Protein AF-0000000068865241 (afdb_homodimer)

Foldseek 3Di:
DCPPPDQDPQADDPVSHHGNPDDPVLVQCPCLQLCLQVVVCVVPVPQFDFDDDPPPDPDQAQDDPLLVVLVCLLCVLLQAEDQPLWDKAKAQFVLLLLLLLLQLLFDPDQQAAEEEDEAPPADPSNQCSQPVVVDSRYHHDDPNDRDDDDFDPRYAYEYEEEACGPRNRHGDDDPDDDDRYFYAYEDQPCPSPHDYDPGQKYKYGPCSQNNPVVLRMIMIIGNDVSSSVSSLVSQCVPVNNHHRHNSSSSSSSSVSCSCSVVSNVSSVSSVVSVVVVVVVVVVVVD/DCPPPDQDPQADDPVSNHGNPDDPPPPQLPCLQLCLQVVVCVVPVPQFDFDDDPPPPPDQAQDDPLLVVLVCLLCVLLQAEDQPLWDKFKAQFVLLLLLLLLQLLFDPDQQAAEEEDEAPPADPSNQCSQPVVVDSRYHHDDPNDRDDDDFDPRYAYEYEAEACGPGPRHGDDDPDDDDRYFYAYEDQPCPSPHDYDPGQKYKYGPCSQNNPNVLRMIMIIGNDVSSSVSSLVSQCVPVNNHHRHNSSSSSSSSVSCSCSVVSNVSSVSSVVSVVVVVVVVVVVVD

Sequence (572 aa):
GEDACDCFDCFEGPSCSTRLEGEACVVVANSGTPYLFEDYWLARPRSAPLSVLPSYHIGYDAHVPRLEAAIRSLHGLVGNAVTDGREVVVGIGSTELIAAALYALSPTQDEATASVWSRAPYYSGYKQSATFFRSAGFEWAADNASSPPPATAERPLIELVTSPNNPDGHARAASVAGPHSSAVMDHAYLWPHFTAVGPPVALFTLSKMTGHASTRVGWALCSDPHVAARMRDFSACTQATFGSPRENQLRALAVLEHVVGSGGEIFTFARGRMLRRWERLEALFAGEDACDCFDCFEGPSCSTRLEGEACVVVANSGTPYLFEDYWLARPRSAPLSVLPSYHIGYDAHVPRLEAAIRSLHGLVGNAVTDGREVVVGIGSTELIAAALYALSPTQDEATASVWSRAPYYSGYKQSATFFRSAGFEWAADNASSPPPATAERPLIELVTSPNNPDGHARAASVAGPHSSAVMDHAYLWPHFTAVGPPVALFTLSKMTGHASTRVGWALCSDPHVAARMRDFSACTQATFGSPRENQLRALAVLEHVVGSGGEIFTFARGRMLRRWERLEALFA

Structure (mmCIF, N/CA/C/O backbone):
data_AF-0000000068865241-model_v1
#
loop_
_entity.id
_entity.type
_entity.pdbx_description
1 polymer 'Alliinase C-terminal domain-containing protein'
#
loop_
_atom_site.group_PDB
_atom_site.id
_atom_site.type_symbol
_atom_site.label_atom_id
_atom_site.label_alt_id
_atom_site.label_comp_id
_atom_site.label_asym_id
_atom_site.label_entity_id
_atom_site.label_seq_id
_atom_site.pdbx_PDB_ins_code
_atom_site.Cartn_x
_atom_site.Cartn_y
_atom_site.Cartn_z
_atom_site.occupancy
_atom_site.B_iso_or_equiv
_atom_site.auth_seq_id
_atom_site.auth_comp_id
_atom_site.auth_asym_id
_atom_site.auth_atom_id
_atom_site.pdbx_PDB_model_num
ATOM 1 N N . GLY A 1 1 ? -2.285 -12.875 26.109 1 18.61 1 GLY A N 1
ATOM 2 C CA . GLY A 1 1 ? -2.818 -14.062 25.453 1 18.61 1 GLY A CA 1
ATOM 3 C C . GLY A 1 1 ? -2.051 -14.461 24.219 1 18.61 1 GLY A C 1
ATOM 4 O O . GLY A 1 1 ? -1.338 -13.648 23.625 1 18.61 1 GLY A O 1
ATOM 5 N N . GLU A 1 2 ? -1.588 -15.797 23.938 1 21.66 2 GLU A N 1
ATOM 6 C CA . GLU A 1 2 ? -0.431 -16.297 23.203 1 21.66 2 GLU A CA 1
ATOM 7 C C . GLU A 1 2 ? -0.506 -15.898 21.734 1 21.66 2 GLU A C 1
ATOM 9 O O . GLU A 1 2 ? -1.39 -16.359 21 1 21.66 2 GLU A O 1
ATOM 14 N N . ASP A 1 3 ? -0.594 -14.742 21.469 1 22.92 3 ASP A N 1
ATOM 15 C CA . ASP A 1 3 ? -0.63 -14.172 20.125 1 22.92 3 ASP A CA 1
ATOM 16 C C . ASP A 1 3 ? 0.408 -14.836 19.219 1 22.92 3 ASP A C 1
ATOM 18 O O . ASP A 1 3 ? 1.593 -14.5 19.281 1 22.92 3 ASP A O 1
ATOM 22 N N . ALA A 1 4 ? 0.461 -16.25 19.359 1 26.33 4 ALA A N 1
ATOM 23 C CA . ALA A 1 4 ? 1.316 -17.297 18.828 1 26.33 4 ALA A CA 1
ATOM 24 C C . ALA A 1 4 ? 1.622 -17.062 17.344 1 26.33 4 ALA A C 1
ATOM 26 O O . ALA A 1 4 ? 0.707 -16.922 16.531 1 26.33 4 ALA A O 1
ATOM 27 N N . CYS A 1 5 ? 2.422 -16.234 17.062 1 30.75 5 CYS A N 1
ATOM 28 C CA . CYS A 1 5 ? 3.098 -16.375 15.781 1 30.75 5 CYS A CA 1
ATOM 29 C C . CYS A 1 5 ? 3.273 -17.844 15.414 1 30.75 5 CYS A C 1
ATOM 31 O O . CYS A 1 5 ? 3.963 -18.594 16.125 1 30.75 5 CYS A O 1
ATOM 33 N N . ASP A 1 6 ? 2.348 -18.625 15.078 1 33 6 ASP A N 1
ATOM 34 C CA . ASP A 1 6 ? 2.391 -20.047 14.75 1 33 6 ASP A CA 1
ATOM 35 C C . ASP A 1 6 ? 3.672 -20.391 14 1 33 6 ASP A C 1
ATOM 37 O O . ASP A 1 6 ? 4.141 -19.609 13.164 1 33 6 ASP A O 1
ATOM 41 N N . CYS A 1 7 ? 4.598 -21.125 14.664 1 39.56 7 CYS A N 1
ATOM 42 C CA . CYS A 1 7 ? 5.777 -21.75 14.078 1 39.56 7 CYS A CA 1
ATOM 43 C C . CYS A 1 7 ? 5.484 -22.25 12.664 1 39.56 7 CYS A C 1
ATOM 45 O O . CYS A 1 7 ? 4.328 -22.484 12.312 1 39.56 7 CYS A O 1
ATOM 47 N N . PHE A 1 8 ? 6.418 -22.031 11.875 1 39.44 8 PHE A N 1
ATOM 48 C CA . PHE A 1 8 ? 6.27 -22.781 10.633 1 39.44 8 PHE A CA 1
ATOM 49 C C . PHE A 1 8 ? 5.723 -24.188 10.906 1 39.44 8 PHE A C 1
ATOM 51 O O . PHE A 1 8 ? 5.879 -24.703 12.008 1 39.44 8 PHE A O 1
ATOM 58 N N . ASP A 1 9 ? 4.895 -24.609 10.102 1 41.91 9 ASP A N 1
ATOM 59 C CA . ASP A 1 9 ? 4.152 -25.844 10.359 1 41.91 9 ASP A CA 1
ATOM 60 C C . ASP A 1 9 ? 5.039 -26.891 11.031 1 41.91 9 ASP A C 1
ATOM 62 O O . ASP A 1 9 ? 4.566 -27.672 11.852 1 41.91 9 ASP A O 1
ATOM 66 N N . CYS A 1 10 ? 6.328 -26.969 10.586 1 41.75 10 CYS A N 1
ATOM 67 C CA . CYS A 1 10 ? 7.047 -28.109 11.133 1 41.75 10 CYS A CA 1
ATOM 68 C C . CYS A 1 10 ? 7.887 -27.703 12.336 1 41.75 10 CYS A C 1
ATOM 70 O O . CYS A 1 10 ? 8.711 -28.469 12.828 1 41.75 10 CYS A O 1
ATOM 72 N N . PHE A 1 11 ? 7.77 -26.359 12.664 1 45.31 11 PHE A N 1
ATOM 73 C CA . PHE A 1 11 ? 8.602 -26 13.805 1 45.31 11 PHE A CA 1
ATOM 74 C C . PHE A 1 11 ? 7.754 -25.453 14.945 1 45.31 11 PHE A C 1
ATOM 76 O O . PHE A 1 11 ? 6.695 -24.859 14.711 1 45.31 11 PHE A O 1
ATOM 83 N N . GLU A 1 12 ? 7.891 -25.891 16.141 1 47.97 12 GLU A N 1
ATOM 84 C CA . GLU A 1 12 ? 7.211 -25.453 17.359 1 47.97 12 GLU A CA 1
ATOM 85 C C . GLU A 1 12 ? 8.195 -24.875 18.375 1 47.97 12 GLU A C 1
ATOM 87 O O . GLU A 1 12 ? 9.406 -24.875 18.141 1 47.97 12 GLU A O 1
ATOM 92 N N . GLY A 1 13 ? 7.758 -24.203 19.266 1 46.69 13 GLY A N 1
ATOM 93 C CA . GLY A 1 13 ? 8.492 -23.625 20.391 1 46.69 13 GLY A CA 1
ATOM 94 C C . GLY A 1 13 ? 8.492 -22.109 20.406 1 46.69 13 GLY A C 1
ATOM 95 O O . GLY A 1 13 ? 8.086 -21.484 19.422 1 46.69 13 GLY A O 1
ATOM 96 N N . PRO A 1 14 ? 8.703 -21.422 21.484 1 48.25 14 PRO A N 1
ATOM 97 C CA . PRO A 1 14 ? 8.625 -19.969 21.641 1 48.25 14 PRO A CA 1
ATOM 98 C C . PRO A 1 14 ? 9.492 -19.219 20.641 1 48.25 14 PRO A C 1
ATOM 100 O O . PRO A 1 14 ? 9.164 -18.094 20.25 1 48.25 14 PRO A O 1
ATOM 103 N N . SER A 1 15 ? 10.586 -19.938 20.188 1 41.16 15 SER A N 1
ATOM 104 C CA . SER A 1 15 ? 11.508 -19.375 19.219 1 41.16 15 SER A CA 1
ATOM 105 C C . SER A 1 15 ? 11.328 -20.016 17.844 1 41.16 15 SER A C 1
ATOM 107 O O . SER A 1 15 ? 12.094 -19.734 16.922 1 41.16 15 SER A O 1
ATOM 109 N N . CYS A 1 16 ? 10.289 -20.797 17.562 1 41.56 16 CYS A N 1
ATOM 110 C CA . CYS A 1 16 ? 9.961 -21.562 16.375 1 41.56 16 CYS A CA 1
ATOM 111 C C . CYS A 1 16 ? 11.164 -22.359 15.891 1 41.56 16 CYS A C 1
ATOM 113 O O . CYS A 1 16 ? 11.398 -22.469 14.688 1 41.56 16 CYS A O 1
ATOM 115 N N . SER A 1 17 ? 12.039 -22.766 16.797 1 45.06 17 SER A N 1
ATOM 116 C CA . SER A 1 17 ? 13.273 -23.484 16.484 1 45.06 17 SER A CA 1
ATOM 117 C C . SER A 1 17 ? 13.102 -24.984 16.688 1 45.06 17 SER A C 1
ATOM 119 O O . SER A 1 17 ? 13.977 -25.781 16.312 1 45.06 17 SER A O 1
ATOM 121 N N . THR A 1 18 ? 12.086 -25.406 17.344 1 48.34 18 THR A N 1
ATOM 122 C CA . THR A 1 18 ? 11.906 -26.828 17.641 1 48.34 18 THR A CA 1
ATOM 123 C C . THR A 1 18 ? 11.07 -27.5 16.547 1 48.34 18 THR A C 1
ATOM 125 O O . THR A 1 18 ? 9.922 -27.125 16.328 1 48.34 18 THR A O 1
ATOM 128 N N . ARG A 1 19 ? 11.734 -28.406 15.688 1 46.09 19 ARG A N 1
ATOM 129 C CA . ARG A 1 19 ? 11.062 -29.156 14.633 1 46.09 19 ARG A CA 1
ATOM 130 C C . ARG A 1 19 ? 10.062 -30.141 15.219 1 46.09 19 ARG A C 1
ATOM 132 O O . ARG A 1 19 ? 10.383 -30.875 16.172 1 46.09 19 ARG A O 1
ATOM 139 N N . LEU A 1 20 ? 8.766 -30.141 14.852 1 45.75 20 LEU A N 1
ATOM 140 C CA . LEU A 1 20 ? 7.785 -31.125 15.258 1 45.75 20 LEU A CA 1
ATOM 141 C C . LEU A 1 20 ? 8.141 -32.5 14.695 1 45.75 20 LEU A C 1
ATOM 143 O O . LEU A 1 20 ? 8.547 -32.625 13.531 1 45.75 20 LEU A O 1
ATOM 147 N N . GLU A 1 21 ? 8.375 -33.531 15.438 1 41.72 21 GLU A N 1
ATOM 148 C CA . GLU A 1 21 ? 8.578 -34.969 15.18 1 41.72 21 GLU A CA 1
ATOM 149 C C . GLU A 1 21 ? 7.293 -35.625 14.695 1 41.72 21 GLU A C 1
ATOM 151 O O . GLU A 1 21 ? 6.207 -35.344 15.203 1 41.72 21 GLU A O 1
ATOM 156 N N . GLY A 1 22 ? 7.309 -36.562 13.406 1 43.41 22 GLY A N 1
ATOM 157 C CA . GLY A 1 22 ? 6.367 -37.531 12.859 1 43.41 22 GLY A CA 1
ATOM 158 C C . GLY A 1 22 ? 5.59 -37 11.672 1 43.41 22 GLY A C 1
ATOM 159 O O . GLY A 1 22 ? 4.973 -37.781 10.93 1 43.41 22 GLY A O 1
ATOM 160 N N . GLU A 1 23 ? 4.77 -35.969 11.93 1 36.66 23 GLU A N 1
ATOM 161 C CA . GLU A 1 23 ? 3.904 -35.625 10.805 1 36.66 23 GLU A CA 1
ATOM 162 C C . GLU A 1 23 ? 4.719 -35.156 9.602 1 36.66 23 GLU A C 1
ATOM 164 O O . GLU A 1 23 ? 5.816 -34.625 9.766 1 36.66 23 GLU A O 1
ATOM 169 N N . ALA A 1 24 ? 4.586 -36 8.438 1 36.94 24 ALA A N 1
ATOM 170 C CA . ALA A 1 24 ? 5.188 -35.625 7.164 1 36.94 24 ALA A CA 1
ATOM 171 C C . ALA A 1 24 ? 5.438 -34.125 7.102 1 36.94 24 ALA A C 1
ATOM 173 O O . ALA A 1 24 ? 4.516 -33.312 7.285 1 36.94 24 ALA A O 1
ATOM 174 N N . CYS A 1 25 ? 6.508 -33.781 7.691 1 36.62 25 CYS A N 1
ATOM 175 C CA . CYS A 1 25 ? 6.953 -32.406 7.504 1 36.62 25 CYS A CA 1
ATOM 176 C C . CYS A 1 25 ? 6.77 -31.969 6.055 1 36.62 25 CYS A C 1
ATOM 178 O O . CYS A 1 25 ? 7.477 -32.438 5.164 1 36.62 25 CYS A O 1
ATOM 180 N N . VAL A 1 26 ? 5.508 -32.125 5.613 1 34.5 26 VAL A N 1
ATOM 181 C CA . VAL A 1 26 ? 5.422 -31.547 4.281 1 34.5 26 VAL A CA 1
ATOM 182 C C . VAL A 1 26 ? 6.445 -30.406 4.145 1 34.5 26 VAL A C 1
ATOM 184 O O . VAL A 1 26 ? 6.547 -29.547 5.016 1 34.5 26 VAL A O 1
ATOM 187 N N . VAL A 1 27 ? 7.648 -30.797 3.795 1 35.12 27 VAL A N 1
ATOM 188 C CA . VAL A 1 27 ? 8.469 -29.688 3.312 1 35.12 27 VAL A CA 1
ATOM 189 C C . VAL A 1 27 ? 7.57 -28.5 2.951 1 35.12 27 VAL A C 1
ATOM 191 O O . VAL A 1 27 ? 6.73 -28.609 2.053 1 35.12 27 VAL A O 1
ATOM 194 N N . VAL A 1 28 ? 6.988 -27.938 3.881 1 36.41 28 VAL A N 1
ATOM 195 C CA . VAL A 1 28 ? 6.145 -26.766 3.646 1 36.41 28 VAL A CA 1
ATOM 196 C C . VAL A 1 28 ? 6.609 -26.031 2.387 1 36.41 28 VAL A C 1
ATOM 198 O O . VAL A 1 28 ? 7.664 -25.406 2.383 1 36.41 28 VAL A O 1
ATOM 201 N N . ALA A 1 29 ? 6.629 -26.656 1.227 1 37.34 29 ALA A N 1
ATOM 202 C CA . ALA A 1 29 ? 6.488 -25.859 0.013 1 37.34 29 ALA A CA 1
ATOM 203 C C . ALA A 1 29 ? 5.977 -24.469 0.337 1 37.34 29 ALA A C 1
ATOM 205 O O . ALA A 1 29 ? 5.98 -23.578 -0.524 1 37.34 29 ALA A O 1
ATOM 206 N N . ASN A 1 30 ? 5.281 -24.359 1.327 1 35.84 30 ASN A N 1
ATOM 207 C CA . ASN A 1 30 ? 4.629 -23.156 1.83 1 35.84 30 ASN A CA 1
ATOM 208 C C . ASN A 1 30 ? 5.648 -22.078 2.188 1 35.84 30 ASN A C 1
ATOM 210 O O . ASN A 1 30 ? 5.285 -20.922 2.391 1 35.84 30 ASN A O 1
ATOM 214 N N . SER A 1 31 ? 6.793 -22.5 2.939 1 40.53 31 SER A N 1
ATOM 215 C CA . SER A 1 31 ? 7.672 -21.406 3.322 1 40.53 31 SER A CA 1
ATOM 216 C C . SER A 1 31 ? 8.562 -20.969 2.158 1 40.53 31 SER A C 1
ATOM 218 O O . SER A 1 31 ? 9.711 -21.406 2.057 1 40.53 31 SER A O 1
ATOM 220 N N . GLY A 1 32 ? 8.398 -21.281 1.014 1 47.31 32 GLY A N 1
ATOM 221 C CA . GLY A 1 32 ? 9.07 -20.469 0.012 1 47.31 32 GLY A CA 1
ATOM 222 C C . GLY A 1 32 ? 9.789 -19.266 0.599 1 47.31 32 GLY A C 1
ATOM 223 O O . GLY A 1 32 ? 9.406 -18.125 0.338 1 47.31 32 GLY A O 1
ATOM 224 N N . THR A 1 33 ? 10.414 -19.625 1.749 1 54.53 33 THR A N 1
ATOM 225 C CA . THR A 1 33 ? 11.086 -18.531 2.436 1 54.53 33 THR A CA 1
ATOM 226 C C . THR A 1 33 ? 11.984 -17.75 1.472 1 54.53 33 THR A C 1
ATOM 228 O O . THR A 1 33 ? 12.805 -18.344 0.772 1 54.53 33 THR A O 1
ATOM 231 N N . PRO A 1 34 ? 11.664 -16.672 1.225 1 63.47 34 PRO A N 1
ATOM 232 C CA . PRO A 1 34 ? 12.438 -15.812 0.326 1 63.47 34 PRO A CA 1
ATOM 233 C C . PRO A 1 34 ? 13.945 -15.891 0.584 1 63.47 34 PRO A C 1
ATOM 235 O O . PRO A 1 34 ? 14.742 -15.523 -0.282 1 63.47 34 PRO A O 1
ATOM 238 N N . TYR A 1 35 ? 14.398 -16.797 1.666 1 68.62 35 TYR A N 1
ATOM 239 C CA . TYR A 1 35 ? 15.812 -16.734 2.023 1 68.62 35 TYR A CA 1
ATOM 240 C C . TYR A 1 35 ? 16.625 -17.719 1.19 1 68.62 35 TYR A C 1
ATOM 242 O O . TYR A 1 35 ? 17.859 -17.641 1.144 1 68.62 35 TYR A O 1
ATOM 250 N N . LEU A 1 36 ? 15.898 -18.703 0.508 1 72.56 36 LEU A N 1
ATOM 251 C CA . LEU A 1 36 ? 16.547 -19.609 -0.434 1 72.56 36 LEU A CA 1
ATOM 252 C C . LEU A 1 36 ? 17.359 -18.828 -1.459 1 72.56 36 LEU A C 1
ATOM 254 O O . LEU A 1 36 ? 18.391 -19.312 -1.95 1 72.56 36 LEU A O 1
ATOM 258 N N . PHE A 1 37 ? 17.016 -17.609 -1.632 1 84.25 37 PHE A N 1
ATOM 259 C CA . PHE A 1 37 ? 17.578 -16.828 -2.732 1 84.25 37 PHE A CA 1
ATOM 260 C C . PHE A 1 37 ? 18.703 -15.93 -2.236 1 84.25 37 PHE A C 1
ATOM 262 O O . PHE A 1 37 ? 19.391 -15.289 -3.035 1 84.25 37 PHE A O 1
ATOM 269 N N . GLU A 1 38 ? 18.906 -15.859 -0.977 1 83.88 38 GLU A N 1
ATOM 270 C CA . GLU A 1 38 ? 19.891 -14.945 -0.401 1 83.88 38 GLU A CA 1
ATOM 271 C C . GLU A 1 38 ? 21.281 -15.195 -0.964 1 83.88 38 GLU A C 1
ATOM 273 O O . GLU A 1 38 ? 21.953 -14.266 -1.409 1 83.88 38 GLU A O 1
ATOM 278 N N . ASP A 1 39 ? 21.641 -16.469 -1.049 1 85 39 ASP A N 1
ATOM 279 C CA . ASP A 1 39 ? 22.969 -16.828 -1.521 1 85 39 ASP A CA 1
ATOM 280 C C . ASP A 1 39 ? 23.156 -16.438 -2.986 1 85 39 ASP A C 1
ATOM 282 O O . ASP A 1 39 ? 24.266 -16.078 -3.398 1 85 39 ASP A O 1
ATOM 286 N N . TYR A 1 40 ? 22.141 -16.578 -3.719 1 89.75 40 TYR A N 1
ATOM 287 C CA . TYR A 1 40 ? 22.203 -16.203 -5.125 1 89.75 40 TYR A CA 1
ATOM 288 C C . TYR A 1 40 ? 22.609 -14.742 -5.27 1 89.75 40 TYR A C 1
ATOM 290 O O . TYR A 1 40 ? 23.516 -14.414 -6.043 1 89.75 40 TYR A O 1
ATOM 298 N N . TRP A 1 41 ? 22.016 -13.938 -4.535 1 92.31 41 TRP A N 1
ATOM 299 C CA . TRP A 1 41 ? 22.234 -12.492 -4.664 1 92.31 41 TRP A CA 1
ATOM 300 C C . TRP A 1 41 ? 23.531 -12.078 -3.988 1 92.31 41 TRP A C 1
ATOM 302 O O . TRP A 1 41 ? 24.219 -11.156 -4.453 1 92.31 41 TRP A O 1
ATOM 312 N N . LEU A 1 42 ? 23.906 -12.742 -2.902 1 90.88 42 LEU A N 1
ATOM 313 C CA . LEU A 1 42 ? 25.172 -12.445 -2.24 1 90.88 42 LEU A CA 1
ATOM 314 C C . LEU A 1 42 ? 26.344 -12.711 -3.176 1 90.88 42 LEU A C 1
ATOM 316 O O . LEU A 1 42 ? 27.344 -12 -3.137 1 90.88 42 LEU A O 1
ATOM 320 N N . ALA A 1 43 ? 26.172 -13.711 -3.996 1 92.44 43 ALA A N 1
ATOM 321 C CA . ALA A 1 43 ? 27.234 -14.086 -4.93 1 92.44 43 ALA A CA 1
ATOM 322 C C . ALA A 1 43 ? 27.266 -13.133 -6.121 1 92.44 43 ALA A C 1
ATOM 324 O O . ALA A 1 43 ? 28.234 -13.133 -6.887 1 92.44 43 ALA A O 1
ATOM 325 N N . ARG A 1 44 ? 26.297 -12.25 -6.234 1 93.44 44 ARG A N 1
ATOM 326 C CA . ARG A 1 44 ? 26.172 -11.359 -7.387 1 93.44 44 ARG A CA 1
ATOM 327 C C . ARG A 1 44 ? 25.781 -9.953 -6.957 1 93.44 44 ARG A C 1
ATOM 329 O O . ARG A 1 44 ? 24.766 -9.422 -7.406 1 93.44 44 ARG A O 1
ATOM 336 N N . PRO A 1 45 ? 26.547 -9.25 -6.234 1 89.62 45 PRO A N 1
ATOM 337 C CA . PRO A 1 45 ? 26.188 -7.973 -5.621 1 89.62 45 PRO A CA 1
ATOM 338 C C . PRO A 1 45 ? 25.922 -6.879 -6.652 1 89.62 45 PRO A C 1
ATOM 340 O O . PRO A 1 45 ? 25.219 -5.91 -6.367 1 89.62 45 PRO A O 1
ATOM 343 N N . ARG A 1 46 ? 26.391 -7.031 -7.867 1 90 46 ARG A N 1
ATOM 344 C CA . ARG A 1 46 ? 26.25 -5.973 -8.859 1 90 46 ARG A CA 1
ATOM 345 C C . ARG A 1 46 ? 25.203 -6.34 -9.906 1 90 46 ARG A C 1
ATOM 347 O O . ARG A 1 46 ? 25.047 -5.645 -10.906 1 90 46 ARG A O 1
ATOM 354 N N . SER A 1 47 ? 24.453 -7.363 -9.703 1 90.56 47 SER A N 1
ATOM 355 C CA . SER A 1 47 ? 23.562 -7.906 -10.711 1 90.56 47 SER A CA 1
ATOM 356 C C . SER A 1 47 ? 22.297 -7.047 -10.852 1 90.56 47 SER A C 1
ATOM 358 O O . SER A 1 47 ? 21.766 -6.891 -11.953 1 90.56 47 SER A O 1
ATOM 360 N N . ALA A 1 48 ? 21.844 -6.496 -9.758 1 90.5 48 ALA A N 1
ATOM 361 C CA . ALA A 1 48 ? 20.625 -5.707 -9.766 1 90.5 48 ALA A CA 1
ATOM 362 C C . ALA A 1 48 ? 20.688 -4.582 -8.742 1 90.5 48 ALA A C 1
ATOM 364 O O . ALA A 1 48 ? 19.812 -4.484 -7.867 1 90.5 48 ALA A O 1
ATOM 365 N N . PRO A 1 49 ? 21.656 -3.754 -8.906 1 86.44 49 PRO A N 1
ATOM 366 C CA . PRO A 1 49 ? 21.734 -2.648 -7.949 1 86.44 49 PRO A CA 1
ATOM 367 C C . PRO A 1 49 ? 20.656 -1.601 -8.148 1 86.44 49 PRO A C 1
ATOM 369 O O . PRO A 1 49 ? 20.188 -1.395 -9.273 1 86.44 49 PRO A O 1
ATOM 372 N N . LEU A 1 50 ? 20.172 -1.08 -7.074 1 89.25 50 LEU A N 1
ATOM 373 C CA . LEU A 1 50 ? 19.266 0.06 -7.117 1 89.25 50 LEU A CA 1
ATOM 374 C C . LEU A 1 50 ? 19.969 1.337 -6.68 1 89.25 50 LEU A C 1
ATOM 376 O O . LEU A 1 50 ? 20.5 1.411 -5.566 1 89.25 50 LEU A O 1
ATOM 380 N N . SER A 1 51 ? 20.094 2.281 -7.59 1 88 51 SER A N 1
ATOM 381 C CA . SER A 1 51 ? 20.641 3.605 -7.293 1 88 51 SER A CA 1
ATOM 382 C C . SER A 1 51 ? 19.703 4.703 -7.785 1 88 51 SER A C 1
ATOM 384 O O . SER A 1 51 ? 19.438 4.809 -8.984 1 88 51 SER A O 1
ATOM 386 N N . VAL A 1 52 ? 19.219 5.457 -6.812 1 89.25 52 VAL A N 1
ATOM 387 C CA . VAL A 1 52 ? 18.234 6.488 -7.148 1 89.25 52 VAL A CA 1
ATOM 388 C C . VAL A 1 52 ? 18.672 7.82 -6.527 1 89.25 52 VAL A C 1
ATOM 390 O O . VAL A 1 52 ? 18.906 7.902 -5.32 1 89.25 52 VAL A O 1
ATOM 393 N N . LEU A 1 53 ? 18.781 8.867 -7.379 1 90.75 53 LEU A N 1
ATOM 394 C CA . LEU A 1 53 ? 19.094 10.211 -6.898 1 90.75 53 LEU A CA 1
ATOM 395 C C . LEU A 1 53 ? 17.891 10.82 -6.188 1 90.75 53 LEU A C 1
ATOM 397 O O . LEU A 1 53 ? 16.734 10.477 -6.484 1 90.75 53 LEU A O 1
ATOM 401 N N . PRO A 1 54 ? 18.172 11.727 -5.254 1 89.5 54 PRO A N 1
ATOM 402 C CA . PRO A 1 54 ? 17.047 12.312 -4.523 1 89.5 54 PRO A CA 1
ATOM 403 C C . PRO A 1 54 ? 16.141 13.172 -5.41 1 89.5 54 PRO A C 1
ATOM 405 O O . PRO A 1 54 ? 14.984 13.414 -5.078 1 89.5 54 PRO A O 1
ATOM 408 N N . SER A 1 55 ? 16.703 13.586 -6.508 1 85.44 55 SER A N 1
ATOM 409 C CA . SER A 1 55 ? 15.922 14.43 -7.41 1 85.44 55 SER A CA 1
ATOM 410 C C . SER A 1 55 ? 15.055 13.594 -8.344 1 85.44 55 SER A C 1
ATOM 412 O O . SER A 1 55 ? 14.18 14.125 -9.023 1 85.44 55 SER A O 1
ATOM 414 N N . TYR A 1 56 ? 15.328 12.344 -8.219 1 79.25 56 TYR A N 1
ATOM 415 C CA . TYR A 1 56 ? 14.617 11.477 -9.156 1 79.25 56 TYR A CA 1
ATOM 416 C C . TYR A 1 56 ? 13.156 11.336 -8.766 1 79.25 56 TYR A C 1
ATOM 418 O O . TYR A 1 56 ? 12.844 11.008 -7.617 1 79.25 56 TYR A O 1
ATOM 426 N N . HIS A 1 57 ? 12.32 11.781 -9.664 1 66.81 57 HIS A N 1
ATOM 427 C CA . HIS A 1 57 ? 10.875 11.562 -9.633 1 66.81 57 HIS A CA 1
ATOM 428 C C . HIS A 1 57 ? 10.227 12.336 -8.492 1 66.81 57 HIS A C 1
ATOM 430 O O . HIS A 1 57 ? 9.453 11.766 -7.719 1 66.81 57 HIS A O 1
ATOM 436 N N . ILE A 1 58 ? 10.555 13.438 -8.422 1 73.19 58 ILE A N 1
ATOM 437 C CA . ILE A 1 58 ? 9.781 14.383 -7.625 1 73.19 58 ILE A CA 1
ATOM 438 C C . ILE A 1 58 ? 8.359 14.477 -8.172 1 73.19 58 ILE A C 1
ATOM 440 O O . ILE A 1 58 ? 8.156 14.5 -9.391 1 73.19 58 ILE A O 1
ATOM 444 N N . GLY A 1 59 ? 7.379 14.406 -7.254 1 73.94 59 GLY A N 1
ATOM 445 C CA . GLY A 1 59 ? 5.988 14.445 -7.68 1 73.94 59 GLY A CA 1
ATOM 446 C C . GLY A 1 59 ? 5.277 13.117 -7.512 1 73.94 59 GLY A C 1
ATOM 447 O O . GLY A 1 59 ? 5.766 12.227 -6.809 1 73.94 59 GLY A O 1
ATOM 448 N N . TYR A 1 60 ? 4.113 13.039 -8.148 1 72.31 60 TYR A N 1
ATOM 449 C CA . TYR A 1 60 ? 3.211 11.93 -7.844 1 72.31 60 TYR A CA 1
ATOM 450 C C . TYR A 1 60 ? 3.301 10.844 -8.906 1 72.31 60 TYR A C 1
ATOM 452 O O . TYR A 1 60 ? 2.789 9.734 -8.719 1 72.31 60 TYR A O 1
ATOM 460 N N . ASP A 1 61 ? 4.008 11.086 -9.984 1 69.56 61 ASP A N 1
ATOM 461 C CA . ASP A 1 61 ? 4.074 10.078 -11.031 1 69.56 61 ASP A CA 1
ATOM 462 C C . ASP A 1 61 ? 4.949 8.898 -10.609 1 69.56 61 ASP A C 1
ATOM 464 O O . ASP A 1 61 ? 6.176 9 -10.578 1 69.56 61 ASP A O 1
ATOM 468 N N . ALA A 1 62 ? 4.258 7.836 -10.328 1 70.44 62 ALA A N 1
ATOM 469 C CA . ALA A 1 62 ? 4.984 6.656 -9.859 1 70.44 62 ALA A CA 1
ATOM 470 C C . ALA A 1 62 ? 5.066 5.598 -10.953 1 70.44 62 ALA A C 1
ATOM 472 O O . ALA A 1 62 ? 5.535 4.484 -10.719 1 70.44 62 ALA A O 1
ATOM 473 N N . HIS A 1 63 ? 4.711 5.953 -12.164 1 75.56 63 HIS A N 1
ATOM 474 C CA . HIS A 1 63 ? 4.672 4.984 -13.258 1 75.56 63 HIS A CA 1
ATOM 475 C C . HIS A 1 63 ? 6.078 4.641 -13.734 1 75.56 63 HIS A C 1
ATOM 477 O O . HIS A 1 63 ? 6.922 5.527 -13.891 1 75.56 63 HIS A O 1
ATOM 483 N N . VAL A 1 64 ? 6.359 3.34 -13.836 1 84.56 64 VAL A N 1
ATOM 484 C CA . VAL A 1 64 ? 7.609 2.82 -14.383 1 84.56 64 VAL A CA 1
ATOM 485 C C . VAL A 1 64 ? 7.316 1.959 -15.609 1 84.56 64 VAL A C 1
ATOM 487 O O . VAL A 1 64 ? 7.219 0.734 -15.508 1 84.56 64 VAL A O 1
ATOM 490 N N . PRO A 1 65 ? 7.219 2.568 -16.812 1 83.38 65 PRO A N 1
ATOM 491 C CA . PRO A 1 65 ? 6.805 1.831 -18 1 83.38 65 PRO A CA 1
ATOM 492 C C . PRO A 1 65 ? 7.703 0.63 -18.297 1 83.38 65 PRO A C 1
ATOM 494 O O . PRO A 1 65 ? 7.219 -0.411 -18.75 1 83.38 65 PRO A O 1
ATOM 497 N N . ARG A 1 66 ? 8.945 0.754 -18.062 1 92.75 66 ARG A N 1
ATOM 498 C CA . ARG A 1 66 ? 9.891 -0.325 -18.344 1 92.75 66 ARG A CA 1
ATOM 499 C C . ARG A 1 66 ? 9.594 -1.547 -17.469 1 92.75 66 ARG A C 1
ATOM 501 O O . ARG A 1 66 ? 9.977 -2.666 -17.828 1 92.75 66 ARG A O 1
ATOM 508 N N . LEU A 1 67 ? 8.891 -1.304 -16.344 1 94.5 67 LEU A N 1
ATOM 509 C CA . LEU A 1 67 ? 8.57 -2.434 -15.477 1 94.5 67 LEU A CA 1
ATOM 510 C C . LEU A 1 67 ? 7.574 -3.371 -16.141 1 94.5 67 LEU A C 1
ATOM 512 O O . LEU A 1 67 ? 7.723 -4.594 -16.078 1 94.5 67 LEU A O 1
ATOM 516 N N . GLU A 1 68 ? 6.602 -2.832 -16.828 1 94.38 68 GLU A N 1
ATOM 517 C CA . GLU A 1 68 ? 5.637 -3.67 -17.531 1 94.38 68 GLU A CA 1
ATOM 518 C C . GLU A 1 68 ? 6.312 -4.492 -18.625 1 94.38 68 GLU A C 1
ATOM 520 O O . GLU A 1 68 ? 6.031 -5.684 -18.781 1 94.38 68 GLU A O 1
ATOM 525 N N . ALA A 1 69 ? 7.164 -3.852 -19.344 1 95.19 69 ALA A N 1
ATOM 526 C CA . ALA A 1 69 ? 7.895 -4.562 -20.391 1 95.19 69 ALA A CA 1
ATOM 527 C C . ALA A 1 69 ? 8.742 -5.688 -19.797 1 95.19 69 ALA A C 1
ATOM 529 O O . ALA A 1 69 ? 8.812 -6.777 -20.375 1 95.19 69 ALA A O 1
ATOM 530 N N . ALA A 1 70 ? 9.375 -5.438 -18.688 1 96.38 70 ALA A N 1
ATOM 531 C CA . ALA A 1 70 ? 10.203 -6.445 -18.016 1 96.38 70 ALA A CA 1
ATOM 532 C C . ALA A 1 70 ? 9.352 -7.621 -17.547 1 96.38 70 ALA A C 1
ATOM 534 O O . ALA A 1 70 ? 9.781 -8.773 -17.625 1 96.38 70 ALA A O 1
ATOM 535 N N . ILE A 1 71 ? 8.141 -7.316 -17.078 1 95.81 71 ILE A N 1
ATOM 536 C CA . ILE A 1 71 ? 7.219 -8.352 -16.641 1 95.81 71 ILE A CA 1
ATOM 537 C C . ILE A 1 71 ? 6.836 -9.242 -17.812 1 95.81 71 ILE A C 1
ATOM 539 O O . ILE A 1 71 ? 6.867 -10.469 -17.703 1 95.81 71 ILE A O 1
ATOM 543 N N . ARG A 1 72 ? 6.559 -8.633 -18.922 1 95.5 72 ARG A N 1
ATOM 544 C CA . ARG A 1 72 ? 6.191 -9.398 -20.109 1 95.5 72 ARG A CA 1
ATOM 545 C C . ARG A 1 72 ? 7.363 -10.242 -20.594 1 95.5 72 ARG A C 1
ATOM 547 O O . ARG A 1 72 ? 7.18 -11.406 -20.969 1 95.5 72 ARG A O 1
ATOM 554 N N . SER A 1 73 ? 8.539 -9.688 -20.578 1 96.19 73 SER A N 1
ATOM 555 C CA . SER A 1 73 ? 9.734 -10.43 -20.969 1 96.19 73 SER A CA 1
ATOM 556 C C . SER A 1 73 ? 9.969 -11.625 -20.062 1 96.19 73 SER A C 1
ATOM 558 O O . SER A 1 73 ? 10.367 -12.695 -20.516 1 96.19 73 SER A O 1
ATOM 560 N N . LEU A 1 74 ? 9.758 -11.391 -18.797 1 94.25 74 LEU A N 1
ATOM 561 C CA . LEU A 1 74 ? 9.906 -12.477 -17.844 1 94.25 74 LEU A CA 1
ATOM 562 C C . LEU A 1 74 ? 8.984 -13.641 -18.188 1 94.25 74 LEU A C 1
ATOM 564 O O . LEU A 1 74 ? 9.422 -14.797 -18.203 1 94.25 74 LEU A O 1
ATOM 568 N N . HIS A 1 75 ? 7.742 -13.336 -18.422 1 90.62 75 HIS A N 1
ATOM 569 C CA . HIS A 1 75 ? 6.777 -14.383 -18.719 1 90.62 75 HIS A CA 1
ATOM 570 C C . HIS A 1 75 ? 7.086 -15.047 -20.062 1 90.62 75 HIS A C 1
ATOM 572 O O . HIS A 1 75 ? 6.844 -16.234 -20.25 1 90.62 75 HIS A O 1
ATOM 578 N N . GLY A 1 76 ? 7.648 -14.258 -21.016 1 89.62 76 GLY A N 1
ATOM 579 C CA . GLY A 1 76 ? 8.133 -14.844 -22.25 1 89.62 76 GLY A CA 1
ATOM 580 C C . GLY A 1 76 ? 9.258 -15.844 -22.047 1 89.62 76 GLY A C 1
ATOM 581 O O . GLY A 1 76 ? 9.273 -16.906 -22.672 1 89.62 76 GLY A O 1
ATOM 582 N N . LEU A 1 77 ? 10.148 -15.523 -21.172 1 87.81 77 LEU A N 1
ATOM 583 C CA . LEU A 1 77 ? 11.273 -16.391 -20.859 1 87.81 77 LEU A CA 1
ATOM 584 C C . LEU A 1 77 ? 10.805 -17.672 -20.188 1 87.81 77 LEU A C 1
ATOM 586 O O . LEU A 1 77 ? 11.219 -18.781 -20.562 1 87.81 77 LEU A O 1
ATOM 590 N N . VAL A 1 78 ? 9.953 -17.484 -19.141 1 84.31 78 VAL A N 1
ATOM 591 C CA . VAL A 1 78 ? 9.555 -18.609 -18.297 1 84.31 78 VAL A CA 1
ATOM 592 C C . VAL A 1 78 ? 8.477 -19.438 -18.984 1 84.31 78 VAL A C 1
ATOM 594 O O . VAL A 1 78 ? 8.422 -20.656 -18.828 1 84.31 78 VAL A O 1
ATOM 597 N N . GLY A 1 79 ? 7.613 -18.766 -19.719 1 81.56 79 GLY A N 1
ATOM 598 C CA . GLY A 1 79 ? 6.57 -19.453 -20.469 1 81.56 79 GLY A CA 1
ATOM 599 C C . GLY A 1 79 ? 5.383 -19.844 -19.609 1 81.56 79 GLY A C 1
ATOM 600 O O . GLY A 1 79 ? 4.625 -20.75 -19.969 1 81.56 79 GLY A O 1
ATOM 601 N N . ASN A 1 80 ? 5.176 -19.188 -18.453 1 81.19 80 ASN A N 1
ATOM 602 C CA . ASN A 1 80 ? 4.148 -19.625 -17.5 1 81.19 80 ASN A CA 1
ATOM 603 C C . ASN A 1 80 ? 2.861 -18.812 -17.672 1 81.19 80 ASN A C 1
ATOM 605 O O . ASN A 1 80 ? 1.866 -19.078 -17 1 81.19 80 ASN A O 1
ATOM 609 N N . ALA A 1 81 ? 2.855 -17.828 -18.609 1 84.06 81 ALA A N 1
ATOM 610 C CA . ALA A 1 81 ? 1.648 -17.031 -18.844 1 84.06 81 ALA A CA 1
ATOM 611 C C . ALA A 1 81 ? 1.692 -16.359 -20.219 1 84.06 81 ALA A C 1
ATOM 613 O O . ALA A 1 81 ? 2.76 -15.953 -20.688 1 84.06 81 ALA A O 1
ATOM 614 N N . VAL A 1 82 ? 0.52 -16.281 -20.781 1 85.62 82 VAL A N 1
ATOM 615 C CA . VAL A 1 82 ? 0.342 -15.461 -21.984 1 85.62 82 VAL A CA 1
ATOM 616 C C . VAL A 1 82 ? 0.026 -14.023 -21.578 1 85.62 82 VAL A C 1
ATOM 618 O O . VAL A 1 82 ? -0.945 -13.773 -20.859 1 85.62 82 VAL A O 1
ATOM 621 N N . THR A 1 83 ? 0.849 -13.094 -22.031 1 90.88 83 THR A N 1
ATOM 622 C CA . THR A 1 83 ? 0.651 -11.711 -21.625 1 90.88 83 THR A CA 1
ATOM 623 C C . THR A 1 83 ? -0.041 -10.914 -22.719 1 90.88 83 THR A C 1
ATOM 625 O O . THR A 1 83 ? -0.581 -9.836 -22.469 1 90.88 83 THR A O 1
ATOM 628 N N . ASP A 1 84 ? -0.052 -11.406 -23.984 1 90.44 84 ASP A N 1
ATOM 629 C CA . ASP A 1 84 ? -0.695 -10.711 -25.094 1 90.44 84 ASP A CA 1
ATOM 630 C C . ASP A 1 84 ? -2.191 -10.539 -24.828 1 90.44 84 ASP A C 1
ATOM 632 O O . ASP A 1 84 ? -2.873 -11.492 -24.453 1 90.44 84 ASP A O 1
ATOM 636 N N . GLY A 1 85 ? -2.656 -9.344 -25.031 1 91.19 85 GLY A N 1
ATOM 637 C CA . GLY A 1 85 ? -4.07 -9.07 -24.844 1 91.19 85 GLY A CA 1
ATOM 638 C C . GLY A 1 85 ? -4.465 -8.922 -23.391 1 91.19 85 GLY A C 1
ATOM 639 O O . GLY A 1 85 ? -5.648 -8.805 -23.078 1 91.19 85 GLY A O 1
ATOM 640 N N . ARG A 1 86 ? -3.516 -8.977 -22.562 1 93.56 86 ARG A N 1
ATOM 641 C CA . ARG A 1 86 ? -3.809 -8.828 -21.141 1 93.56 86 ARG A CA 1
ATOM 642 C C . ARG A 1 86 ? -3.23 -7.527 -20.594 1 93.56 86 ARG A C 1
ATOM 644 O O . ARG A 1 86 ? -2.203 -7.043 -21.078 1 93.56 86 ARG A O 1
ATOM 651 N N . GLU A 1 87 ? -3.895 -7.016 -19.625 1 95.12 87 GLU A N 1
ATOM 652 C CA . GLU A 1 87 ? -3.395 -5.84 -18.906 1 95.12 87 GLU A CA 1
ATOM 653 C C . GLU A 1 87 ? -2.568 -6.238 -17.688 1 95.12 87 GLU A C 1
ATOM 655 O O . GLU A 1 87 ? -2.914 -7.188 -16.984 1 95.12 87 GLU A O 1
ATOM 660 N N . VAL A 1 88 ? -1.485 -5.5 -17.562 1 94.5 88 VAL A N 1
ATOM 661 C CA . VAL A 1 88 ? -0.65 -5.703 -16.391 1 94.5 88 VAL A CA 1
ATOM 662 C C . VAL A 1 88 ? -1.017 -4.684 -15.312 1 94.5 88 VAL A C 1
ATOM 664 O O . VAL A 1 88 ? -1.066 -3.479 -15.586 1 94.5 88 VAL A O 1
ATOM 667 N N . VAL A 1 89 ? -1.364 -5.137 -14.109 1 93.19 89 VAL A N 1
ATOM 668 C CA . VAL A 1 89 ? -1.598 -4.277 -12.953 1 93.19 89 VAL A CA 1
ATOM 669 C C . VAL A 1 89 ? -0.537 -4.547 -11.891 1 93.19 89 VAL A C 1
ATOM 671 O O . VAL A 1 89 ? -0.49 -5.637 -11.312 1 93.19 89 VAL A O 1
ATOM 674 N N . VAL A 1 90 ? 0.294 -3.549 -11.633 1 92.88 90 VAL A N 1
ATOM 675 C CA . VAL A 1 90 ? 1.332 -3.674 -10.617 1 92.88 90 VAL A CA 1
ATOM 676 C C . VAL A 1 90 ? 0.775 -3.258 -9.258 1 92.88 90 VAL A C 1
ATOM 678 O O . VAL A 1 90 ? 0.05 -2.266 -9.156 1 92.88 90 VAL A O 1
ATOM 681 N N . GLY A 1 91 ? 1.111 -4.047 -8.227 1 90.44 91 GLY A N 1
ATOM 682 C CA . GLY A 1 91 ? 0.623 -3.752 -6.891 1 90.44 91 GLY A CA 1
ATOM 683 C C . GLY A 1 91 ? 1.679 -3.932 -5.816 1 90.44 91 GLY A C 1
ATOM 684 O O . GLY A 1 91 ? 2.828 -4.258 -6.117 1 90.44 91 GLY A O 1
ATOM 685 N N . ILE A 1 92 ? 1.262 -3.648 -4.57 1 89.25 92 ILE A N 1
ATOM 686 C CA . ILE A 1 92 ? 2.119 -3.812 -3.4 1 89.25 92 ILE A CA 1
ATOM 687 C C . ILE A 1 92 ? 2.041 -5.254 -2.9 1 89.25 92 ILE A C 1
ATOM 689 O O . ILE A 1 92 ? 1.46 -5.52 -1.846 1 89.25 92 ILE A O 1
ATOM 693 N N . GLY A 1 93 ? 2.678 -6.102 -3.68 1 86.44 93 GLY A N 1
ATOM 694 C CA . GLY A 1 93 ? 2.582 -7.531 -3.439 1 86.44 93 GLY A CA 1
ATOM 695 C C . GLY A 1 93 ? 1.291 -8.141 -3.959 1 86.44 93 GLY A C 1
ATOM 696 O O . GLY A 1 93 ? 0.371 -7.414 -4.344 1 86.44 93 GLY A O 1
ATOM 697 N N . SER A 1 94 ? 1.3 -9.484 -4.012 1 87.75 94 SER A N 1
ATOM 698 C CA . SER A 1 94 ? 0.086 -10.148 -4.469 1 87.75 94 SER A CA 1
ATOM 699 C C . SER A 1 94 ? -1.032 -10.039 -3.439 1 87.75 94 SER A C 1
ATOM 701 O O . SER A 1 94 ? -2.213 -10.117 -3.785 1 87.75 94 SER A O 1
ATOM 703 N N . THR A 1 95 ? -0.668 -9.773 -2.195 1 85.25 95 THR A N 1
ATOM 704 C CA . THR A 1 95 ? -1.678 -9.641 -1.151 1 85.25 95 THR A CA 1
ATOM 705 C C . THR A 1 95 ? -2.602 -8.461 -1.441 1 85.25 95 THR A C 1
ATOM 707 O O . THR A 1 95 ? -3.826 -8.602 -1.399 1 85.25 95 THR A O 1
ATOM 710 N N . GLU A 1 96 ? -2.027 -7.312 -1.705 1 88.06 96 GLU A N 1
ATOM 711 C CA . GLU A 1 96 ? -2.857 -6.168 -2.068 1 88.06 96 GLU A CA 1
ATOM 712 C C . GLU A 1 96 ? -3.68 -6.457 -3.32 1 88.06 96 GLU A C 1
ATOM 714 O O . GLU A 1 96 ? -4.82 -6.008 -3.439 1 88.06 96 GLU A O 1
ATOM 719 N N . LEU A 1 97 ? -3.094 -7.172 -4.207 1 90.88 97 LEU A N 1
ATOM 720 C CA . LEU A 1 97 ? -3.754 -7.453 -5.477 1 90.88 97 LEU A CA 1
ATOM 721 C C . LEU A 1 97 ? -4.926 -8.406 -5.281 1 90.88 97 LEU A C 1
ATOM 723 O O . LEU A 1 97 ? -5.891 -8.383 -6.051 1 90.88 97 LEU A O 1
ATOM 727 N N . ILE A 1 98 ? -4.867 -9.305 -4.285 1 91 98 ILE A N 1
ATOM 728 C CA . ILE A 1 98 ? -6.012 -10.141 -3.943 1 91 98 ILE A CA 1
ATOM 729 C C . ILE A 1 98 ? -7.195 -9.258 -3.559 1 91 98 ILE A C 1
ATOM 731 O O . ILE A 1 98 ? -8.305 -9.43 -4.074 1 91 98 ILE A O 1
ATOM 735 N N . ALA A 1 99 ? -6.938 -8.289 -2.713 1 88.75 99 ALA A N 1
ATOM 736 C CA . ALA A 1 99 ? -7.984 -7.363 -2.297 1 88.75 99 ALA A CA 1
ATOM 737 C C . ALA A 1 99 ? -8.492 -6.539 -3.479 1 88.75 99 ALA A C 1
ATOM 739 O O . ALA A 1 99 ? -9.695 -6.316 -3.619 1 88.75 99 ALA A O 1
ATOM 740 N N . ALA A 1 100 ? -7.582 -6.078 -4.281 1 90.19 100 ALA A N 1
ATOM 741 C CA . ALA A 1 100 ? -7.949 -5.301 -5.461 1 90.19 100 ALA A CA 1
ATOM 742 C C . ALA A 1 100 ? -8.844 -6.113 -6.395 1 90.19 100 ALA A C 1
ATOM 744 O O . ALA A 1 100 ? -9.805 -5.59 -6.961 1 90.19 100 ALA A O 1
ATOM 745 N N . ALA A 1 101 ? -8.477 -7.371 -6.57 1 93.25 101 ALA A N 1
ATOM 746 C CA . ALA A 1 101 ? -9.266 -8.25 -7.43 1 93.25 101 ALA A CA 1
ATOM 747 C C . ALA A 1 101 ? -10.672 -8.453 -6.867 1 93.25 101 ALA A C 1
ATOM 749 O O . ALA A 1 101 ? -11.656 -8.438 -7.609 1 93.25 101 ALA A O 1
ATOM 750 N N . LEU A 1 102 ? -10.766 -8.656 -5.582 1 92.31 102 LEU A N 1
ATOM 751 C CA . LEU A 1 102 ? -12.07 -8.805 -4.945 1 92.31 102 LEU A CA 1
ATOM 752 C C . LEU A 1 102 ? -12.93 -7.566 -5.172 1 92.31 102 LEU A C 1
ATOM 754 O O . LEU A 1 102 ? -14.094 -7.68 -5.547 1 92.31 102 LEU A O 1
ATOM 758 N N . TYR A 1 103 ? -12.328 -6.445 -5 1 89.88 103 TYR A N 1
ATOM 759 C CA . TYR A 1 103 ? -13.031 -5.191 -5.25 1 89.88 103 TYR A CA 1
ATOM 760 C C . TYR A 1 103 ? -13.484 -5.102 -6.699 1 89.88 103 TYR A C 1
ATOM 762 O O . TYR A 1 103 ? -14.641 -4.766 -6.973 1 89.88 103 TYR A O 1
ATOM 770 N N . ALA A 1 104 ? -12.617 -5.422 -7.566 1 92.44 104 ALA A N 1
ATOM 771 C CA . ALA A 1 104 ? -12.844 -5.23 -8.992 1 92.44 104 ALA A CA 1
ATOM 772 C C . ALA A 1 104 ? -13.938 -6.168 -9.5 1 92.44 104 ALA A C 1
ATOM 774 O O . ALA A 1 104 ? -14.688 -5.82 -10.414 1 92.44 104 ALA A O 1
ATOM 775 N N . LEU A 1 105 ? -14.031 -7.344 -8.938 1 93.38 105 LEU A N 1
ATOM 776 C CA . LEU A 1 105 ? -14.945 -8.375 -9.422 1 93.38 105 LEU A CA 1
ATOM 777 C C . LEU A 1 105 ? -16.266 -8.32 -8.672 1 93.38 105 LEU A C 1
ATOM 779 O O . LEU A 1 105 ? -17.219 -9.031 -9.023 1 93.38 105 LEU A O 1
ATOM 783 N N . SER A 1 106 ? -16.328 -7.508 -7.613 1 92.81 106 SER A N 1
ATOM 784 C CA . SER A 1 106 ? -17.547 -7.387 -6.816 1 92.81 106 SER A CA 1
ATOM 785 C C . SER A 1 106 ? -18.5 -6.371 -7.426 1 92.81 106 SER A C 1
ATOM 787 O O . SER A 1 106 ? -18.078 -5.453 -8.133 1 92.81 106 SER A O 1
ATOM 789 N N . PRO A 1 107 ? -19.781 -6.57 -7.113 1 89.56 107 PRO A N 1
ATOM 790 C CA . PRO A 1 107 ? -20.766 -5.605 -7.609 1 89.56 107 PRO A CA 1
ATOM 791 C C . PRO A 1 107 ? -20.562 -4.207 -7.035 1 89.56 107 PRO A C 1
ATOM 793 O O . PRO A 1 107 ? -20.125 -4.062 -5.891 1 89.56 107 PRO A O 1
ATOM 796 N N . THR A 1 108 ? -20.812 -3.234 -7.828 1 79.75 108 THR A N 1
ATOM 797 C CA . THR A 1 108 ? -20.703 -1.844 -7.402 1 79.75 108 THR A CA 1
ATOM 798 C C . THR A 1 108 ? -22.031 -1.339 -6.852 1 79.75 108 THR A C 1
ATOM 800 O O . THR A 1 108 ? -22.078 -0.296 -6.195 1 79.75 108 THR A O 1
ATOM 803 N N . GLN A 1 109 ? -23 -2.07 -7.137 1 73.75 109 GLN A N 1
ATOM 804 C CA . GLN A 1 109 ? -24.344 -1.681 -6.742 1 73.75 109 GLN A CA 1
ATOM 805 C C . GLN A 1 109 ? -24.625 -2.064 -5.293 1 73.75 109 GLN A C 1
ATOM 807 O O . GLN A 1 109 ? -24.156 -3.104 -4.82 1 73.75 109 GLN A O 1
ATOM 812 N N . ASP A 1 110 ? -25.375 -1.286 -4.676 1 69.94 110 ASP A N 1
ATOM 813 C CA . ASP A 1 110 ? -25.641 -1.414 -3.244 1 69.94 110 ASP A CA 1
ATOM 814 C C . ASP A 1 110 ? -26.438 -2.678 -2.939 1 69.94 110 ASP A C 1
ATOM 816 O O . ASP A 1 110 ? -26.328 -3.25 -1.854 1 69.94 110 ASP A O 1
ATOM 820 N N . GLU A 1 111 ? -26.984 -3.148 -3.848 1 74.94 111 GLU A N 1
ATOM 821 C CA . GLU A 1 111 ? -27.922 -4.211 -3.498 1 74.94 111 GLU A CA 1
ATOM 822 C C . GLU A 1 111 ? -27.312 -5.59 -3.756 1 74.94 111 GLU A C 1
ATOM 824 O O . GLU A 1 111 ? -27.984 -6.609 -3.57 1 74.94 111 GLU A O 1
ATOM 829 N N . ALA A 1 112 ? -26.141 -5.699 -4.078 1 87.38 112 ALA A N 1
ATOM 830 C CA . ALA A 1 112 ? -25.547 -7.008 -4.359 1 87.38 112 ALA A CA 1
ATOM 831 C C . ALA A 1 112 ? -24.219 -7.184 -3.619 1 87.38 112 ALA A C 1
ATOM 833 O O . ALA A 1 112 ? -23.484 -6.219 -3.406 1 87.38 112 ALA A O 1
ATOM 834 N N . THR A 1 113 ? -24.031 -8.43 -3.123 1 93.19 113 THR A N 1
ATOM 835 C CA . THR A 1 113 ? -22.797 -8.805 -2.424 1 93.19 113 THR A CA 1
ATOM 836 C C . THR A 1 113 ? -22.203 -10.07 -3.025 1 93.19 113 THR A C 1
ATOM 838 O O . THR A 1 113 ? -22.906 -11.062 -3.217 1 93.19 113 THR A O 1
ATOM 841 N N . ALA A 1 114 ? -21 -10.023 -3.391 1 95.38 114 ALA A N 1
ATOM 842 C CA . ALA A 1 114 ? -20.328 -11.203 -3.932 1 95.38 114 ALA A CA 1
ATOM 843 C C . ALA A 1 114 ? -19.953 -12.18 -2.82 1 95.38 114 ALA A C 1
ATOM 845 O O . ALA A 1 114 ? -19.562 -11.758 -1.726 1 95.38 114 ALA A O 1
ATOM 846 N N . SER A 1 115 ? -20.109 -13.438 -3.176 1 95.44 115 SER A N 1
ATOM 847 C CA . SER A 1 115 ? -19.562 -14.484 -2.318 1 95.44 115 SER A CA 1
ATOM 848 C C . SER A 1 115 ? -18.141 -14.852 -2.711 1 95.44 115 SER A C 1
ATOM 850 O O . SER A 1 115 ? -17.859 -15.086 -3.887 1 95.44 115 SER A O 1
ATOM 852 N N . VAL A 1 116 ? -17.234 -14.867 -1.704 1 96.19 116 VAL A N 1
ATOM 853 C CA . VAL A 1 116 ? -15.852 -15.258 -1.932 1 96.19 116 VAL A CA 1
ATOM 854 C C . VAL A 1 116 ? -15.609 -16.656 -1.365 1 96.19 116 VAL A C 1
ATOM 856 O O . VAL A 1 116 ? -15.969 -16.938 -0.22 1 96.19 116 VAL A O 1
ATOM 859 N N . TRP A 1 117 ? -14.977 -17.469 -2.211 1 95.06 117 TRP A N 1
ATOM 860 C CA . TRP A 1 117 ? -14.797 -18.875 -1.818 1 95.06 117 TRP A CA 1
ATOM 861 C C . TRP A 1 117 ? -13.461 -19.406 -2.324 1 95.06 117 TRP A C 1
ATOM 863 O O . TRP A 1 117 ? -12.945 -18.953 -3.346 1 95.06 117 TRP A O 1
ATOM 873 N N . SER A 1 118 ? -12.922 -20.344 -1.568 1 93.38 118 SER A N 1
ATOM 874 C CA . SER A 1 118 ? -11.758 -21.125 -1.975 1 93.38 118 SER A CA 1
ATOM 875 C C . SER A 1 118 ? -11.875 -22.578 -1.512 1 93.38 118 SER A C 1
ATOM 877 O O . SER A 1 118 ? -12.344 -22.844 -0.402 1 93.38 118 SER A O 1
ATOM 879 N N . ARG A 1 119 ? -11.461 -23.453 -2.377 1 89.62 119 ARG A N 1
ATOM 880 C CA . ARG A 1 119 ? -11.469 -24.875 -2 1 89.62 119 ARG A CA 1
ATOM 881 C C . ARG A 1 119 ? -10.422 -25.156 -0.93 1 89.62 119 ARG A C 1
ATOM 883 O O . ARG A 1 119 ? -9.25 -24.828 -1.099 1 89.62 119 ARG A O 1
ATOM 890 N N . ALA A 1 120 ? -10.812 -25.812 0.112 1 86.75 120 ALA A N 1
ATOM 891 C CA . ALA A 1 120 ? -9.883 -26.172 1.18 1 86.75 120 ALA A CA 1
ATOM 892 C C . ALA A 1 120 ? -8.93 -27.266 0.736 1 86.75 120 ALA A C 1
ATOM 894 O O . ALA A 1 120 ? -9.32 -28.172 -0.008 1 86.75 120 ALA A O 1
ATOM 895 N N . PRO A 1 121 ? -7.66 -27.344 1.286 1 84.19 121 PRO A N 1
ATOM 896 C CA . PRO A 1 121 ? -7.004 -26.297 2.078 1 84.19 121 PRO A CA 1
ATOM 897 C C . PRO A 1 121 ? -6.582 -25.094 1.235 1 84.19 121 PRO A C 1
ATOM 899 O O . PRO A 1 121 ? -6.316 -25.234 0.04 1 84.19 121 PRO A O 1
ATOM 902 N N . TYR A 1 122 ? -6.727 -23.891 1.771 1 85.62 122 TYR A N 1
ATOM 903 C CA . TYR A 1 122 ? -6.395 -22.656 1.048 1 85.62 122 TYR A CA 1
ATOM 904 C C . TYR A 1 122 ? -5.508 -21.75 1.892 1 85.62 122 TYR A C 1
ATOM 906 O O . TYR A 1 122 ? -5.379 -21.953 3.102 1 85.62 122 TYR A O 1
ATOM 914 N N . TYR A 1 123 ? -4.836 -20.875 1.236 1 82.88 123 TYR A N 1
ATOM 915 C CA . TYR A 1 123 ? -4.035 -19.844 1.882 1 82.88 123 TYR A CA 1
ATOM 916 C C . TYR A 1 123 ? -4.891 -19 2.822 1 82.88 123 TYR A C 1
ATOM 918 O O . TYR A 1 123 ? -5.879 -18.391 2.4 1 82.88 123 TYR A O 1
ATOM 926 N N . SER A 1 124 ? -4.535 -18.766 4.051 1 77.5 124 SER A N 1
ATOM 927 C CA . SER A 1 124 ? -5.328 -18.109 5.082 1 77.5 124 SER A CA 1
ATOM 928 C C . SER A 1 124 ? -5.523 -16.625 4.766 1 77.5 124 SER A C 1
ATOM 930 O O . SER A 1 124 ? -6.504 -16.016 5.199 1 77.5 124 SER A O 1
ATOM 932 N N . GLY A 1 125 ? -4.625 -16.094 3.979 1 83.88 125 GLY A N 1
ATOM 933 C CA . GLY A 1 125 ? -4.727 -14.688 3.617 1 83.88 125 GLY A CA 1
ATOM 934 C C . GLY A 1 125 ? -5.953 -14.375 2.781 1 83.88 125 GLY A C 1
ATOM 935 O O . GLY A 1 125 ? -6.414 -13.227 2.75 1 83.88 125 GLY A O 1
ATOM 936 N N . TYR A 1 126 ? -6.555 -15.391 2.197 1 88.81 126 TYR A N 1
ATOM 937 C CA . TYR A 1 126 ? -7.738 -15.172 1.376 1 88.81 126 TYR A CA 1
ATOM 938 C C . TYR A 1 126 ? -8.922 -14.734 2.232 1 88.81 126 TYR A C 1
ATOM 940 O O . TYR A 1 126 ? -9.562 -13.719 1.943 1 88.81 126 TYR A O 1
ATOM 948 N N . LYS A 1 127 ? -9.148 -15.5 3.24 1 88.19 127 LYS A N 1
ATOM 949 C CA . LYS A 1 127 ? -10.25 -15.148 4.137 1 88.19 127 LYS A CA 1
ATOM 950 C C . LYS A 1 127 ? -10.023 -13.781 4.773 1 88.19 127 LYS A C 1
ATOM 952 O O . LYS A 1 127 ? -10.953 -12.984 4.895 1 88.19 127 LYS A O 1
ATOM 957 N N . GLN A 1 128 ? -8.852 -13.539 5.105 1 84.25 128 GLN A N 1
ATOM 958 C CA . GLN A 1 128 ? -8.508 -12.25 5.703 1 84.25 128 GLN A CA 1
ATOM 959 C C . GLN A 1 128 ? -8.836 -11.102 4.75 1 84.25 128 GLN A C 1
ATOM 961 O O . GLN A 1 128 ? -9.453 -10.109 5.152 1 84.25 128 GLN A O 1
ATOM 966 N N . SER A 1 129 ? -8.422 -11.234 3.521 1 86.56 129 SER A N 1
ATOM 967 C CA . SER A 1 129 ? -8.672 -10.195 2.529 1 86.56 129 SER A CA 1
ATOM 968 C C . SER A 1 129 ? -10.164 -9.992 2.297 1 86.56 129 SER A C 1
ATOM 970 O O . SER A 1 129 ? -10.609 -8.875 2.041 1 86.56 129 SER A O 1
ATOM 972 N N . ALA A 1 130 ? -10.914 -11.055 2.426 1 89.75 130 ALA A N 1
ATOM 973 C CA . ALA A 1 130 ? -12.344 -11.008 2.133 1 89.75 130 ALA A CA 1
ATOM 974 C C . ALA A 1 130 ? -13.125 -10.43 3.309 1 89.75 130 ALA A C 1
ATOM 976 O O . ALA A 1 130 ? -14.266 -9.984 3.146 1 89.75 130 ALA A O 1
ATOM 977 N N . THR A 1 131 ? -12.492 -10.43 4.52 1 86.5 131 THR A N 1
ATOM 978 C CA . THR A 1 131 ? -13.289 -10.086 5.691 1 86.5 131 THR A CA 1
ATOM 979 C C . THR A 1 131 ? -12.766 -8.82 6.355 1 86.5 131 THR A C 1
ATOM 981 O O . THR A 1 131 ? -13.492 -8.148 7.086 1 86.5 131 THR A O 1
ATOM 984 N N . PHE A 1 132 ? -11.578 -8.523 6.074 1 80.5 132 PHE A N 1
ATOM 985 C CA . PHE A 1 132 ? -10.883 -7.492 6.836 1 80.5 132 PHE A CA 1
ATOM 986 C C . PHE A 1 132 ? -11.594 -6.152 6.699 1 80.5 132 PHE A C 1
ATOM 988 O O . PHE A 1 132 ? -11.773 -5.434 7.684 1 80.5 132 PHE A O 1
ATOM 995 N N . PHE A 1 133 ? -12.047 -5.844 5.555 1 77.88 133 PHE A N 1
ATOM 996 C CA . PHE A 1 133 ? -12.625 -4.535 5.285 1 77.88 133 PHE A CA 1
ATOM 997 C C . PHE A 1 133 ? -14.094 -4.496 5.691 1 77.88 133 PHE A C 1
ATOM 999 O O . PHE A 1 133 ? -14.703 -3.43 5.723 1 77.88 133 PHE A O 1
ATOM 1006 N N . ARG A 1 134 ? -14.633 -5.605 6.051 1 86.25 134 ARG A N 1
ATOM 1007 C CA . ARG A 1 134 ? -16.062 -5.695 6.301 1 86.25 134 ARG A CA 1
ATOM 1008 C C . ARG A 1 134 ? -16.859 -4.969 5.223 1 86.25 134 ARG A C 1
ATOM 1010 O O . ARG A 1 134 ? -17.719 -4.133 5.527 1 86.25 134 ARG A O 1
ATOM 1017 N N . SER A 1 135 ? -16.484 -5.191 4.023 1 87.38 135 SER A N 1
ATOM 1018 C CA . SER A 1 135 ? -17.078 -4.535 2.859 1 87.38 135 SER A CA 1
ATOM 1019 C C . SER A 1 135 ? -18.469 -5.062 2.576 1 87.38 135 SER A C 1
ATOM 1021 O O . SER A 1 135 ? -18.734 -6.262 2.697 1 87.38 135 SER A O 1
ATOM 1023 N N . ALA A 1 136 ? -19.328 -4.195 2.133 1 88.44 136 ALA A N 1
ATOM 1024 C CA . ALA A 1 136 ? -20.656 -4.598 1.708 1 88.44 136 ALA A CA 1
ATOM 1025 C C . ALA A 1 136 ? -20.625 -5.262 0.335 1 88.44 136 ALA A C 1
ATOM 1027 O O . ALA A 1 136 ? -21.594 -5.91 -0.075 1 88.44 136 ALA A O 1
ATOM 1028 N N . GLY A 1 137 ? -19.531 -5.18 -0.331 1 91.06 137 GLY A N 1
ATOM 1029 C CA . GLY A 1 137 ? -19.438 -5.645 -1.706 1 91.06 137 GLY A CA 1
ATOM 1030 C C . GLY A 1 137 ? -19.109 -7.121 -1.815 1 91.06 137 GLY A C 1
ATOM 1031 O O . GLY A 1 137 ? -19.359 -7.742 -2.854 1 91.06 137 GLY A O 1
ATOM 1032 N N . PHE A 1 138 ? -18.547 -7.691 -0.819 1 92.75 138 PHE A N 1
ATOM 1033 C CA . PHE A 1 138 ? -18.172 -9.102 -0.845 1 92.75 138 PHE A CA 1
ATOM 1034 C C . PHE A 1 138 ? -18.062 -9.664 0.569 1 92.75 138 PHE A C 1
ATOM 1036 O O . PHE A 1 138 ? -17.797 -8.914 1.517 1 92.75 138 PHE A O 1
ATOM 1043 N N . GLU A 1 139 ? -18.234 -10.938 0.702 1 92.69 139 GLU A N 1
ATOM 1044 C CA . GLU A 1 139 ? -18.141 -11.641 1.978 1 92.69 139 GLU A CA 1
ATOM 1045 C C . GLU A 1 139 ? -17.594 -13.055 1.791 1 92.69 139 GLU A C 1
ATOM 1047 O O . GLU A 1 139 ? -17.75 -13.648 0.72 1 92.69 139 GLU A O 1
ATOM 1052 N N . TRP A 1 140 ? -16.891 -13.523 2.75 1 94.12 140 TRP A N 1
ATOM 1053 C CA . TRP A 1 140 ? -16.406 -14.898 2.746 1 94.12 140 TRP A CA 1
ATOM 1054 C C . TRP A 1 140 ? -17.578 -15.875 2.871 1 94.12 140 TRP A C 1
ATOM 1056 O O . TRP A 1 140 ? -18.406 -15.742 3.766 1 94.12 140 TRP A O 1
ATOM 1066 N N . ALA A 1 141 ? -17.656 -16.797 1.971 1 91.44 141 ALA A N 1
ATOM 1067 C CA . ALA A 1 141 ? -18.828 -17.672 1.905 1 91.44 141 ALA A CA 1
ATOM 1068 C C . ALA A 1 141 ? -18.828 -18.672 3.062 1 91.44 141 ALA A C 1
ATOM 1070 O O . ALA A 1 141 ? -19.812 -18.75 3.814 1 91.44 141 ALA A O 1
ATOM 1071 N N . ALA A 1 142 ? -17.875 -19.547 3.1 1 81.62 142 ALA A N 1
ATOM 1072 C CA . ALA A 1 142 ? -17.828 -20.578 4.129 1 81.62 142 ALA A CA 1
ATOM 1073 C C . ALA A 1 142 ? -16.406 -21.094 4.312 1 81.62 142 ALA A C 1
ATOM 1075 O O . ALA A 1 142 ? -15.594 -21.047 3.385 1 81.62 142 ALA A O 1
ATOM 1076 N N . ASP A 1 143 ? -16.328 -21.516 5.543 1 76.94 143 ASP A N 1
ATOM 1077 C CA . ASP A 1 143 ? -15.07 -22.203 5.828 1 76.94 143 ASP A CA 1
ATOM 1078 C C . ASP A 1 143 ? -15.141 -23.672 5.391 1 76.94 143 ASP A C 1
ATOM 1080 O O . ASP A 1 143 ? -16.172 -24.328 5.566 1 76.94 143 ASP A O 1
ATOM 1084 N N . ASN A 1 144 ? -14.188 -24.188 4.824 1 74.75 144 ASN A N 1
ATOM 1085 C CA . ASN A 1 144 ? -13.938 -25.609 4.609 1 74.75 144 ASN A CA 1
ATOM 1086 C C . ASN A 1 144 ? -15.008 -26.234 3.723 1 74.75 144 ASN A C 1
ATOM 1088 O O . ASN A 1 144 ? -15.344 -27.406 3.889 1 74.75 144 ASN A O 1
ATOM 1092 N N . ALA A 1 145 ? -15.633 -25.453 2.896 1 78.06 145 ALA A N 1
ATOM 1093 C CA . ALA A 1 145 ? -16.594 -26.031 1.96 1 78.06 145 ALA A CA 1
ATOM 1094 C C . ALA A 1 145 ? -15.883 -26.672 0.777 1 78.06 145 ALA A C 1
ATOM 1096 O O . ALA A 1 145 ? -15.023 -26.062 0.145 1 78.06 145 ALA A O 1
ATOM 1097 N N . SER A 1 146 ? -16.25 -27.875 0.527 1 81.44 146 SER A N 1
ATOM 1098 C CA . SER A 1 146 ? -15.594 -28.625 -0.543 1 81.44 146 SER A CA 1
ATOM 1099 C C . SER A 1 146 ? -16.141 -28.219 -1.91 1 81.44 146 SER A C 1
ATOM 1101 O O . SER A 1 146 ? -15.484 -28.453 -2.934 1 81.44 146 SER A O 1
ATOM 1103 N N . SER A 1 147 ? -17.406 -27.688 -1.879 1 89.88 147 SER A N 1
ATOM 1104 C CA . SER A 1 147 ? -18 -27.25 -3.133 1 89.88 147 SER A CA 1
ATOM 1105 C C . SER A 1 147 ? -18.359 -25.766 -3.082 1 89.88 147 SER A C 1
ATOM 1107 O O . SER A 1 147 ? -18.688 -25.234 -2.018 1 89.88 147 SER A O 1
ATOM 1109 N N . PRO A 1 148 ? -18.266 -25.172 -4.273 1 93 148 PRO A N 1
ATOM 1110 C CA . PRO A 1 148 ? -18.609 -23.75 -4.309 1 93 148 PRO A CA 1
ATOM 1111 C C . PRO A 1 148 ? -20.109 -23.5 -4.082 1 93 148 PRO A C 1
ATOM 1113 O O . PRO A 1 148 ? -20.938 -24.297 -4.5 1 93 148 PRO A O 1
ATOM 1116 N N . PRO A 1 149 ? -20.438 -22.438 -3.434 1 92.94 149 PRO A N 1
ATOM 1117 C CA . PRO A 1 149 ? -21.859 -22.047 -3.393 1 92.94 149 PRO A CA 1
ATOM 1118 C C . PRO A 1 149 ? -22.391 -21.641 -4.762 1 92.94 149 PRO A C 1
ATOM 1120 O O . PRO A 1 149 ? -21.609 -21.344 -5.672 1 92.94 149 PRO A O 1
ATOM 1123 N N . PRO A 1 150 ? -23.703 -21.656 -4.863 1 91.88 150 PRO A N 1
ATOM 1124 C CA . PRO A 1 150 ? -24.266 -21.234 -6.145 1 91.88 150 PRO A CA 1
ATOM 1125 C C . PRO A 1 150 ? -24 -19.766 -6.445 1 91.88 150 PRO A C 1
ATOM 1127 O O . PRO A 1 150 ? -23.969 -18.938 -5.527 1 91.88 150 PRO A O 1
ATOM 1130 N N . ALA A 1 151 ? -23.797 -19.484 -7.746 1 94.19 151 ALA A N 1
ATOM 1131 C CA . ALA A 1 151 ? -23.594 -18.109 -8.219 1 94.19 151 ALA A CA 1
ATOM 1132 C C . ALA A 1 151 ? -24.844 -17.578 -8.906 1 94.19 151 ALA A C 1
ATOM 1134 O O . ALA A 1 151 ? -25.422 -18.234 -9.766 1 94.19 151 ALA A O 1
ATOM 1135 N N . THR A 1 152 ? -25.297 -16.406 -8.461 1 93.19 152 THR A N 1
ATOM 1136 C CA . THR A 1 152 ? -26.422 -15.727 -9.086 1 93.19 152 THR A CA 1
ATOM 1137 C C . THR A 1 152 ? -26.078 -14.281 -9.414 1 93.19 152 THR A C 1
ATOM 1139 O O . THR A 1 152 ? -24.984 -13.805 -9.078 1 93.19 152 THR A O 1
ATOM 1142 N N . ALA A 1 153 ? -27 -13.695 -10.078 1 89 153 ALA A N 1
ATOM 1143 C CA . ALA A 1 153 ? -26.797 -12.289 -10.406 1 89 153 ALA A CA 1
ATOM 1144 C C . ALA A 1 153 ? -26.75 -11.43 -9.148 1 89 153 ALA A C 1
ATOM 1146 O O . ALA A 1 153 ? -26 -10.453 -9.094 1 89 153 ALA A O 1
ATOM 1147 N N . GLU A 1 154 ? -27.5 -11.805 -8.156 1 90.38 154 GLU A N 1
ATOM 1148 C CA . GLU A 1 154 ? -27.594 -11.047 -6.906 1 90.38 154 GLU A CA 1
ATOM 1149 C C . GLU A 1 154 ? -26.453 -11.406 -5.961 1 90.38 154 GLU A C 1
ATOM 1151 O O . GLU A 1 154 ? -26.125 -10.648 -5.039 1 90.38 154 GLU A O 1
ATOM 1156 N N . ARG A 1 155 ? -25.906 -12.555 -6.18 1 93.62 155 ARG A N 1
ATOM 1157 C CA . ARG A 1 155 ? -24.797 -13.031 -5.355 1 93.62 155 ARG A CA 1
ATOM 1158 C C . ARG A 1 155 ? -23.734 -13.727 -6.203 1 93.62 155 ARG A C 1
ATOM 1160 O O . ARG A 1 155 ? -23.547 -14.945 -6.098 1 93.62 155 ARG A O 1
ATOM 1167 N N . PRO A 1 156 ? -23.031 -12.922 -7.004 1 94.81 156 PRO A N 1
ATOM 1168 C CA . PRO A 1 156 ? -21.969 -13.547 -7.805 1 94.81 156 PRO A CA 1
ATOM 1169 C C . PRO A 1 156 ? -20.906 -14.227 -6.953 1 94.81 156 PRO A C 1
ATOM 1171 O O . PRO A 1 156 ? -20.797 -13.953 -5.754 1 94.81 156 PRO A O 1
ATOM 1174 N N . LEU A 1 157 ? -20.203 -15.133 -7.629 1 95.12 157 LEU A N 1
ATOM 1175 C CA . LEU A 1 157 ? -19.219 -15.922 -6.91 1 95.12 157 LEU A CA 1
ATOM 1176 C C . LEU A 1 157 ? -17.812 -15.617 -7.414 1 95.12 157 LEU A C 1
ATOM 1178 O O . LEU A 1 157 ? -17.578 -15.57 -8.625 1 95.12 157 LEU A O 1
ATOM 1182 N N . ILE A 1 158 ? -16.906 -15.344 -6.492 1 95.25 158 ILE A N 1
ATOM 1183 C CA . ILE A 1 158 ? -15.492 -15.195 -6.785 1 95.25 158 ILE A CA 1
ATOM 1184 C C . ILE A 1 158 ? -14.711 -16.328 -6.117 1 95.25 158 ILE A C 1
ATOM 1186 O O . ILE A 1 158 ? -14.727 -16.469 -4.891 1 95.25 158 ILE A O 1
ATOM 1190 N N . GLU A 1 159 ? -14.016 -17.125 -6.891 1 94.38 159 GLU A N 1
ATOM 1191 C CA . GLU A 1 159 ? -13.141 -18.172 -6.355 1 94.38 159 GLU A CA 1
ATOM 1192 C C . GLU A 1 159 ? -11.688 -17.719 -6.355 1 94.38 159 GLU A C 1
ATOM 1194 O O . GLU A 1 159 ? -11.188 -17.203 -7.355 1 94.38 159 GLU A O 1
ATOM 1199 N N . LEU A 1 160 ? -11.039 -17.859 -5.246 1 93.38 160 LEU A N 1
ATOM 1200 C CA . LEU A 1 160 ? -9.594 -17.688 -5.152 1 93.38 160 LEU A CA 1
ATOM 1201 C C . LEU A 1 160 ? -8.875 -19.031 -5.195 1 93.38 160 LEU A C 1
ATOM 1203 O O . LEU A 1 160 ? -9.18 -19.922 -4.402 1 93.38 160 LEU A O 1
ATOM 1207 N N . VAL A 1 161 ? -7.898 -19.172 -6.164 1 89.5 161 VAL A N 1
ATOM 1208 C CA . VAL A 1 161 ? -7.238 -20.438 -6.395 1 89.5 161 VAL A CA 1
ATOM 1209 C C . VAL A 1 161 ? -5.723 -20.25 -6.402 1 89.5 161 VAL A C 1
ATOM 1211 O O . VAL A 1 161 ? -5.191 -19.516 -7.246 1 89.5 161 VAL A O 1
ATOM 1214 N N . THR A 1 162 ? -5.129 -20.828 -5.461 1 85.88 162 THR A N 1
ATOM 1215 C CA . THR A 1 162 ? -3.674 -20.875 -5.523 1 85.88 162 THR A CA 1
ATOM 1216 C C . THR A 1 162 ? -3.217 -22.141 -6.254 1 85.88 162 THR A C 1
ATOM 1218 O O . THR A 1 162 ? -3.654 -23.25 -5.934 1 85.88 162 THR A O 1
ATOM 1221 N N . SER A 1 163 ? -2.379 -21.953 -7.27 1 82.88 163 SER A N 1
ATOM 1222 C CA . SER A 1 163 ? -1.873 -23.078 -8.047 1 82.88 163 SER A CA 1
ATOM 1223 C C . SER A 1 163 ? -0.437 -22.844 -8.5 1 82.88 163 SER A C 1
ATOM 1225 O O . SER A 1 163 ? -0.178 -21.953 -9.312 1 82.88 163 SER A O 1
ATOM 1227 N N . PRO A 1 164 ? 0.564 -23.672 -8.117 1 79.25 164 PRO A N 1
ATOM 1228 C CA . PRO A 1 164 ? 0.468 -24.766 -7.141 1 79.25 164 PRO A CA 1
ATOM 1229 C C . PRO A 1 164 ? -0.032 -24.281 -5.777 1 79.25 164 PRO A C 1
ATOM 1231 O O . PRO A 1 164 ? 0.331 -23.203 -5.328 1 79.25 164 PRO A O 1
ATOM 1234 N N . ASN A 1 165 ? -0.922 -25.109 -5.223 1 76.5 165 ASN A N 1
ATOM 1235 C CA . ASN A 1 165 ? -1.651 -24.703 -4.023 1 76.5 165 ASN A CA 1
ATOM 1236 C C . ASN A 1 165 ? -0.729 -24.609 -2.811 1 76.5 165 ASN A C 1
ATOM 1238 O O . ASN A 1 165 ? 0.302 -25.281 -2.758 1 76.5 165 ASN A O 1
ATOM 1242 N N . ASN A 1 166 ? -1.011 -23.719 -1.934 1 69.88 166 ASN A N 1
ATOM 1243 C CA . ASN A 1 166 ? -0.479 -23.641 -0.577 1 69.88 166 ASN A CA 1
ATOM 1244 C C . ASN A 1 166 ? -1.505 -24.094 0.456 1 69.88 166 ASN A C 1
ATOM 1246 O O . ASN A 1 166 ? -2.613 -23.562 0.517 1 69.88 166 ASN A O 1
ATOM 1250 N N . PRO A 1 167 ? -1.303 -25.141 1.095 1 64 167 PRO A N 1
ATOM 1251 C CA . PRO A 1 167 ? 0.01 -25.625 1.515 1 64 167 PRO A CA 1
ATOM 1252 C C . PRO A 1 167 ? 0.39 -26.938 0.833 1 64 167 PRO A C 1
ATOM 1254 O O . PRO A 1 167 ? 1.534 -27.391 0.942 1 64 167 PRO A O 1
ATOM 1257 N N . ASP A 1 168 ? -0.479 -27.453 0.041 1 64.81 168 ASP A N 1
ATOM 1258 C CA . ASP A 1 168 ? -0.272 -28.859 -0.309 1 64.81 168 ASP A CA 1
ATOM 1259 C C . ASP A 1 168 ? 0.46 -28.984 -1.643 1 64.81 168 ASP A C 1
ATOM 1261 O O . ASP A 1 168 ? 0.8 -30.094 -2.064 1 64.81 168 ASP A O 1
ATOM 1265 N N . GLY A 1 169 ? 0.713 -27.891 -2.369 1 71.75 169 GLY A N 1
ATOM 1266 C CA . GLY A 1 169 ? 1.567 -27.859 -3.545 1 71.75 169 GLY A CA 1
ATOM 1267 C C . GLY A 1 169 ? 0.896 -28.422 -4.785 1 71.75 169 GLY A C 1
ATOM 1268 O O . GLY A 1 169 ? 1.483 -28.422 -5.867 1 71.75 169 GLY A O 1
ATOM 1269 N N . HIS A 1 170 ? -0.368 -28.812 -4.73 1 74.75 170 HIS A N 1
ATOM 1270 C CA . HIS A 1 170 ? -1.058 -29.422 -5.863 1 74.75 170 HIS A CA 1
ATOM 1271 C C . HIS A 1 170 ? -1.475 -28.359 -6.883 1 74.75 170 HIS A C 1
ATOM 1273 O O . HIS A 1 170 ? -1.879 -27.266 -6.516 1 74.75 170 HIS A O 1
ATOM 1279 N N . ALA A 1 171 ? -1.331 -28.797 -8.117 1 81.38 171 ALA A N 1
ATOM 1280 C CA . ALA A 1 171 ? -1.915 -27.953 -9.164 1 81.38 171 ALA A CA 1
ATOM 1281 C C . ALA A 1 171 ? -3.439 -27.953 -9.07 1 81.38 171 ALA A C 1
ATOM 1283 O O . ALA A 1 171 ? -4.059 -28.984 -8.836 1 81.38 171 ALA A O 1
ATOM 1284 N N . ARG A 1 172 ? -3.994 -26.797 -9.188 1 83.56 172 ARG A N 1
ATOM 1285 C CA . ARG A 1 172 ? -5.441 -26.641 -9.094 1 83.56 172 ARG A CA 1
ATOM 1286 C C . ARG A 1 172 ? -5.98 -25.781 -10.234 1 83.56 172 ARG A C 1
ATOM 1288 O O . ARG A 1 172 ? -5.352 -24.797 -10.617 1 83.56 172 ARG A O 1
ATOM 1295 N N . ALA A 1 173 ? -7.07 -26.219 -10.773 1 86.94 173 ALA A N 1
ATOM 1296 C CA . ALA A 1 173 ? -7.84 -25.391 -11.695 1 86.94 173 ALA A CA 1
ATOM 1297 C C . ALA A 1 173 ? -9.016 -24.734 -10.977 1 86.94 173 ALA A C 1
ATOM 1299 O O . ALA A 1 173 ? -9.367 -25.109 -9.859 1 86.94 173 ALA A O 1
ATOM 1300 N N . ALA A 1 174 ? -9.516 -23.688 -11.625 1 90 174 ALA A N 1
ATOM 1301 C CA . ALA A 1 174 ? -10.734 -23.094 -11.086 1 90 174 ALA A CA 1
ATOM 1302 C C . ALA A 1 174 ? -11.875 -24.109 -11.047 1 90 174 ALA A C 1
ATOM 1304 O O . ALA A 1 174 ? -12.023 -24.922 -11.961 1 90 174 ALA A O 1
ATOM 1305 N N . SER A 1 175 ? -12.641 -24 -9.992 1 90.19 175 SER A N 1
ATOM 1306 C CA . SER A 1 175 ? -13.781 -24.906 -9.828 1 90.19 175 SER A CA 1
ATOM 1307 C C . SER A 1 175 ? -15.055 -24.281 -10.391 1 90.19 175 SER A C 1
ATOM 1309 O O . SER A 1 175 ? -16.078 -24.953 -10.523 1 90.19 175 SER A O 1
ATOM 1311 N N . VAL A 1 176 ? -15.047 -23 -10.625 1 89.62 176 VAL A N 1
ATOM 1312 C CA . VAL A 1 176 ? -16.281 -22.297 -10.977 1 89.62 176 VAL A CA 1
ATOM 1313 C C . VAL A 1 176 ? -16.219 -21.844 -12.43 1 89.62 176 VAL A C 1
ATOM 1315 O O . VAL A 1 176 ? -15.133 -21.625 -12.984 1 89.62 176 VAL A O 1
ATOM 1318 N N . ALA A 1 177 ? -17.438 -21.859 -13.031 1 86.12 177 ALA A N 1
ATOM 1319 C CA . ALA A 1 177 ? -17.641 -21.375 -14.398 1 86.12 177 ALA A CA 1
ATOM 1320 C C . ALA A 1 177 ? -19.031 -20.781 -14.57 1 86.12 177 ALA A C 1
ATOM 1322 O O . ALA A 1 177 ? -19.922 -21.031 -13.766 1 86.12 177 ALA A O 1
ATOM 1323 N N . GLY A 1 178 ? -19.156 -19.828 -15.523 1 87.62 178 GLY A N 1
ATOM 1324 C CA . GLY A 1 178 ? -20.469 -19.25 -15.797 1 87.62 178 GLY A CA 1
ATOM 1325 C C . GLY A 1 178 ? -20.484 -17.734 -15.734 1 87.62 178 GLY A C 1
ATOM 1326 O O . GLY A 1 178 ? -19.469 -17.125 -15.375 1 87.62 178 GLY A O 1
ATOM 1327 N N . PRO A 1 179 ? -21.578 -17.172 -15.992 1 89.75 179 PRO A N 1
ATOM 1328 C CA . PRO A 1 179 ? -21.641 -15.719 -16.172 1 89.75 179 PRO A CA 1
ATOM 1329 C C . PRO A 1 179 ? -21.594 -14.953 -14.852 1 89.75 179 PRO A C 1
ATOM 1331 O O . PRO A 1 179 ? -21.281 -13.758 -14.836 1 89.75 179 PRO A O 1
ATOM 1334 N N . HIS A 1 180 ? -21.859 -15.672 -13.766 1 92.81 180 HIS A N 1
ATOM 1335 C CA . HIS A 1 180 ? -21.891 -14.977 -12.484 1 92.81 180 HIS A CA 1
ATOM 1336 C C . HIS A 1 180 ? -20.766 -15.469 -11.57 1 92.81 180 HIS A C 1
ATOM 1338 O O . HIS A 1 180 ? -20.844 -15.305 -10.352 1 92.81 180 HIS A O 1
ATOM 1344 N N . SER A 1 181 ? -19.797 -16.125 -12.219 1 92.94 181 SER A N 1
ATOM 1345 C CA . SER A 1 181 ? -18.656 -16.609 -11.461 1 92.94 181 SER A CA 1
ATOM 1346 C C . SER A 1 181 ? -17.344 -16.125 -12.062 1 92.94 181 SER A C 1
ATOM 1348 O O . SER A 1 181 ? -17.234 -16 -13.289 1 92.94 181 SER A O 1
ATOM 1350 N N . SER A 1 182 ? -16.422 -15.805 -11.211 1 92.81 182 SER A N 1
ATOM 1351 C CA . SER A 1 182 ? -15.07 -15.445 -11.617 1 92.81 182 SER A CA 1
ATOM 1352 C C . SER A 1 182 ? -14.031 -16.156 -10.766 1 92.81 182 SER A C 1
ATOM 1354 O O . SER A 1 182 ? -14.266 -16.422 -9.586 1 92.81 182 SER A O 1
ATOM 1356 N N . ALA A 1 183 ? -12.922 -16.469 -11.438 1 92.88 183 ALA A N 1
ATOM 1357 C CA . ALA A 1 183 ? -11.812 -17.062 -10.703 1 92.88 183 ALA A CA 1
ATOM 1358 C C . ALA A 1 183 ? -10.594 -16.141 -10.719 1 92.88 183 ALA A C 1
ATOM 1360 O O . ALA A 1 183 ? -10.273 -15.539 -11.75 1 92.88 183 ALA A O 1
ATOM 1361 N N . VAL A 1 184 ? -9.969 -15.992 -9.633 1 93.06 184 VAL A N 1
ATOM 1362 C CA . VAL A 1 184 ? -8.656 -15.367 -9.484 1 93.06 184 VAL A CA 1
ATOM 1363 C C . VAL A 1 184 ? -7.598 -16.438 -9.234 1 93.06 184 VAL A C 1
ATOM 1365 O O . VAL A 1 184 ? -7.629 -17.125 -8.203 1 93.06 184 VAL A O 1
ATOM 1368 N N . MET A 1 185 ? -6.684 -16.562 -10.148 1 90.06 185 MET A N 1
ATOM 1369 C CA . MET A 1 185 ? -5.605 -17.531 -10.016 1 90.06 185 MET A CA 1
ATOM 1370 C C . MET A 1 185 ? -4.383 -16.906 -9.352 1 90.06 185 MET A C 1
ATOM 1372 O O . MET A 1 185 ? -3.836 -15.922 -9.859 1 90.06 185 MET A O 1
ATOM 1376 N N . ASP A 1 186 ? -4.039 -17.406 -8.234 1 87.81 186 ASP A N 1
ATOM 1377 C CA . ASP A 1 186 ? -2.828 -17.016 -7.52 1 87.81 186 ASP A CA 1
ATOM 1378 C C . ASP A 1 186 ? -1.656 -17.922 -7.879 1 87.81 186 ASP A C 1
ATOM 1380 O O . ASP A 1 186 ? -1.595 -19.078 -7.434 1 87.81 186 ASP A O 1
ATOM 1384 N N . HIS A 1 187 ? -0.725 -17.375 -8.617 1 82.94 187 HIS A N 1
ATOM 1385 C CA . HIS A 1 187 ? 0.414 -18.141 -9.125 1 82.94 187 HIS A CA 1
ATOM 1386 C C . HIS A 1 187 ? 1.698 -17.75 -8.398 1 82.94 187 HIS A C 1
ATOM 1388 O O . HIS A 1 187 ? 2.766 -17.688 -9.008 1 82.94 187 HIS A O 1
ATOM 1394 N N . ALA A 1 188 ? 1.599 -17.484 -7.148 1 76 188 ALA A N 1
ATOM 1395 C CA . ALA A 1 188 ? 2.746 -17.109 -6.332 1 76 188 ALA A CA 1
ATOM 1396 C C . ALA A 1 188 ? 3.871 -18.125 -6.445 1 76 188 ALA A C 1
ATOM 1398 O O . ALA A 1 188 ? 5.051 -17.766 -6.41 1 76 188 ALA A O 1
ATOM 1399 N N . TYR A 1 189 ? 3.514 -19.359 -6.742 1 71.56 189 TYR A N 1
ATOM 1400 C CA . TYR A 1 189 ? 4.508 -20.422 -6.676 1 71.56 189 TYR A CA 1
ATOM 1401 C C . TYR A 1 189 ? 4.777 -21 -8.062 1 71.56 189 TYR A C 1
ATOM 1403 O O . TYR A 1 189 ? 5.543 -21.953 -8.203 1 71.56 189 TYR A O 1
ATOM 1411 N N . LEU A 1 190 ? 4.191 -20.484 -8.992 1 66.81 190 LEU A N 1
ATOM 1412 C CA . LEU A 1 190 ? 4.285 -21.062 -10.328 1 66.81 190 LEU A CA 1
ATOM 1413 C C . LEU A 1 190 ? 5.578 -20.641 -11.016 1 66.81 190 LEU A C 1
ATOM 1415 O O . LEU A 1 190 ? 5.551 -19.906 -12.008 1 66.81 190 LEU A O 1
ATOM 1419 N N . TRP A 1 191 ? 6.609 -20.875 -10.445 1 65.06 191 TRP A N 1
ATOM 1420 C CA . TRP A 1 191 ? 7.902 -20.578 -11.062 1 65.06 191 TRP A CA 1
ATOM 1421 C C . TRP A 1 191 ? 8.766 -21.828 -11.125 1 65.06 191 TRP A C 1
ATOM 1423 O O . TRP A 1 191 ? 8.797 -22.625 -10.18 1 65.06 191 TRP A O 1
ATOM 1433 N N . PRO A 1 192 ? 9.43 -22.2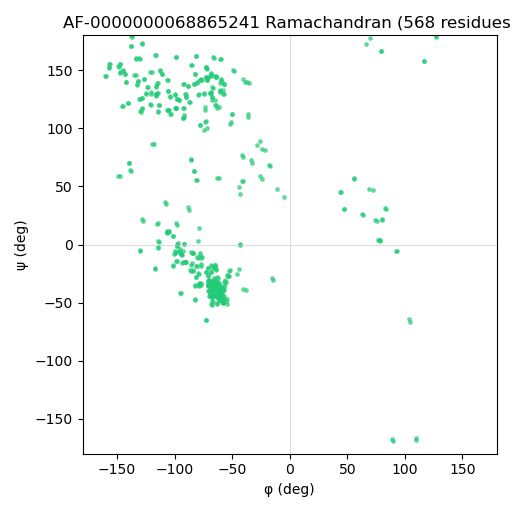03 -12.102 1 55.12 192 PRO A N 1
ATOM 1434 C CA . PRO A 1 192 ? 9.328 -21.719 -13.484 1 55.12 192 PRO A CA 1
ATOM 1435 C C . PRO A 1 192 ? 8.297 -22.5 -14.305 1 55.12 192 PRO A C 1
ATOM 1437 O O . PRO A 1 192 ? 8.438 -22.609 -15.523 1 55.12 192 PRO A O 1
ATOM 1440 N N . HIS A 1 193 ? 7.348 -22.906 -13.695 1 48.12 193 HIS A N 1
ATOM 1441 C CA . HIS A 1 193 ? 6.5 -23.859 -14.406 1 48.12 193 HIS A CA 1
ATOM 1442 C C . HIS A 1 193 ? 5.543 -23.141 -15.352 1 48.12 193 HIS A C 1
ATOM 1444 O O . HIS A 1 193 ? 5.203 -21.984 -15.133 1 48.12 193 HIS A O 1
ATOM 1450 N N . PHE A 1 194 ? 5.449 -23.828 -16.547 1 46.94 194 PHE A N 1
ATOM 1451 C CA . PHE A 1 194 ? 4.574 -23.328 -17.594 1 46.94 194 PHE A CA 1
ATOM 1452 C C . PHE A 1 194 ? 3.121 -23.672 -17.297 1 46.94 194 PHE A C 1
ATOM 1454 O O . PHE A 1 194 ? 2.814 -24.781 -16.859 1 46.94 194 PHE A O 1
ATOM 1461 N N . THR A 1 195 ? 2.301 -22.828 -16.844 1 45.66 195 THR A N 1
ATOM 1462 C CA . THR A 1 195 ? 0.873 -23.094 -16.953 1 45.66 195 THR A CA 1
ATOM 1463 C C . THR A 1 195 ? 0.176 -21.984 -17.75 1 45.66 195 THR A C 1
ATOM 1465 O O . THR A 1 195 ? 0.524 -20.812 -17.609 1 45.66 195 THR A O 1
ATOM 1468 N N . ALA A 1 196 ? -0.508 -22.375 -18.938 1 45.34 196 ALA A N 1
ATOM 1469 C CA . ALA A 1 196 ? -1.331 -21.406 -19.641 1 45.34 196 ALA A CA 1
ATOM 1470 C C . ALA A 1 196 ? -2.334 -20.734 -18.703 1 45.34 196 ALA A C 1
ATOM 1472 O O . ALA A 1 196 ? -3.084 -21.422 -18 1 45.34 196 ALA A O 1
ATOM 1473 N N . VAL A 1 197 ? -2.053 -19.5 -18.328 1 52.94 197 VAL A N 1
ATOM 1474 C CA . VAL A 1 197 ? -2.988 -18.766 -17.469 1 52.94 197 VAL A CA 1
ATOM 1475 C C . VAL A 1 197 ? -4.223 -18.375 -18.281 1 52.94 197 VAL A C 1
ATOM 1477 O O . VAL A 1 197 ? -4.109 -17.672 -19.281 1 52.94 197 VAL A O 1
ATOM 1480 N N . GLY A 1 198 ? -5.418 -19.094 -18.219 1 55.75 198 GLY A N 1
ATOM 1481 C CA . GLY A 1 198 ? -6.684 -18.797 -18.859 1 55.75 198 GLY A CA 1
ATOM 1482 C C . GLY A 1 198 ? -7.559 -17.844 -18.062 1 55.75 198 GLY A C 1
ATOM 1483 O O . GLY A 1 198 ? -8.281 -17.031 -18.641 1 55.75 198 GLY A O 1
ATOM 1484 N N . PRO A 1 199 ? -7.301 -17.672 -16.812 1 62.78 199 PRO A N 1
ATOM 1485 C CA . PRO A 1 199 ? -8.336 -17.016 -16.016 1 62.78 199 PRO A CA 1
ATOM 1486 C C . PRO A 1 199 ? -8.312 -15.492 -16.156 1 62.78 199 PRO A C 1
ATOM 1488 O O . PRO A 1 199 ? -7.324 -14.938 -16.641 1 62.78 199 PRO A O 1
ATOM 1491 N N . PRO A 1 200 ? -9.414 -14.859 -15.781 1 72.81 200 PRO A N 1
ATOM 1492 C CA . PRO A 1 200 ? -9.562 -13.406 -15.875 1 72.81 200 PRO A CA 1
ATOM 1493 C C . PRO A 1 200 ? -8.477 -12.648 -15.117 1 72.81 200 PRO A C 1
ATOM 1495 O O . PRO A 1 200 ? -7.992 -11.617 -15.586 1 72.81 200 PRO A O 1
ATOM 1498 N N . VAL A 1 201 ? -8.039 -13.242 -14.047 1 86.75 201 VAL A N 1
ATOM 1499 C CA . VAL A 1 201 ? -7.008 -12.578 -13.258 1 86.75 201 VAL A CA 1
ATOM 1500 C C . VAL A 1 201 ? -5.988 -13.609 -12.766 1 86.75 201 VAL A C 1
ATOM 1502 O O . VAL A 1 201 ? -6.359 -14.609 -12.156 1 86.75 201 VAL A O 1
ATOM 1505 N N . ALA A 1 202 ? -4.773 -13.422 -13.109 1 91.12 202 ALA A N 1
ATOM 1506 C CA . ALA A 1 202 ? -3.652 -14.203 -12.594 1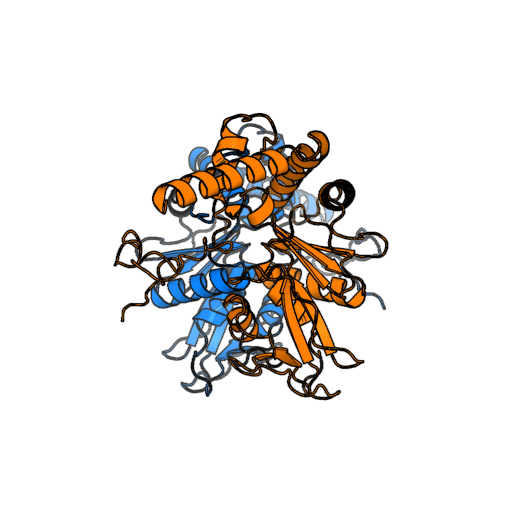 91.12 202 ALA A CA 1
ATOM 1507 C C . ALA A 1 202 ? -2.691 -13.328 -11.797 1 91.12 202 ALA A C 1
ATOM 1509 O O . ALA A 1 202 ? -2.266 -12.273 -12.273 1 91.12 202 ALA A O 1
ATOM 1510 N N . LEU A 1 203 ? -2.383 -13.734 -10.594 1 92.44 203 LEU A N 1
ATOM 1511 C CA . LEU A 1 203 ? -1.53 -12.953 -9.703 1 92.44 203 LEU A CA 1
ATOM 1512 C C . LEU A 1 203 ? -0.138 -13.57 -9.602 1 92.44 203 LEU A C 1
ATOM 1514 O O . LEU A 1 203 ? 0.002 -14.789 -9.547 1 92.44 203 LEU A O 1
ATOM 1518 N N . PHE A 1 204 ? 0.836 -12.758 -9.555 1 90.12 204 PHE A N 1
ATOM 1519 C CA . PHE A 1 204 ? 2.234 -13.133 -9.367 1 90.12 204 PHE A CA 1
ATOM 1520 C C . PHE A 1 204 ? 2.898 -12.258 -8.32 1 90.12 204 PHE A C 1
ATOM 1522 O O . PHE A 1 204 ? 2.402 -11.172 -8 1 90.12 204 PHE A O 1
ATOM 1529 N N . THR A 1 205 ? 4.012 -12.68 -7.734 1 89.62 205 THR A N 1
ATOM 1530 C CA . THR A 1 205 ? 4.727 -11.914 -6.719 1 89.62 205 THR A CA 1
ATOM 1531 C C . THR A 1 205 ? 6.238 -12.094 -6.875 1 89.62 205 THR A C 1
ATOM 1533 O O . THR A 1 205 ? 6.711 -13.172 -7.234 1 89.62 205 THR A O 1
ATOM 1536 N N . LEU A 1 206 ? 6.93 -11.094 -6.574 1 89.62 206 LEU A N 1
ATOM 1537 C CA . LEU A 1 206 ? 8.391 -11.102 -6.574 1 89.62 206 LEU A CA 1
ATOM 1538 C C . LEU A 1 206 ? 8.922 -11.945 -5.418 1 89.62 206 LEU A C 1
ATOM 1540 O O . LEU A 1 206 ? 10.016 -12.516 -5.512 1 89.62 206 LEU A O 1
ATOM 1544 N N . SER A 1 207 ? 8.227 -12.102 -4.34 1 85.44 207 SER A N 1
ATOM 1545 C CA . SER A 1 207 ? 8.656 -12.68 -3.068 1 85.44 207 SER A CA 1
ATOM 1546 C C . SER A 1 207 ? 9.117 -14.125 -3.242 1 85.44 207 SER A C 1
ATOM 1548 O O . SER A 1 207 ? 10.164 -14.516 -2.709 1 85.44 207 SER A O 1
ATOM 1550 N N . LYS A 1 208 ? 8.336 -14.828 -3.99 1 78.06 208 LYS A N 1
ATOM 1551 C CA . LYS A 1 208 ? 8.578 -16.266 -4.074 1 78.06 208 LYS A CA 1
ATOM 1552 C C . LYS A 1 208 ? 9.453 -16.609 -5.281 1 78.06 208 LYS A C 1
ATOM 1554 O O . LYS A 1 208 ? 9.898 -17.75 -5.43 1 78.06 208 LYS A O 1
ATOM 1559 N N . MET A 1 209 ? 9.68 -15.664 -6.066 1 83.19 209 MET A N 1
ATOM 1560 C CA . MET A 1 209 ? 10.453 -15.883 -7.281 1 83.19 209 MET A CA 1
ATOM 1561 C C . MET A 1 209 ? 11.922 -15.531 -7.055 1 83.19 209 MET A C 1
ATOM 1563 O O . MET A 1 209 ? 12.812 -16.234 -7.535 1 83.19 209 MET A O 1
ATOM 1567 N N . THR A 1 210 ? 12.148 -14.422 -6.344 1 88.88 210 THR A N 1
ATOM 1568 C CA . THR A 1 210 ? 13.523 -13.953 -6.223 1 88.88 210 THR A CA 1
ATOM 1569 C C . THR A 1 210 ? 13.875 -13.68 -4.762 1 88.88 210 THR A C 1
ATOM 1571 O O . THR A 1 210 ? 15.016 -13.312 -4.453 1 88.88 210 THR A O 1
ATOM 1574 N N . GLY A 1 211 ? 12.914 -13.805 -3.875 1 86.94 211 GLY A N 1
ATOM 1575 C CA . GLY A 1 211 ? 13.164 -13.641 -2.453 1 86.94 211 GLY A CA 1
ATOM 1576 C C . GLY A 1 211 ? 12.93 -12.227 -1.963 1 86.94 211 GLY A C 1
ATOM 1577 O O . GLY A 1 211 ? 12.977 -11.969 -0.759 1 86.94 211 GLY A O 1
ATOM 1578 N N . HIS A 1 212 ? 12.656 -11.32 -2.838 1 90.19 212 HIS A N 1
ATOM 1579 C CA . HIS A 1 212 ? 12.508 -9.914 -2.482 1 90.19 212 HIS A CA 1
ATOM 1580 C C . HIS A 1 212 ? 11.102 -9.625 -1.955 1 90.19 212 HIS A C 1
ATOM 1582 O O . HIS A 1 212 ? 10.406 -8.758 -2.479 1 90.19 212 HIS A O 1
ATOM 1588 N N . ALA A 1 213 ? 10.797 -10.266 -0.83 1 86.75 213 ALA A N 1
ATOM 1589 C CA . ALA A 1 213 ? 9.469 -10.156 -0.23 1 86.75 213 ALA A CA 1
ATOM 1590 C C . ALA A 1 213 ? 9.25 -8.766 0.367 1 86.75 213 ALA A C 1
ATOM 1592 O O . ALA A 1 213 ? 8.148 -8.219 0.299 1 86.75 213 ALA A O 1
ATOM 1593 N N . SER A 1 214 ? 10.266 -8.133 0.848 1 86.88 214 SER A N 1
ATOM 1594 C CA . SER A 1 214 ? 10.117 -6.84 1.503 1 86.88 214 SER A CA 1
ATOM 1595 C C . SER A 1 214 ? 10.008 -5.711 0.482 1 86.88 214 SER A C 1
ATOM 1597 O O . SER A 1 214 ? 9.641 -4.586 0.828 1 86.88 214 SER A O 1
ATOM 1599 N N . THR A 1 215 ? 10.289 -6.043 -0.759 1 90.06 215 THR A N 1
ATOM 1600 C CA . THR A 1 215 ? 10.117 -5.059 -1.821 1 90.06 215 THR A CA 1
ATOM 1601 C C . THR A 1 215 ? 8.633 -4.824 -2.109 1 90.06 215 THR A C 1
ATOM 1603 O O . THR A 1 215 ? 8.258 -3.766 -2.615 1 90.06 215 THR A O 1
ATOM 1606 N N . ARG A 1 216 ? 7.844 -5.766 -1.781 1 89.12 216 ARG A N 1
ATOM 1607 C CA . ARG A 1 216 ? 6.391 -5.684 -1.872 1 89.12 216 ARG A CA 1
ATOM 1608 C C . ARG A 1 216 ? 5.949 -5.336 -3.291 1 89.12 216 ARG A C 1
ATOM 1610 O O . ARG A 1 216 ? 5.16 -4.41 -3.492 1 89.12 216 ARG A O 1
ATOM 1617 N N . VAL A 1 217 ? 6.332 -6.117 -4.207 1 91.44 217 VAL A N 1
ATOM 1618 C CA . VAL A 1 217 ? 5.852 -5.934 -5.57 1 91.44 217 VAL A CA 1
ATOM 1619 C C . VAL A 1 217 ? 5.219 -7.23 -6.074 1 91.44 217 VAL A C 1
ATOM 1621 O O . VAL A 1 217 ? 5.793 -8.312 -5.91 1 91.44 217 VAL A O 1
ATOM 1624 N N . GLY A 1 218 ? 4.109 -7.16 -6.574 1 91.94 218 GLY A N 1
ATOM 1625 C CA . GLY A 1 218 ? 3.398 -8.156 -7.355 1 91.94 218 GLY A CA 1
ATOM 1626 C C . GLY A 1 218 ? 2.686 -7.578 -8.562 1 91.94 218 GLY A C 1
ATOM 1627 O O . GLY A 1 218 ? 2.66 -6.359 -8.742 1 91.94 218 GLY A O 1
ATOM 1628 N N . TRP A 1 219 ? 2.199 -8.461 -9.383 1 93.19 219 TRP A N 1
ATOM 1629 C CA . TRP A 1 219 ? 1.45 -7.973 -10.539 1 93.19 219 TRP A CA 1
ATOM 1630 C C . TRP A 1 219 ? 0.342 -8.945 -10.922 1 93.19 219 TRP A C 1
ATOM 1632 O O . TRP A 1 219 ? 0.391 -10.125 -10.57 1 93.19 219 TRP A O 1
ATOM 1642 N N . ALA A 1 220 ? -0.647 -8.398 -11.562 1 93.81 220 ALA A N 1
ATOM 1643 C CA . ALA A 1 220 ? -1.762 -9.18 -12.102 1 93.81 220 ALA A CA 1
ATOM 1644 C C . ALA A 1 220 ? -1.789 -9.109 -13.625 1 93.81 220 ALA A C 1
ATOM 1646 O O . ALA A 1 220 ? -1.464 -8.078 -14.211 1 93.81 220 ALA A O 1
ATOM 1647 N N . LEU A 1 221 ? -2.047 -10.195 -14.234 1 92.12 221 LEU A N 1
ATOM 1648 C CA . LEU A 1 221 ? -2.445 -10.258 -15.641 1 92.12 221 LEU A CA 1
ATOM 1649 C C . LEU A 1 221 ? -3.959 -10.398 -15.766 1 92.12 221 LEU A C 1
ATOM 1651 O O . LEU A 1 221 ? -4.531 -11.391 -15.312 1 92.12 221 LEU A O 1
ATOM 1655 N N . CYS A 1 222 ? -4.559 -9.414 -16.375 1 93.81 222 CYS A N 1
ATOM 1656 C CA . CYS A 1 222 ? -6.016 -9.375 -16.469 1 93.81 222 CYS A CA 1
ATOM 1657 C C . CYS A 1 222 ? -6.461 -9.461 -17.922 1 93.81 222 CYS A C 1
ATOM 1659 O O . CYS A 1 222 ? -6 -8.695 -18.766 1 93.81 222 CYS A O 1
ATOM 1661 N N . SER A 1 223 ? -7.387 -10.367 -18.188 1 91.38 223 SER A N 1
ATOM 1662 C CA . SER A 1 223 ? -7.906 -10.492 -19.547 1 91.38 223 SER A CA 1
ATOM 1663 C C . SER A 1 223 ? -8.984 -9.445 -19.828 1 91.38 223 SER A C 1
ATOM 1665 O O . SER A 1 223 ? -9.219 -9.078 -20.969 1 91.38 223 SER A O 1
ATOM 1667 N N . ASP A 1 224 ? -9.688 -8.992 -18.828 1 92.69 224 ASP A N 1
ATOM 1668 C CA . ASP A 1 224 ? -10.742 -7.984 -18.938 1 92.69 224 ASP A CA 1
ATOM 1669 C C . ASP A 1 224 ? -10.227 -6.602 -18.547 1 92.69 224 ASP A C 1
ATOM 1671 O O . ASP A 1 224 ? -9.906 -6.359 -17.391 1 92.69 224 ASP A O 1
ATOM 1675 N N . PRO A 1 225 ? -10.234 -5.672 -19.484 1 94 225 PRO A N 1
ATOM 1676 C CA . PRO A 1 225 ? -9.727 -4.328 -19.203 1 94 225 PRO A CA 1
ATOM 1677 C C . PRO A 1 225 ? -10.531 -3.617 -18.109 1 94 225 PRO A C 1
ATOM 1679 O O . PRO A 1 225 ? -9.984 -2.787 -17.375 1 94 225 PRO A O 1
ATOM 1682 N N . HIS A 1 226 ? -11.766 -3.973 -18.016 1 93.31 226 HIS A N 1
ATOM 1683 C CA . HIS A 1 226 ? -12.594 -3.354 -16.969 1 93.31 226 HIS A CA 1
ATOM 1684 C C . HIS A 1 226 ? -12.156 -3.799 -15.586 1 93.31 226 HIS A C 1
ATOM 1686 O O . HIS A 1 226 ? -12.102 -2.986 -14.656 1 93.31 226 HIS A O 1
ATOM 1692 N N . VAL A 1 227 ? -11.836 -5.031 -15.445 1 93.75 227 VAL A N 1
ATOM 1693 C CA . VAL A 1 227 ? -11.359 -5.559 -14.172 1 93.75 227 VAL A CA 1
ATOM 1694 C C . VAL A 1 227 ? -10.023 -4.91 -13.82 1 93.75 227 VAL A C 1
ATOM 1696 O O . VAL A 1 227 ? -9.828 -4.465 -12.68 1 93.75 227 VAL A O 1
ATOM 1699 N N . ALA A 1 228 ? -9.164 -4.781 -14.828 1 94.62 228 ALA A N 1
ATOM 1700 C CA . ALA A 1 228 ? -7.867 -4.148 -14.617 1 94.62 228 ALA A CA 1
ATOM 1701 C C . ALA A 1 228 ? -8.031 -2.705 -14.156 1 94.62 228 ALA A C 1
ATOM 1703 O O . ALA A 1 228 ? -7.352 -2.266 -13.219 1 94.62 228 ALA A O 1
ATOM 1704 N N . ALA A 1 229 ? -8.914 -2.023 -14.75 1 93.06 229 ALA A N 1
ATOM 1705 C CA . ALA A 1 229 ? -9.148 -0.622 -14.406 1 93.06 229 ALA A CA 1
ATOM 1706 C C . ALA A 1 229 ? -9.656 -0.483 -12.977 1 93.06 229 ALA A C 1
ATOM 1708 O O . ALA A 1 229 ? -9.203 0.39 -12.234 1 93.06 229 ALA A O 1
ATOM 1709 N N . ARG A 1 230 ? -10.508 -1.35 -12.586 1 91.31 230 ARG A N 1
ATOM 1710 C CA . ARG A 1 230 ? -11.07 -1.306 -11.242 1 91.31 230 ARG A CA 1
ATOM 1711 C C . ARG A 1 230 ? -10.023 -1.69 -10.203 1 91.31 230 ARG A C 1
ATOM 1713 O O . ARG A 1 230 ? -10.031 -1.173 -9.086 1 91.31 230 ARG A O 1
ATOM 1720 N N . MET A 1 231 ? -9.18 -2.6 -10.586 1 91.75 231 MET A N 1
ATOM 1721 C CA . MET A 1 231 ? -8.078 -2.93 -9.688 1 91.75 231 MET A CA 1
ATOM 1722 C C . MET A 1 231 ? -7.164 -1.729 -9.484 1 91.75 231 MET A C 1
ATOM 1724 O O . MET A 1 231 ? -6.719 -1.465 -8.367 1 91.75 231 MET A O 1
ATOM 1728 N N . ARG A 1 232 ? -6.906 -1.001 -10.516 1 89.56 232 ARG A N 1
ATOM 1729 C CA . ARG A 1 232 ? -6.09 0.204 -10.414 1 89.56 232 ARG A CA 1
ATOM 1730 C C . ARG A 1 232 ? -6.781 1.261 -9.555 1 89.56 232 ARG A C 1
ATOM 1732 O O . ARG A 1 232 ? -6.121 1.988 -8.812 1 89.56 232 ARG A O 1
ATOM 1739 N N . ASP A 1 233 ? -8.078 1.311 -9.664 1 85 233 ASP A N 1
ATOM 1740 C CA . ASP A 1 233 ? -8.836 2.234 -8.828 1 85 233 ASP A CA 1
ATOM 1741 C C . ASP A 1 233 ? -8.672 1.898 -7.344 1 85 233 ASP A C 1
ATOM 1743 O O . ASP A 1 233 ? -8.531 2.795 -6.512 1 85 233 ASP A O 1
ATOM 1747 N N . PHE A 1 234 ? -8.703 0.64 -7.07 1 85.81 234 PHE A N 1
ATOM 1748 C CA . PHE A 1 234 ? -8.492 0.196 -5.695 1 85.81 234 PHE A CA 1
ATOM 1749 C C . PHE A 1 234 ? -7.145 0.676 -5.172 1 85.81 234 PHE A C 1
ATOM 1751 O O . PHE A 1 234 ? -7.066 1.252 -4.086 1 85.81 234 PHE A O 1
ATOM 1758 N N . SER A 1 235 ? -6.152 0.437 -5.934 1 82.5 235 SER A N 1
ATOM 1759 C CA . SER A 1 235 ? -4.801 0.818 -5.539 1 82.5 235 SER A CA 1
ATOM 1760 C C . SER A 1 235 ? -4.68 2.33 -5.379 1 82.5 235 SER A C 1
ATOM 1762 O O . SER A 1 235 ? -4.039 2.811 -4.441 1 82.5 235 SER A O 1
ATOM 1764 N N . ALA A 1 236 ? -5.312 3.008 -6.223 1 76.19 236 ALA A N 1
ATOM 1765 C CA . ALA A 1 236 ? -5.254 4.465 -6.184 1 76.19 236 ALA A CA 1
ATOM 1766 C C . ALA A 1 236 ? -5.949 5.008 -4.938 1 76.19 236 ALA A C 1
ATOM 1768 O O . ALA A 1 236 ? -5.488 5.98 -4.336 1 76.19 236 ALA A O 1
ATOM 1769 N N . CYS A 1 237 ? -6.973 4.359 -4.578 1 73.12 237 CYS A N 1
ATOM 1770 C CA . CYS A 1 237 ? -7.773 4.859 -3.463 1 73.12 237 CYS A CA 1
ATOM 1771 C C . CYS A 1 237 ? -7.164 4.453 -2.129 1 73.12 237 CYS A C 1
ATOM 1773 O O . CYS A 1 237 ? -7.297 5.172 -1.136 1 73.12 237 CYS A O 1
ATOM 1775 N N . THR A 1 238 ? -6.602 3.293 -2.113 1 70.38 238 THR A N 1
ATOM 1776 C CA . THR A 1 238 ? -6.047 2.816 -0.853 1 70.38 238 THR A CA 1
ATOM 1777 C C . THR A 1 238 ? -4.656 3.396 -0.621 1 70.38 238 THR A C 1
ATOM 1779 O O . THR A 1 238 ? -4.223 3.553 0.523 1 70.38 238 THR A O 1
ATOM 1782 N N . GLN A 1 239 ? -3.807 3.375 -1.545 1 61.25 239 GLN A N 1
ATOM 1783 C CA . GLN A 1 239 ? -2.441 3.871 -1.417 1 61.25 239 GLN A CA 1
ATOM 1784 C C . GLN A 1 239 ? -2.312 5.281 -1.986 1 61.25 239 GLN A C 1
ATOM 1786 O O . GLN A 1 239 ? -1.328 5.977 -1.723 1 61.25 239 GLN A O 1
ATOM 1791 N N . ALA A 1 240 ? -3.361 5.867 -2.1 1 49.59 240 ALA A N 1
ATOM 1792 C CA . ALA A 1 240 ? -3.459 7.148 -2.801 1 49.59 240 ALA A CA 1
ATOM 1793 C C . ALA A 1 240 ? -3.17 6.98 -4.289 1 49.59 240 ALA A C 1
ATOM 1795 O O . ALA A 1 240 ? -2.699 5.926 -4.723 1 49.59 240 ALA A O 1
ATOM 1796 N N . THR A 1 241 ? -3.395 8.078 -5.059 1 39.62 241 THR A N 1
ATOM 1797 C CA . THR A 1 241 ? -3.607 8.328 -6.48 1 39.62 241 THR A CA 1
ATOM 1798 C C . THR A 1 241 ? -2.609 7.535 -7.324 1 39.62 241 THR A C 1
ATOM 1800 O O . THR A 1 241 ? -2.896 7.191 -8.477 1 39.62 241 THR A O 1
ATOM 1803 N N . PHE A 1 242 ? -1.444 7.125 -6.645 1 51.09 242 PHE A N 1
ATOM 1804 C CA . PHE A 1 242 ? -0.544 6.961 -7.777 1 51.09 242 PHE A CA 1
ATOM 1805 C C . PHE A 1 242 ? 0.104 5.582 -7.762 1 51.09 242 PHE A C 1
ATOM 1807 O O . PHE A 1 242 ? 1.077 5.34 -8.477 1 51.09 242 PHE A O 1
ATOM 1814 N N . GLY A 1 243 ? -0.526 4.609 -7.023 1 62.44 243 GLY A N 1
ATOM 1815 C CA . GLY A 1 243 ? 0.003 3.277 -7.258 1 62.44 243 GLY A CA 1
ATOM 1816 C C . GLY A 1 243 ? 1.16 2.924 -6.34 1 62.44 243 GLY A C 1
ATOM 1817 O O . GLY A 1 243 ? 1.327 3.533 -5.281 1 62.44 243 GLY A O 1
ATOM 1818 N N . SER A 1 244 ? 1.913 1.877 -6.57 1 82.56 244 SER A N 1
ATOM 1819 C CA . SER A 1 244 ? 3.08 1.377 -5.848 1 82.56 244 SER A CA 1
ATOM 1820 C C . SER A 1 244 ? 4.207 2.406 -5.836 1 82.56 244 SER A C 1
ATOM 1822 O O . SER A 1 244 ? 4.395 3.137 -6.812 1 82.56 244 SER A O 1
ATOM 1824 N N . PRO A 1 245 ? 4.898 2.547 -4.688 1 89.12 245 PRO A N 1
ATOM 1825 C CA . PRO A 1 245 ? 6.043 3.461 -4.648 1 89.12 245 PRO A CA 1
ATOM 1826 C C . PRO A 1 245 ? 7.008 3.246 -5.812 1 89.12 245 PRO A C 1
ATOM 1828 O O . PRO A 1 245 ? 7.168 2.119 -6.289 1 89.12 245 PRO A O 1
ATOM 1831 N N . ARG A 1 246 ? 7.652 4.285 -6.203 1 88.5 246 ARG A N 1
ATOM 1832 C CA . ARG A 1 246 ? 8.547 4.219 -7.355 1 88.5 246 ARG A CA 1
ATOM 1833 C C . ARG A 1 246 ? 9.781 3.385 -7.039 1 88.5 246 ARG A C 1
ATOM 1835 O O . ARG A 1 246 ? 10.258 2.625 -7.887 1 88.5 246 ARG A O 1
ATOM 1842 N N . GLU A 1 247 ? 10.367 3.516 -5.875 1 90.31 247 GLU A N 1
ATOM 1843 C CA . GLU A 1 247 ? 11.609 2.838 -5.523 1 90.31 247 GLU A CA 1
ATOM 1844 C C . GLU A 1 247 ? 11.445 1.321 -5.582 1 90.31 247 GLU A C 1
ATOM 1846 O O . GLU A 1 247 ? 12.336 0.615 -6.066 1 90.31 247 GLU A O 1
ATOM 1851 N N . ASN A 1 248 ? 10.352 0.858 -5.055 1 91.5 248 ASN A N 1
ATOM 1852 C CA . ASN A 1 248 ? 10.172 -0.589 -5.082 1 91.5 248 ASN A CA 1
ATOM 1853 C C . ASN A 1 248 ? 9.945 -1.1 -6.5 1 91.5 248 ASN A C 1
ATOM 1855 O O . ASN A 1 248 ? 10.383 -2.197 -6.848 1 91.5 248 ASN A O 1
ATOM 1859 N N . GLN A 1 249 ? 9.281 -0.312 -7.336 1 92.44 249 GLN A N 1
ATOM 1860 C CA . GLN A 1 249 ? 9.102 -0.686 -8.734 1 92.44 249 GLN A CA 1
ATOM 1861 C C . GLN A 1 249 ? 10.445 -0.742 -9.461 1 92.44 249 GLN A C 1
ATOM 1863 O O . GLN A 1 249 ? 10.672 -1.63 -10.289 1 92.44 249 GLN A O 1
ATOM 1868 N N . LEU A 1 250 ? 11.305 0.225 -9.133 1 92.5 250 LEU A N 1
ATOM 1869 C CA . LEU A 1 250 ? 12.625 0.244 -9.75 1 92.5 250 LEU A CA 1
ATOM 1870 C C . LEU A 1 250 ? 13.461 -0.953 -9.289 1 92.5 250 LEU A C 1
ATOM 1872 O O . LEU A 1 250 ? 14.227 -1.513 -10.078 1 92.5 250 LEU A O 1
ATOM 1876 N N . ARG A 1 251 ? 13.305 -1.323 -8.062 1 93.38 251 ARG A N 1
ATOM 1877 C CA . ARG A 1 251 ? 13.945 -2.547 -7.594 1 93.38 251 ARG A CA 1
ATOM 1878 C C . ARG A 1 251 ? 13.438 -3.762 -8.359 1 93.38 251 ARG A C 1
ATOM 1880 O O . ARG A 1 251 ? 14.227 -4.59 -8.82 1 93.38 251 ARG A O 1
ATOM 1887 N N . ALA A 1 252 ? 12.18 -3.861 -8.5 1 94.56 252 ALA A N 1
ATOM 1888 C CA . ALA A 1 252 ? 11.586 -4.969 -9.242 1 94.56 252 ALA A CA 1
ATOM 1889 C C . ALA A 1 252 ? 12.094 -4.996 -10.688 1 94.56 252 ALA A C 1
ATOM 1891 O O . ALA A 1 252 ? 12.43 -6.059 -11.211 1 94.56 252 ALA A O 1
ATOM 1892 N N . LEU A 1 253 ? 12.164 -3.787 -11.266 1 95.25 253 LEU A N 1
ATOM 1893 C CA . LEU A 1 253 ? 12.664 -3.678 -12.633 1 95.25 253 LEU A CA 1
ATOM 1894 C C . LEU A 1 253 ? 14.078 -4.234 -12.742 1 95.25 253 LEU A C 1
ATOM 1896 O O . LEU A 1 253 ? 14.359 -5.062 -13.609 1 95.25 253 LEU A O 1
ATOM 1900 N N . ALA A 1 254 ? 14.953 -3.834 -11.859 1 95.25 254 ALA A N 1
ATOM 1901 C CA . ALA A 1 254 ? 16.344 -4.27 -11.883 1 95.25 254 ALA A CA 1
ATOM 1902 C C . ALA A 1 254 ? 16.453 -5.785 -11.711 1 95.25 254 ALA A C 1
ATOM 1904 O O . ALA A 1 254 ? 17.234 -6.441 -12.414 1 95.25 254 ALA A O 1
ATOM 1905 N N . VAL A 1 255 ? 15.68 -6.297 -10.844 1 95.75 255 VAL A N 1
ATOM 1906 C CA . VAL A 1 255 ? 15.695 -7.727 -10.547 1 95.75 255 VAL A CA 1
ATOM 1907 C C . VAL A 1 255 ? 15.188 -8.516 -11.75 1 95.75 255 VAL A C 1
ATOM 1909 O O . VAL A 1 255 ? 15.805 -9.5 -12.164 1 95.75 255 VAL A O 1
ATOM 1912 N N . LEU A 1 256 ? 14.086 -8.055 -12.352 1 96.5 256 LEU A N 1
ATOM 1913 C CA . LEU A 1 256 ? 13.5 -8.758 -13.492 1 96.5 256 LEU A CA 1
ATOM 1914 C C . LEU A 1 256 ? 14.43 -8.703 -14.695 1 96.5 256 LEU A C 1
ATOM 1916 O O . LEU A 1 256 ? 14.57 -9.695 -15.422 1 96.5 256 LEU A O 1
ATOM 1920 N N . GLU A 1 257 ? 15.055 -7.566 -14.898 1 96.5 257 GLU A N 1
ATOM 1921 C CA . GLU A 1 257 ? 16 -7.449 -16 1 96.5 257 GLU A CA 1
ATOM 1922 C C . GLU A 1 257 ? 17.172 -8.406 -15.828 1 96.5 257 GLU A C 1
ATOM 1924 O O . GLU A 1 257 ? 17.641 -9.008 -16.797 1 96.5 257 GLU A O 1
ATOM 1929 N N . HIS A 1 258 ? 17.625 -8.547 -14.625 1 96.5 258 HIS A N 1
ATOM 1930 C CA . HIS A 1 258 ? 18.703 -9.5 -14.352 1 96.5 258 HIS A CA 1
ATOM 1931 C C . HIS A 1 258 ? 18.25 -10.93 -14.625 1 96.5 258 HIS A C 1
ATOM 1933 O O . HIS A 1 258 ? 18.984 -11.719 -15.219 1 96.5 258 HIS A O 1
ATOM 1939 N N . VAL A 1 259 ? 17.062 -11.273 -14.18 1 93.69 259 VAL A N 1
ATOM 1940 C CA . VAL A 1 259 ? 16.547 -12.625 -14.359 1 93.69 259 VAL A CA 1
ATOM 1941 C C . VAL A 1 259 ? 16.422 -12.945 -15.844 1 93.69 259 VAL A C 1
ATOM 1943 O O . VAL A 1 259 ? 16.891 -13.992 -16.297 1 93.69 259 VAL A O 1
ATOM 1946 N N . VAL A 1 260 ? 15.875 -12.016 -16.578 1 95.44 260 VAL A N 1
ATOM 1947 C CA . VAL A 1 260 ? 15.688 -12.219 -18.016 1 95.44 260 VAL A CA 1
ATOM 1948 C C . VAL A 1 260 ? 17.047 -12.242 -18.719 1 95.44 260 VAL A C 1
ATOM 1950 O O . VAL A 1 260 ? 17.312 -13.133 -19.531 1 95.44 260 VAL A O 1
ATOM 1953 N N . GLY A 1 261 ? 17.891 -11.352 -18.375 1 96.5 261 GLY A N 1
ATOM 1954 C CA . GLY A 1 261 ? 19.188 -11.227 -19.016 1 96.5 261 GLY A CA 1
ATOM 1955 C C . GLY A 1 261 ? 20.094 -12.422 -18.766 1 96.5 261 GLY A C 1
ATOM 1956 O O . GLY A 1 261 ? 20.938 -12.742 -19.594 1 96.5 261 GLY A O 1
ATOM 1957 N N . SER A 1 262 ? 19.922 -13.086 -17.656 1 95.44 262 SER A N 1
ATOM 1958 C CA . SER A 1 262 ? 20.75 -14.227 -17.297 1 95.44 262 SER A CA 1
ATOM 1959 C C . SER A 1 262 ? 20.125 -15.539 -17.781 1 95.44 262 SER A C 1
ATOM 1961 O O . SER A 1 262 ? 20.625 -16.625 -17.469 1 95.44 262 SER A O 1
ATOM 1963 N N . GLY A 1 263 ? 18.984 -15.453 -18.422 1 91.75 263 GLY A N 1
ATOM 1964 C CA . GLY A 1 263 ? 18.312 -16.656 -18.906 1 91.75 263 GLY A CA 1
ATOM 1965 C C . GLY A 1 263 ? 17.656 -17.453 -17.797 1 91.75 263 GLY A C 1
ATOM 1966 O O . GLY A 1 263 ? 17.531 -18.672 -17.906 1 91.75 263 GLY A O 1
ATOM 1967 N N . GLY A 1 264 ? 17.406 -16.797 -16.719 1 89.81 264 GLY A N 1
ATOM 1968 C CA . GLY A 1 264 ? 16.719 -17.469 -15.625 1 89.81 264 GLY A CA 1
ATOM 1969 C C . GLY A 1 264 ? 17.656 -18.281 -14.75 1 89.81 264 GLY A C 1
ATOM 1970 O O . GLY A 1 264 ? 17.25 -19.297 -14.188 1 89.81 264 GLY A O 1
ATOM 1971 N N . GLU A 1 265 ? 18.844 -17.906 -14.586 1 89.88 265 GLU A N 1
ATOM 1972 C CA . GLU A 1 265 ? 19.828 -18.625 -13.781 1 89.88 265 GLU A CA 1
ATOM 1973 C C . GLU A 1 265 ? 19.344 -18.828 -12.359 1 89.88 265 GLU A C 1
ATOM 1975 O O . GLU A 1 265 ? 19.656 -19.844 -11.727 1 89.88 265 GLU A O 1
ATOM 1980 N N . ILE A 1 266 ? 18.578 -17.906 -11.945 1 88.44 266 ILE A N 1
ATOM 1981 C CA . ILE A 1 266 ? 18.109 -17.969 -10.562 1 88.44 266 ILE A CA 1
ATOM 1982 C C . ILE A 1 266 ? 17.188 -19.172 -10.398 1 88.44 266 ILE A C 1
ATOM 1984 O O . ILE A 1 266 ? 17.141 -19.781 -9.328 1 88.44 266 ILE A O 1
ATOM 1988 N N . PHE A 1 267 ? 16.484 -19.5 -11.375 1 83.38 267 PHE A N 1
ATOM 1989 C CA . PHE A 1 267 ? 15.578 -20.656 -11.305 1 83.38 267 PHE A CA 1
ATOM 1990 C C . PHE A 1 267 ? 16.375 -21.953 -11.25 1 83.38 267 PHE A C 1
ATOM 1992 O O . PHE A 1 267 ? 16 -22.891 -10.523 1 83.38 267 PHE A O 1
ATOM 1999 N N . THR A 1 268 ? 17.406 -22 -12.008 1 82.69 268 THR A N 1
ATOM 2000 C CA . THR A 1 268 ? 18.297 -23.156 -11.945 1 82.69 268 THR A CA 1
ATOM 2001 C C . THR A 1 268 ? 18.938 -23.266 -10.57 1 82.69 268 THR A C 1
ATOM 2003 O O . THR A 1 268 ? 19.062 -24.359 -10.016 1 82.69 268 THR A O 1
ATOM 2006 N N . PHE A 1 269 ? 19.391 -22.125 -10.102 1 82.62 269 PHE A N 1
ATOM 2007 C CA . PHE A 1 269 ? 19.969 -22.078 -8.766 1 82.62 269 PHE A CA 1
ATOM 2008 C C . PHE A 1 269 ? 19 -22.609 -7.727 1 82.62 269 PHE A C 1
ATOM 2010 O O . PHE A 1 269 ? 19.359 -23.438 -6.895 1 82.62 269 PHE A O 1
ATO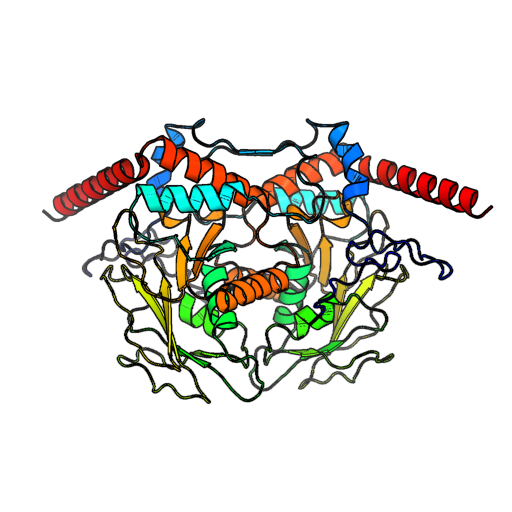M 2017 N N . ALA A 1 270 ? 17.781 -22.141 -7.754 1 78.19 270 ALA A N 1
ATOM 2018 C CA . ALA A 1 270 ? 16.766 -22.531 -6.793 1 78.19 270 ALA A CA 1
ATOM 2019 C C . ALA A 1 270 ? 16.469 -24.031 -6.891 1 78.19 270 ALA A C 1
ATOM 2021 O O . ALA A 1 270 ? 16.312 -24.703 -5.867 1 78.19 270 ALA A O 1
ATOM 2022 N N . ARG A 1 271 ? 16.391 -24.516 -8.07 1 74.12 271 ARG A N 1
ATOM 2023 C CA . ARG A 1 271 ? 16.156 -25.938 -8.281 1 74.12 271 ARG A CA 1
ATOM 2024 C C . ARG A 1 271 ? 17.281 -26.766 -7.676 1 74.12 271 ARG A C 1
ATOM 2026 O O . ARG A 1 271 ? 17.031 -27.812 -7.059 1 74.12 271 ARG A O 1
ATOM 2033 N N . GLY A 1 272 ? 18.391 -26.344 -7.91 1 70.44 272 GLY A N 1
ATOM 2034 C CA . GLY A 1 272 ? 19.547 -27.031 -7.344 1 70.44 272 GLY A CA 1
ATOM 2035 C C . GLY A 1 272 ? 19.547 -27.047 -5.828 1 70.44 272 GLY A C 1
ATOM 2036 O O . GLY A 1 272 ? 19.859 -28.078 -5.215 1 70.44 272 GLY A O 1
ATOM 2037 N N . ARG A 1 273 ? 19.203 -25.984 -5.262 1 72.19 273 ARG A N 1
ATOM 2038 C CA . ARG A 1 273 ? 19.172 -25.875 -3.809 1 72.19 273 ARG A CA 1
ATOM 2039 C C . ARG A 1 273 ? 18.062 -26.75 -3.223 1 72.19 273 ARG A C 1
ATOM 2041 O O . ARG A 1 273 ? 18.234 -27.359 -2.164 1 72.19 273 ARG A O 1
ATOM 2048 N N . MET A 1 274 ? 17 -26.75 -3.926 1 65.06 274 MET A N 1
ATOM 2049 C CA . MET A 1 274 ? 15.875 -27.562 -3.455 1 65.06 274 MET A CA 1
ATOM 2050 C C . MET A 1 274 ? 16.188 -29.047 -3.576 1 65.06 274 MET A C 1
ATOM 2052 O O . MET A 1 274 ? 15.852 -29.828 -2.682 1 65.06 274 MET A O 1
ATOM 2056 N N . LEU A 1 275 ? 16.766 -29.406 -4.637 1 63.34 275 LEU A N 1
ATOM 2057 C CA . LEU A 1 275 ? 17.172 -30.797 -4.828 1 63.34 275 LEU A CA 1
ATOM 2058 C C . LEU A 1 275 ? 18.172 -31.219 -3.758 1 63.34 275 LEU A C 1
ATOM 2060 O O . LEU A 1 275 ? 18.094 -32.344 -3.229 1 63.34 275 LEU A O 1
ATOM 2064 N N . ARG A 1 276 ? 18.984 -30.328 -3.441 1 61.56 276 ARG A N 1
ATOM 2065 C CA . ARG A 1 276 ? 19.969 -30.656 -2.416 1 61.56 276 ARG A CA 1
ATOM 2066 C C . ARG A 1 276 ? 19.312 -30.797 -1.047 1 61.56 276 ARG A C 1
ATOM 2068 O O . ARG A 1 276 ? 19.703 -31.641 -0.25 1 61.56 276 ARG A O 1
ATOM 2075 N N . ARG A 1 277 ? 18.406 -29.969 -0.81 1 56.66 277 ARG A N 1
ATOM 2076 C CA . ARG A 1 277 ? 17.672 -30.047 0.449 1 56.66 277 ARG A CA 1
ATOM 2077 C C . ARG A 1 277 ? 16.922 -31.375 0.55 1 56.66 277 ARG A C 1
ATOM 2079 O O . ARG A 1 277 ? 16.906 -32 1.609 1 56.66 277 ARG A O 1
ATOM 2086 N N . TRP A 1 278 ? 16.391 -31.734 -0.529 1 52.72 278 TRP A N 1
ATOM 2087 C CA . TRP A 1 278 ? 15.648 -33 -0.56 1 52.72 278 TRP A CA 1
ATOM 2088 C C . TRP A 1 278 ? 16.578 -34.188 -0.375 1 52.72 278 TRP A C 1
ATOM 2090 O O . TRP A 1 278 ? 16.266 -35.125 0.374 1 52.72 278 TRP A O 1
ATOM 21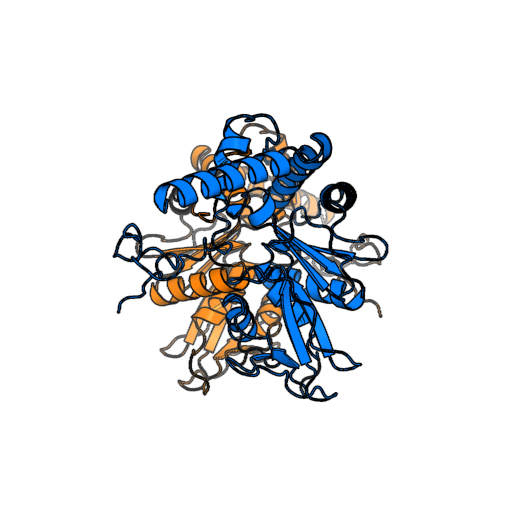00 N N . GLU A 1 279 ? 17.641 -34.125 -1.062 1 54 279 GLU A N 1
ATOM 2101 C CA . GLU A 1 279 ? 18.625 -35.188 -0.914 1 54 279 GLU A CA 1
ATOM 2102 C C . GLU A 1 279 ? 19.094 -35.312 0.533 1 54 279 GLU A C 1
ATOM 2104 O O . GLU A 1 279 ? 19.266 -36.406 1.048 1 54 279 GLU A O 1
ATOM 2109 N N . ARG A 1 280 ? 19.25 -34.188 1.154 1 52 280 ARG A N 1
ATOM 2110 C CA . ARG A 1 280 ? 19.703 -34.188 2.543 1 52 280 ARG A CA 1
ATOM 2111 C C . ARG A 1 280 ? 18.625 -34.75 3.473 1 52 280 ARG A C 1
ATOM 2113 O O . ARG A 1 280 ? 18.938 -35.469 4.418 1 52 280 ARG A O 1
ATOM 2120 N N . LEU A 1 281 ? 17.438 -34.281 3.211 1 46.22 281 LEU A N 1
ATOM 2121 C CA . LEU A 1 281 ? 16.312 -34.75 4.012 1 46.22 281 LEU A CA 1
ATOM 2122 C C . LEU A 1 281 ? 16.141 -36.281 3.83 1 46.22 281 LEU A C 1
ATOM 2124 O O . LEU A 1 281 ? 15.898 -37 4.797 1 46.22 281 LEU A O 1
ATOM 2128 N N . GLU A 1 282 ? 16.281 -36.75 2.652 1 48 282 GLU A N 1
ATOM 2129 C CA . GLU A 1 282 ? 16.203 -38.188 2.387 1 48 282 GLU A CA 1
ATOM 2130 C C . GLU A 1 282 ? 17.328 -38.938 3.078 1 48 282 GLU A C 1
ATOM 2132 O O . GLU A 1 282 ? 17.125 -40.031 3.582 1 48 282 GLU A O 1
ATOM 2137 N N . ALA A 1 283 ? 18.344 -38.219 3.105 1 49.53 283 ALA A N 1
ATOM 2138 C CA . ALA A 1 283 ? 19.5 -38.844 3.752 1 49.53 283 ALA A CA 1
ATOM 2139 C C . ALA A 1 283 ? 19.281 -38.938 5.262 1 49.53 283 ALA A C 1
ATOM 2141 O O . ALA A 1 283 ? 19.781 -39.875 5.898 1 49.53 283 ALA A O 1
ATOM 2142 N N . LEU A 1 284 ? 18.609 -37.906 5.719 1 41.75 284 LEU A N 1
ATOM 2143 C CA . LEU A 1 284 ? 18.328 -37.938 7.152 1 41.75 284 LEU A CA 1
ATOM 2144 C C . LEU A 1 284 ? 17.281 -39 7.48 1 41.75 284 LEU A C 1
ATOM 2146 O O . LEU A 1 284 ? 17.25 -39.531 8.594 1 41.75 284 LEU A O 1
ATOM 2150 N N . PHE A 1 285 ? 16.438 -39.219 6.605 1 37.91 285 PHE A N 1
ATOM 2151 C CA . PHE A 1 285 ? 15.375 -40.219 6.832 1 37.91 285 PHE A CA 1
ATOM 2152 C C . PHE A 1 285 ? 15.766 -41.562 6.258 1 37.91 285 PHE A C 1
ATOM 2154 O O . PHE A 1 285 ? 15.039 -42.531 6.434 1 37.91 285 PHE A O 1
ATOM 2161 N N . ALA A 1 286 ? 16.859 -41.625 5.629 1 39.75 286 ALA A N 1
ATOM 2162 C CA . ALA A 1 286 ? 17.391 -42.938 5.285 1 39.75 286 ALA A CA 1
ATOM 2163 C C . ALA A 1 286 ? 18.203 -43.5 6.445 1 39.75 286 ALA A C 1
ATOM 2165 O O . ALA A 1 286 ? 18.828 -42.781 7.207 1 39.75 286 ALA A O 1
ATOM 2166 N N . GLY B 1 1 ? -18.031 9.312 -20.859 1 18.7 1 GLY B N 1
ATOM 2167 C CA . GLY B 1 1 ? -18.422 10.453 -20.047 1 18.7 1 GLY B CA 1
ATOM 2168 C C . GLY B 1 1 ? -17.266 11.094 -19.312 1 18.7 1 GLY B C 1
ATOM 2169 O O . GLY B 1 1 ? -16.234 10.461 -19.094 1 18.7 1 GLY B O 1
ATOM 2170 N N . GLU B 1 2 ? -17.031 12.492 -19.328 1 21.66 2 GLU B N 1
ATOM 2171 C CA . GLU B 1 2 ? -15.797 13.266 -19.172 1 21.66 2 GLU B CA 1
ATOM 2172 C C . GLU B 1 2 ? -15.172 13.023 -17.797 1 21.66 2 GLU B C 1
ATOM 2174 O O . GLU B 1 2 ? -15.742 13.391 -16.766 1 21.66 2 GLU B O 1
ATOM 2179 N N . ASP B 1 3 ? -14.906 11.898 -17.516 1 23.05 3 ASP B N 1
ATOM 2180 C CA . ASP B 1 3 ? -14.258 11.508 -16.266 1 23.05 3 ASP B CA 1
ATOM 2181 C C . ASP B 1 3 ? -13.102 12.453 -15.938 1 23.05 3 ASP B C 1
ATOM 2183 O O . ASP B 1 3 ? -12.031 12.375 -16.547 1 23.05 3 ASP B O 1
ATOM 2187 N N . ALA B 1 4 ? -13.461 13.82 -16.016 1 26.36 4 ALA B N 1
ATOM 2188 C CA . ALA B 1 4 ? -12.75 15.094 -15.875 1 26.36 4 ALA B CA 1
ATOM 2189 C C . ALA B 1 4 ? -11.758 15.039 -14.719 1 26.36 4 ALA B C 1
ATOM 2191 O O . ALA B 1 4 ? -12.141 14.758 -13.578 1 26.36 4 ALA B O 1
ATOM 2192 N N . CYS B 1 5 ? -10.758 14.445 -14.867 1 30.73 5 CYS B N 1
ATOM 2193 C CA . CYS B 1 5 ? -9.648 14.828 -14 1 30.73 5 CYS B CA 1
ATOM 2194 C C . CYS B 1 5 ? -9.68 16.328 -13.703 1 30.73 5 CYS B C 1
ATOM 2196 O O . CYS B 1 5 ? -9.594 17.141 -14.625 1 30.73 5 CYS B O 1
ATOM 2198 N N . ASP B 1 6 ? -10.508 16.875 -12.953 1 33.09 6 ASP B N 1
ATOM 2199 C CA . ASP B 1 6 ? -10.664 18.297 -12.625 1 33.09 6 ASP B CA 1
ATOM 2200 C C . ASP B 1 6 ? -9.305 18.984 -12.547 1 33.09 6 ASP B C 1
ATOM 2202 O O . ASP B 1 6 ? -8.328 18.406 -12.07 1 33.09 6 ASP B O 1
ATOM 2206 N N . CYS B 1 7 ? -9.023 19.906 -13.516 1 39.38 7 CYS B N 1
ATOM 2207 C CA . CYS B 1 7 ? -7.895 20.828 -13.523 1 39.38 7 CYS B CA 1
ATOM 2208 C C . CYS B 1 7 ? -7.594 21.328 -12.117 1 39.38 7 CYS B C 1
ATOM 2210 O O . CYS B 1 7 ? -8.461 21.312 -11.25 1 39.38 7 CYS B O 1
ATOM 2212 N N . PHE B 1 8 ? -6.395 21.391 -11.906 1 39.25 8 PHE B N 1
ATOM 2213 C CA . PHE B 1 8 ? -6.113 22.172 -10.695 1 39.25 8 PHE B CA 1
ATOM 2214 C C . PHE B 1 8 ? -7.027 23.391 -10.609 1 39.25 8 PHE B C 1
ATOM 2216 O O . PHE B 1 8 ? -7.539 23.859 -11.625 1 39.25 8 PHE B O 1
ATOM 2223 N N . ASP B 1 9 ? -7.422 23.703 -9.516 1 41.72 9 ASP B N 1
ATOM 2224 C CA . ASP B 1 9 ? -8.461 24.703 -9.312 1 41.72 9 ASP B CA 1
ATOM 2225 C C . ASP B 1 9 ? -8.273 25.875 -10.273 1 41.72 9 ASP B C 1
ATOM 2227 O O . ASP B 1 9 ? -9.25 26.516 -10.688 1 41.72 9 ASP B O 1
ATOM 2231 N N . CYS B 1 10 ? -7.008 26.281 -10.531 1 41.31 10 CYS B N 1
ATOM 2232 C CA . CYS B 1 10 ? -6.938 27.516 -11.305 1 41.31 10 CYS B CA 1
ATOM 2233 C C . CYS B 1 10 ? -6.715 27.219 -12.781 1 41.31 10 CYS B C 1
ATOM 2235 O O . CYS B 1 10 ? -6.457 28.141 -13.57 1 41.31 10 CYS B O 1
ATOM 2237 N N . PHE B 1 11 ? -6.641 25.891 -13.094 1 44.5 11 PHE B N 1
ATOM 2238 C CA . PHE B 1 11 ? -6.395 25.656 -14.508 1 44.5 11 PHE B CA 1
ATOM 2239 C C . PHE B 1 11 ? -7.527 24.844 -15.125 1 44.5 11 PHE B C 1
ATOM 2241 O O . PHE B 1 11 ? -8.172 24.047 -14.438 1 44.5 11 PHE B O 1
ATOM 2248 N N . GLU B 1 12 ? -8.109 25.234 -16.219 1 47.69 12 GLU B N 1
ATOM 2249 C CA . GLU B 1 12 ? -9.164 24.578 -16.969 1 47.69 12 GLU B CA 1
ATOM 2250 C C . GLU B 1 12 ? -8.672 24.172 -18.359 1 47.69 12 GLU B C 1
ATOM 2252 O O . GLU B 1 12 ? -7.535 24.453 -18.734 1 47.69 12 GLU B O 1
ATOM 2257 N N . GLY B 1 13 ? -9.312 23.359 -18.969 1 46.38 13 GLY B N 1
ATOM 2258 C CA . GLY B 1 13 ? -9.094 22.922 -20.328 1 46.38 13 GLY B CA 1
ATOM 2259 C C . GLY B 1 13 ? -8.734 21.438 -20.422 1 46.38 13 GLY B C 1
ATOM 2260 O O . GLY B 1 13 ? -8.453 20.797 -19.422 1 46.38 13 GLY B O 1
ATOM 2261 N N . PRO B 1 14 ? -8.914 20.75 -21.516 1 48.16 14 PRO B N 1
ATOM 2262 C CA . PRO B 1 14 ? -8.703 19.312 -21.688 1 48.16 14 PRO B CA 1
ATOM 2263 C C . PRO B 1 14 ? -7.309 18.859 -21.266 1 48.16 14 PRO B C 1
ATOM 2265 O O . PRO B 1 14 ? -7.129 17.719 -20.844 1 48.16 14 PRO B O 1
ATOM 2268 N N . SER B 1 15 ? -6.348 19.828 -21.359 1 41.19 15 SER B N 1
ATOM 2269 C CA . SER B 1 15 ? -4.961 19.578 -20.984 1 41.19 15 SER B CA 1
ATOM 2270 C C . SER B 1 15 ? -4.617 20.266 -19.656 1 41.19 15 SER B C 1
ATOM 2272 O O . SER B 1 15 ? -3.459 20.25 -19.234 1 41.19 15 SER B O 1
ATOM 2274 N N . CYS B 1 16 ? -5.539 20.797 -18.875 1 41.31 16 CYS B N 1
ATOM 2275 C CA . CYS B 1 16 ? -5.441 21.547 -17.641 1 41.31 16 CYS B CA 1
ATOM 2276 C C . CYS B 1 16 ? -4.383 22.641 -17.75 1 41.31 16 CYS B C 1
ATOM 2278 O O . CYS B 1 16 ? -3.641 22.891 -16.797 1 41.31 16 CYS B O 1
ATOM 2280 N N . SER B 1 17 ? -4.18 23.172 -18.953 1 44.91 17 SER B N 1
ATOM 2281 C CA . SER B 1 17 ? -3.164 24.188 -19.234 1 44.91 17 SER B CA 1
ATOM 2282 C C . SER B 1 17 ? -3.768 25.594 -19.25 1 44.91 17 SER B C 1
ATOM 2284 O O . SER B 1 17 ? -3.039 26.578 -19.281 1 44.91 17 SER B O 1
ATOM 2286 N N . THR B 1 18 ? -5.031 25.688 -19.312 1 48.12 18 THR B N 1
ATOM 2287 C CA . THR B 1 18 ? -5.656 27.016 -19.406 1 48.12 18 THR B CA 1
ATOM 2288 C C . THR B 1 18 ? -5.996 27.547 -18.016 1 48.12 18 THR B C 1
ATOM 2290 O O . THR B 1 18 ? -6.77 26.938 -17.281 1 48.12 18 THR B O 1
ATOM 2293 N N . ARG B 1 19 ? -5.258 28.656 -17.547 1 45.69 19 ARG B N 1
ATOM 2294 C CA . ARG B 1 19 ? -5.5 29.297 -16.25 1 45.69 19 ARG B CA 1
ATOM 2295 C C . ARG B 1 19 ? -6.859 29.984 -16.234 1 45.69 19 ARG B C 1
ATOM 2297 O O . ARG B 1 19 ? -7.223 30.688 -17.188 1 45.69 19 ARG B O 1
ATOM 2304 N N . LEU B 1 20 ? -7.766 29.672 -15.289 1 45.44 20 LEU B N 1
ATOM 2305 C CA . LEU B 1 20 ? -9.031 30.375 -15.125 1 45.44 20 LEU B CA 1
ATOM 2306 C C . LEU B 1 20 ? -8.805 31.828 -14.742 1 45.44 20 LEU B C 1
ATOM 2308 O O . LEU B 1 20 ? -7.938 32.125 -13.914 1 45.44 20 LEU B O 1
ATOM 2312 N N . GLU B 1 21 ? -9.227 32.844 -15.461 1 41.12 21 GLU B N 1
ATOM 2313 C CA . GLU B 1 21 ? -9.289 34.281 -15.281 1 41.12 21 GLU B CA 1
ATOM 2314 C C . GLU B 1 21 ? -10.305 34.656 -14.203 1 41.12 21 GLU B C 1
ATOM 2316 O O . GLU B 1 21 ? -11.391 34.094 -14.133 1 41.12 21 GLU B O 1
ATOM 2321 N N . GLY B 1 22 ? -9.914 35.656 -13.023 1 42.66 22 GLY B N 1
ATOM 2322 C CA . GLY B 1 22 ? -10.672 36.406 -12.039 1 42.66 22 GLY B CA 1
ATOM 2323 C C . GLY B 1 22 ? -10.602 35.812 -10.648 1 42.66 22 GLY B C 1
ATOM 2324 O O . GLY B 1 22 ? -10.945 36.5 -9.664 1 42.66 22 GLY B O 1
ATOM 2325 N N . GLU B 1 23 ? -11.195 34.625 -10.523 1 36.12 23 GLU B N 1
ATOM 2326 C CA . GLU B 1 23 ? -11.297 34.188 -9.133 1 36.12 23 GLU B CA 1
ATOM 2327 C C . GLU B 1 23 ? -9.914 34.031 -8.5 1 36.12 23 GLU B C 1
ATOM 2329 O O . GLU B 1 23 ? -8.938 33.75 -9.195 1 36.12 23 GLU B O 1
ATOM 2334 N N . ALA B 1 24 ? -9.703 34.906 -7.383 1 36.53 24 ALA B N 1
ATOM 2335 C CA . ALA B 1 24 ? -8.484 34.812 -6.578 1 36.53 24 ALA B CA 1
ATOM 2336 C C . ALA B 1 24 ? -7.875 33.406 -6.695 1 36.53 24 ALA B C 1
ATOM 2338 O O . ALA B 1 24 ? -8.547 32.406 -6.441 1 36.53 24 ALA B O 1
ATOM 2339 N N . CYS B 1 25 ? -7.188 33.281 -7.727 1 35.88 25 CYS B N 1
ATOM 2340 C CA . CYS B 1 25 ? -6.379 32.094 -7.793 1 35.88 25 CYS B CA 1
ATOM 2341 C C . CYS B 1 25 ? -5.746 31.781 -6.441 1 35.88 25 CYS B C 1
ATOM 2343 O O . CYS B 1 25 ? -4.863 32.5 -5.984 1 35.88 25 CYS B O 1
ATOM 2345 N N . VAL B 1 26 ? -6.648 31.688 -5.422 1 34.28 26 VAL B N 1
ATOM 2346 C CA . VAL B 1 26 ? -5.945 31.25 -4.219 1 34.28 26 VAL B CA 1
ATOM 2347 C C . VAL B 1 26 ? -4.699 30.453 -4.609 1 34.28 26 VAL B C 1
ATOM 2349 O O . VAL B 1 26 ? -4.75 29.594 -5.484 1 34.28 26 VAL B O 1
ATOM 2352 N N . VAL B 1 27 ? -3.637 31.172 -4.773 1 34.62 27 VAL B N 1
ATOM 2353 C CA . VAL B 1 27 ? -2.414 30.375 -4.762 1 34.62 27 VAL B CA 1
ATOM 2354 C C . VAL B 1 27 ? -2.688 29.016 -4.121 1 34.62 27 VAL B C 1
ATOM 2356 O O . VAL B 1 27 ? -3.059 28.953 -2.947 1 34.62 27 VAL B O 1
ATOM 2359 N N . VAL B 1 28 ? -3.42 28.203 -4.719 1 36.19 28 VAL B N 1
ATOM 2360 C CA . VAL B 1 28 ? -3.68 26.859 -4.23 1 36.19 28 VAL B CA 1
ATOM 2361 C C . VAL B 1 28 ? -2.543 26.406 -3.312 1 36.19 28 VAL B C 1
ATOM 2363 O O . VAL B 1 28 ? -1.437 26.125 -3.777 1 36.19 28 VAL B O 1
ATOM 2366 N N . ALA B 1 29 ? -2.201 27.094 -2.258 1 37.19 29 ALA B N 1
ATOM 2367 C CA . ALA B 1 29 ? -1.567 26.406 -1.137 1 37.19 29 ALA B CA 1
ATOM 2368 C C . ALA B 1 29 ? -1.731 24.891 -1.26 1 37.19 29 ALA B C 1
ATOM 2370 O O . ALA B 1 29 ? -1.104 24.125 -0.519 1 37.19 29 ALA B O 1
ATOM 2371 N N . ASN B 1 30 ? -2.742 24.484 -1.814 1 35.94 30 ASN B N 1
ATOM 2372 C CA . ASN B 1 30 ? -3.148 23.125 -2.115 1 35.94 30 ASN B CA 1
ATOM 2373 C C . ASN B 1 30 ? -2.111 22.406 -2.973 1 35.94 30 ASN B C 1
ATOM 2375 O O . ASN B 1 30 ? -2.213 21.188 -3.195 1 35.94 30 ASN B O 1
ATOM 2379 N N . SER B 1 31 ? -1.514 23.156 -3.969 1 40.5 31 SER B N 1
ATOM 2380 C CA . SER B 1 31 ? -0.605 22.453 -4.859 1 40.5 31 SER B CA 1
ATOM 2381 C C . SER B 1 31 ? 0.763 22.25 -4.215 1 40.5 31 SER B C 1
ATOM 2383 O O . SER B 1 31 ? 1.743 22.875 -4.629 1 40.5 31 SER B O 1
ATOM 2385 N N . GLY B 1 32 ? 1.026 22.578 -3.098 1 47.09 32 GLY B N 1
ATOM 2386 C CA . GLY B 1 32 ? 2.311 22.062 -2.654 1 47.09 32 GLY B CA 1
ATOM 2387 C C . GLY B 1 32 ? 2.883 21.016 -3.588 1 47.09 32 GLY B C 1
ATOM 2388 O O . GLY B 1 32 ? 2.896 19.828 -3.258 1 47.09 32 GLY B O 1
ATOM 2389 N N . THR B 1 33 ? 2.791 21.484 -4.891 1 54.16 33 THR B N 1
ATOM 2390 C CA . THR B 1 33 ? 3.303 20.562 -5.906 1 54.16 33 THR B CA 1
ATOM 2391 C C . THR B 1 33 ? 4.703 20.078 -5.539 1 54.16 33 THR B C 1
ATOM 2393 O O . THR B 1 33 ? 5.59 20.875 -5.246 1 54.16 33 THR B O 1
ATOM 2396 N N . PRO B 1 34 ? 4.805 18.969 -5.266 1 63.47 34 PRO B N 1
ATOM 2397 C CA . PRO B 1 34 ? 6.086 18.375 -4.883 1 63.47 34 PRO B CA 1
ATOM 2398 C C . PRO B 1 34 ? 7.238 18.828 -5.773 1 63.47 34 PRO B C 1
ATOM 2400 O O . PRO B 1 34 ? 8.406 18.734 -5.379 1 63.47 34 PRO B O 1
ATOM 2403 N N . TYR B 1 35 ? 6.918 19.766 -6.859 1 68.06 35 TYR B N 1
ATOM 2404 C CA . TYR B 1 35 ? 7.984 20.078 -7.805 1 68.06 35 TYR B CA 1
ATOM 2405 C C . TYR B 1 35 ? 8.781 21.297 -7.348 1 68.06 35 TYR B C 1
ATOM 2407 O O . TYR B 1 35 ? 9.883 21.547 -7.848 1 68.06 35 TYR B O 1
ATOM 2415 N N . LEU B 1 36 ? 8.203 22.078 -6.352 1 72.5 36 LEU B N 1
ATOM 2416 C CA . LEU B 1 36 ? 8.93 23.188 -5.742 1 72.5 36 LEU B CA 1
ATOM 2417 C C . LEU B 1 36 ? 10.289 22.734 -5.219 1 72.5 36 LEU B C 1
ATOM 2419 O O . LEU B 1 36 ? 11.242 23.516 -5.199 1 72.5 36 LEU B O 1
ATOM 2423 N N . PHE B 1 37 ? 10.383 21.484 -4.98 1 83.88 37 PHE B N 1
ATOM 2424 C CA . PHE B 1 37 ? 11.562 20.969 -4.289 1 83.88 37 PHE B CA 1
ATOM 2425 C C . PHE B 1 37 ? 12.555 20.375 -5.281 1 83.88 37 PHE B C 1
ATOM 2427 O O . PHE B 1 37 ? 13.672 20.016 -4.906 1 83.88 37 PHE B O 1
ATOM 2434 N N . GLU B 1 38 ? 12.203 20.297 -6.5 1 83.75 38 GLU B N 1
ATOM 2435 C CA . GLU B 1 38 ? 13.039 19.641 -7.504 1 83.75 38 GLU B CA 1
ATOM 2436 C C . GLU B 1 38 ? 14.414 20.312 -7.594 1 83.75 38 GLU B C 1
ATOM 2438 O O . GLU B 1 38 ? 15.445 19.641 -7.555 1 83.75 38 GLU B O 1
ATOM 2443 N N . ASP B 1 39 ? 14.383 21.641 -7.602 1 84.69 39 ASP B N 1
ATOM 2444 C CA . ASP B 1 39 ? 15.625 22.375 -7.742 1 84.69 39 ASP B CA 1
ATOM 2445 C C . ASP B 1 39 ? 16.531 22.156 -6.535 1 84.69 39 ASP B C 1
ATOM 2447 O O . ASP B 1 39 ? 17.766 22.141 -6.672 1 84.69 39 ASP B O 1
ATOM 2451 N N . TYR B 1 40 ? 15.961 22.078 -5.41 1 89.5 40 TYR B N 1
ATOM 2452 C CA . TYR B 1 40 ? 16.734 21.812 -4.207 1 89.5 40 TYR B CA 1
ATOM 2453 C C . TYR B 1 40 ? 17.562 20.547 -4.348 1 89.5 40 TYR B C 1
ATOM 2455 O O . TYR B 1 40 ? 18.766 20.531 -4.07 1 89.5 40 TYR B O 1
ATOM 2463 N N . TRP B 1 41 ? 16.969 19.547 -4.801 1 92.19 41 TRP B N 1
ATOM 2464 C CA . TRP B 1 41 ? 17.594 18.234 -4.871 1 92.19 41 TRP B CA 1
ATOM 2465 C C . TRP B 1 41 ? 18.531 18.141 -6.074 1 92.19 41 TRP B C 1
ATOM 2467 O O . TRP B 1 41 ? 19.562 17.484 -6.012 1 92.19 41 TRP B O 1
ATOM 2477 N N . LEU B 1 42 ? 18.172 18.812 -7.168 1 90.62 42 LEU B N 1
ATOM 2478 C CA . LEU B 1 42 ? 19.047 18.844 -8.336 1 90.62 42 LEU B CA 1
ATOM 2479 C C . LEU B 1 42 ? 20.375 19.484 -7.996 1 90.62 42 LEU B C 1
ATOM 2481 O O . LEU B 1 42 ? 21.422 19.078 -8.516 1 90.62 42 LEU B O 1
ATOM 2485 N N . ALA B 1 43 ? 20.328 20.438 -7.117 1 92.19 43 ALA B N 1
ATOM 2486 C CA . ALA B 1 43 ? 21.531 21.156 -6.723 1 92.19 43 ALA B CA 1
ATOM 2487 C C . ALA B 1 43 ? 22.359 20.328 -5.738 1 92.19 43 ALA B C 1
ATOM 2489 O O . ALA B 1 43 ? 23.531 20.641 -5.484 1 92.19 43 ALA B O 1
ATOM 2490 N N . ARG B 1 44 ? 21.828 19.234 -5.25 1 93.44 44 ARG B N 1
ATOM 2491 C CA . ARG B 1 44 ? 22.469 18.438 -4.219 1 93.44 44 ARG B CA 1
ATOM 2492 C C . ARG B 1 44 ? 22.344 16.938 -4.527 1 93.44 44 ARG B C 1
ATOM 2494 O O . ARG B 1 44 ? 21.812 16.172 -3.713 1 93.44 44 ARG B O 1
ATOM 2501 N N . PRO B 1 45 ? 22.875 16.438 -5.562 1 89.88 45 PRO B N 1
ATOM 2502 C CA . PRO B 1 45 ? 22.641 15.062 -6.031 1 89.88 45 PRO B CA 1
ATOM 2503 C C . PRO B 1 45 ? 23.172 14.008 -5.062 1 89.88 45 PRO B C 1
ATOM 2505 O O . PRO B 1 45 ? 22.703 12.867 -5.074 1 89.88 45 PRO B O 1
ATOM 2508 N N . ARG B 1 46 ? 24.062 14.367 -4.18 1 90.5 46 ARG B N 1
ATOM 2509 C CA . ARG B 1 46 ? 24.672 13.375 -3.293 1 90.5 46 ARG B CA 1
ATOM 2510 C C . ARG B 1 46 ? 24.125 13.508 -1.874 1 90.5 46 ARG B C 1
ATOM 2512 O O . ARG B 1 46 ? 24.641 12.867 -0.95 1 90.5 46 ARG B O 1
ATOM 2519 N N . SER B 1 47 ? 23.109 14.273 -1.667 1 91.31 47 SER B N 1
ATOM 2520 C CA . SER B 1 47 ? 22.641 14.602 -0.33 1 91.31 47 SER B CA 1
ATOM 2521 C C . SER B 1 47 ? 21.859 13.438 0.286 1 91.31 47 SER B C 1
ATOM 2523 O O . SER B 1 47 ? 21.938 13.219 1.497 1 91.31 47 SER B O 1
ATOM 2525 N N . ALA B 1 48 ? 21.172 12.711 -0.533 1 90.94 48 ALA B N 1
ATOM 2526 C CA . ALA B 1 48 ? 20.344 11.609 -0.035 1 90.94 48 ALA B CA 1
ATOM 2527 C C . ALA B 1 48 ? 20.25 10.484 -1.06 1 90.94 48 ALA B C 1
ATOM 2529 O O . ALA B 1 48 ? 19.156 10.086 -1.462 1 90.94 48 ALA B O 1
ATOM 2530 N N . PRO B 1 49 ? 21.375 9.969 -1.398 1 86.81 49 PRO B N 1
ATOM 2531 C CA . PRO B 1 49 ? 21.328 8.867 -2.367 1 86.81 49 PRO B CA 1
ATOM 2532 C C . PRO B 1 49 ? 20.781 7.578 -1.773 1 86.81 49 PRO B C 1
ATOM 2534 O O . PRO B 1 49 ? 20.938 7.324 -0.576 1 86.81 49 PRO B O 1
ATOM 2537 N N . LEU B 1 50 ? 20.047 6.867 -2.574 1 89.44 50 LEU B N 1
ATOM 2538 C CA . LEU B 1 50 ? 19.609 5.523 -2.211 1 89.44 50 LEU B CA 1
ATOM 2539 C C . LEU B 1 50 ? 20.375 4.469 -3.002 1 89.44 50 LEU B C 1
ATOM 2541 O O . LEU B 1 50 ? 20.344 4.469 -4.234 1 89.44 50 LEU B O 1
ATOM 2545 N N . SER B 1 51 ? 21.141 3.67 -2.299 1 88.06 51 SER B N 1
ATOM 2546 C CA . SER B 1 51 ? 21.844 2.533 -2.889 1 88.06 51 SER B CA 1
ATOM 2547 C C . SER B 1 51 ? 21.578 1.252 -2.104 1 88.06 51 SER B C 1
ATOM 2549 O O . SER B 1 51 ? 21.922 1.159 -0.922 1 88.06 51 SER B O 1
ATOM 2551 N N . VAL B 1 52 ? 20.953 0.326 -2.809 1 89.19 52 VAL B N 1
ATOM 2552 C CA . VAL B 1 52 ? 20.562 -0.913 -2.145 1 89.19 52 VAL B CA 1
ATOM 2553 C C . VAL B 1 52 ? 21.016 -2.111 -2.973 1 89.19 52 VAL B C 1
ATOM 2555 O O . VAL B 1 52 ? 20.703 -2.207 -4.16 1 89.19 52 VAL B O 1
ATOM 2558 N N . LEU B 1 53 ? 21.781 -3.018 -2.328 1 90.69 53 LEU B N 1
ATOM 2559 C CA . LEU B 1 53 ? 22.203 -4.25 -2.982 1 90.69 53 LEU B CA 1
ATOM 2560 C C . LEU B 1 53 ? 21.031 -5.215 -3.127 1 90.69 53 LEU B C 1
ATOM 2562 O O . LEU B 1 53 ? 20.094 -5.18 -2.33 1 90.69 53 LEU B O 1
ATOM 2566 N N . PRO B 1 54 ? 21.094 -6.07 -4.148 1 89.44 54 PRO B N 1
ATOM 2567 C CA . PRO B 1 54 ? 19.984 -6.992 -4.344 1 89.44 54 PRO B CA 1
ATOM 2568 C C . PRO B 1 54 ? 19.844 -8.008 -3.211 1 89.44 54 PRO B C 1
ATOM 2570 O O . PRO B 1 54 ? 18.766 -8.57 -3.01 1 89.44 54 PRO B O 1
ATOM 2573 N N . SER B 1 55 ? 20.906 -8.164 -2.51 1 85.38 55 SER B N 1
ATOM 2574 C CA . SER B 1 55 ? 20.875 -9.133 -1.417 1 85.38 55 SER B CA 1
ATOM 2575 C C . SER B 1 55 ? 20.328 -8.5 -0.14 1 85.38 55 SER B C 1
ATOM 2577 O O . SER B 1 55 ? 20.031 -9.211 0.827 1 85.38 55 SER B O 1
ATOM 2579 N N . TYR B 1 56 ? 20.156 -7.223 -0.289 1 79 56 TYR B N 1
ATOM 2580 C CA . TYR B 1 56 ? 19.734 -6.527 0.926 1 79 56 TYR B CA 1
ATOM 2581 C C . TYR B 1 56 ? 18.281 -6.824 1.251 1 79 56 TYR B C 1
ATOM 2583 O O . TYR B 1 56 ? 17.406 -6.652 0.4 1 79 56 TYR B O 1
ATOM 2591 N N . HIS B 1 57 ? 18.094 -7.473 2.365 1 67.25 57 HIS B N 1
ATOM 2592 C CA . HIS B 1 57 ? 16.812 -7.668 3.014 1 67.25 57 HIS B CA 1
ATOM 2593 C C . HIS B 1 57 ? 15.945 -8.664 2.238 1 67.25 57 HIS B C 1
ATOM 2595 O O . HIS B 1 57 ? 14.781 -8.383 1.947 1 67.25 57 HIS B O 1
ATOM 2601 N N . ILE B 1 58 ? 16.469 -9.641 1.908 1 73.62 58 ILE B N 1
ATOM 2602 C CA . ILE B 1 58 ? 15.711 -10.82 1.479 1 73.62 58 ILE B CA 1
ATOM 2603 C C . ILE B 1 58 ? 14.766 -11.258 2.594 1 73.62 58 ILE B C 1
ATOM 2605 O O . ILE B 1 58 ? 15.133 -11.258 3.77 1 73.62 58 ILE B O 1
ATOM 2609 N N . GLY B 1 59 ? 13.516 -11.508 2.195 1 74.44 59 GLY B N 1
ATOM 2610 C CA . GLY B 1 59 ? 12.523 -11.898 3.186 1 74.44 59 GLY B CA 1
ATOM 2611 C C . GLY B 1 59 ? 11.477 -10.828 3.434 1 74.44 59 GLY B C 1
ATOM 2612 O O . GLY B 1 59 ? 11.352 -9.883 2.654 1 74.44 59 GLY B O 1
ATOM 2613 N N . TYR B 1 60 ? 10.703 -11.039 4.5 1 72.88 60 TYR B N 1
ATOM 2614 C CA . TYR B 1 60 ? 9.5 -10.234 4.691 1 72.88 60 TYR B CA 1
ATOM 2615 C C . TYR B 1 60 ? 9.75 -9.102 5.68 1 72.88 60 TYR B C 1
ATOM 2617 O O . TYR B 1 60 ? 8.922 -8.203 5.82 1 72.88 60 TYR B O 1
ATOM 2625 N N . ASP B 1 61 ? 10.898 -9.062 6.312 1 69.81 61 ASP B N 1
ATOM 2626 C CA . ASP B 1 61 ? 11.148 -8.008 7.289 1 69.81 61 ASP B CA 1
ATOM 2627 C C . ASP B 1 61 ? 11.391 -6.668 6.602 1 69.81 61 ASP B C 1
ATOM 2629 O O . ASP B 1 61 ? 12.461 -6.438 6.035 1 69.81 61 ASP B O 1
ATOM 2633 N N . ALA B 1 62 ? 10.383 -5.871 6.715 1 70.69 62 ALA B N 1
ATOM 2634 C CA . ALA B 1 62 ? 10.477 -4.57 6.059 1 70.69 62 ALA B CA 1
ATOM 2635 C C . ALA B 1 62 ? 10.734 -3.461 7.07 1 70.69 62 ALA B C 1
ATOM 2637 O O . ALA B 1 62 ? 10.734 -2.279 6.723 1 70.69 62 ALA B O 1
ATOM 2638 N N . HIS B 1 63 ? 11.055 -3.83 8.305 1 75.69 63 HIS B N 1
ATOM 2639 C CA . HIS B 1 63 ? 11.234 -2.84 9.359 1 75.69 63 HIS B CA 1
ATOM 2640 C C . HIS B 1 63 ? 12.555 -2.086 9.195 1 75.69 63 HIS B C 1
ATOM 2642 O O . HIS B 1 63 ? 13.586 -2.693 8.914 1 75.69 63 HIS B O 1
ATOM 2648 N N . VAL B 1 64 ? 12.469 -0.764 9.227 1 84.69 64 VAL B N 1
ATOM 2649 C CA . VAL B 1 64 ? 13.633 0.119 9.203 1 84.69 64 VAL B CA 1
ATOM 2650 C C . VAL B 1 64 ? 13.68 0.939 10.492 1 84.69 64 VAL B C 1
ATOM 2652 O O . VAL B 1 64 ? 13.211 2.078 10.531 1 84.69 64 VAL B O 1
ATOM 2655 N N . PRO B 1 65 ? 14.281 0.404 11.562 1 82.94 65 PRO B N 1
ATOM 2656 C CA . PRO B 1 65 ? 14.242 1.067 12.867 1 82.94 65 PRO B CA 1
ATOM 2657 C C . PRO B 1 65 ? 14.805 2.49 12.828 1 82.94 65 PRO B C 1
ATOM 2659 O O . PRO B 1 65 ? 14.289 3.377 13.516 1 82.94 65 PRO B O 1
ATOM 2662 N N . ARG B 1 66 ? 15.797 2.715 12.055 1 92.69 66 ARG B N 1
ATOM 2663 C CA . ARG B 1 66 ? 16.422 4.031 11.977 1 92.69 66 ARG B CA 1
ATOM 2664 C C . ARG B 1 66 ? 15.445 5.066 11.422 1 92.69 66 ARG B C 1
ATOM 2666 O O . ARG B 1 66 ? 15.625 6.266 11.625 1 92.69 66 ARG B O 1
ATOM 2673 N N . LEU B 1 67 ? 14.414 4.559 10.703 1 94.44 67 LEU B N 1
ATOM 2674 C CA . LEU B 1 67 ? 13.453 5.496 10.141 1 94.44 67 LEU B CA 1
ATOM 2675 C C . LEU B 1 67 ? 12.633 6.164 11.242 1 94.44 67 LEU B C 1
ATOM 2677 O O . LEU B 1 67 ? 12.398 7.371 11.203 1 94.44 67 LEU B O 1
ATOM 2681 N N . GLU B 1 68 ? 12.258 5.422 12.258 1 94.44 68 GLU B N 1
ATOM 2682 C CA . GLU B 1 68 ? 11.508 6 13.367 1 94.44 68 GLU B CA 1
ATOM 2683 C C . GLU B 1 68 ? 12.336 7.047 14.102 1 94.44 68 GLU B C 1
ATOM 2685 O O . GLU B 1 68 ? 11.836 8.117 14.445 1 94.44 68 GLU B O 1
ATOM 2690 N N . ALA B 1 69 ? 13.555 6.723 14.32 1 95.12 69 ALA B N 1
ATOM 2691 C CA . ALA B 1 69 ? 14.445 7.676 14.984 1 95.12 69 ALA B CA 1
ATOM 2692 C C . ALA B 1 69 ? 14.602 8.945 14.156 1 95.12 69 ALA B C 1
ATOM 2694 O O . ALA B 1 69 ? 14.609 10.055 14.711 1 95.12 69 ALA B O 1
ATOM 2695 N N . ALA B 1 70 ? 14.719 8.805 12.859 1 96.31 70 ALA B N 1
ATOM 2696 C CA . ALA B 1 70 ? 14.852 9.953 11.969 1 96.31 70 ALA B CA 1
ATOM 2697 C C . ALA B 1 70 ? 13.594 10.812 11.992 1 96.31 70 ALA B C 1
ATOM 2699 O O . ALA B 1 70 ? 13.672 12.047 11.961 1 96.31 70 ALA B O 1
ATOM 2700 N N . ILE B 1 71 ? 12.445 10.156 12.094 1 95.88 71 ILE B N 1
ATOM 2701 C CA . ILE B 1 71 ? 11.172 10.867 12.164 1 95.88 71 ILE B CA 1
ATOM 2702 C C . ILE B 1 71 ? 11.117 11.688 13.445 1 95.88 71 ILE B C 1
ATOM 2704 O O . ILE B 1 71 ? 10.758 12.867 13.422 1 95.88 71 ILE B O 1
ATOM 2708 N N . ARG B 1 72 ? 11.539 11.102 14.523 1 95.5 72 ARG B N 1
ATOM 2709 C CA . ARG B 1 72 ? 11.531 11.812 15.797 1 95.5 72 ARG B CA 1
ATOM 2710 C C . ARG B 1 72 ? 12.508 12.984 15.773 1 95.5 72 ARG B C 1
ATOM 2712 O O . ARG B 1 72 ? 12.195 14.07 16.266 1 95.5 72 ARG B O 1
ATOM 2719 N N . SER B 1 73 ? 13.656 12.766 15.203 1 96.12 73 SER B N 1
ATOM 2720 C CA . SER B 1 73 ? 14.648 13.836 15.086 1 96.12 73 SER B CA 1
ATOM 2721 C C . SER B 1 73 ? 14.117 14.992 14.242 1 96.12 73 SER B C 1
ATOM 2723 O O . SER B 1 73 ? 14.359 16.156 14.555 1 96.12 73 SER B O 1
ATOM 2725 N N . LEU B 1 74 ? 13.438 14.625 13.195 1 94.25 74 LEU B N 1
ATOM 2726 C CA . LEU B 1 74 ? 12.852 15.641 12.336 1 94.25 74 LEU B CA 1
ATOM 2727 C C . LEU B 1 74 ? 11.891 16.531 13.125 1 94.25 74 LEU B C 1
ATOM 2729 O O . LEU B 1 74 ? 11.953 17.75 13.031 1 94.25 74 LEU B O 1
ATOM 2733 N N . HIS B 1 75 ? 11.016 15.906 13.859 1 90.44 75 HIS B N 1
ATOM 2734 C CA . HIS B 1 75 ? 10.031 16.672 14.625 1 90.44 75 HIS B CA 1
ATOM 2735 C C . HIS B 1 75 ? 10.703 17.469 15.734 1 90.44 75 HIS B C 1
ATOM 2737 O O . HIS B 1 75 ? 10.242 18.562 16.078 1 90.44 75 HIS B O 1
ATOM 2743 N N . GLY B 1 76 ? 11.812 16.938 16.281 1 89.5 76 GLY B N 1
ATOM 2744 C CA . GLY B 1 76 ? 12.609 17.719 17.219 1 89.5 76 GLY B CA 1
ATOM 2745 C C . GLY B 1 76 ? 13.203 18.969 16.609 1 89.5 76 GLY B C 1
ATOM 2746 O O . GLY B 1 76 ? 13.195 20.031 17.234 1 89.5 76 GLY B O 1
ATOM 2747 N N . LEU B 1 77 ? 13.664 18.859 15.422 1 87.62 77 LEU B N 1
ATOM 2748 C CA . LEU B 1 77 ? 14.25 19.984 14.703 1 87.62 77 LEU B CA 1
ATOM 2749 C C . LEU B 1 77 ? 13.188 21.031 14.383 1 87.62 77 LEU B C 1
ATOM 2751 O O . LEU B 1 77 ? 13.406 22.219 14.609 1 87.62 77 LEU B O 1
ATOM 2755 N N . VAL B 1 78 ? 12.055 20.547 13.82 1 84.12 78 VAL B N 1
ATOM 2756 C CA . VAL B 1 78 ? 11.031 21.453 13.305 1 84.12 78 VAL B CA 1
ATOM 2757 C C . VAL B 1 78 ? 10.195 22 14.453 1 84.12 78 VAL B C 1
ATOM 2759 O O . VAL B 1 78 ? 9.734 23.141 14.406 1 84.12 78 VAL B O 1
ATOM 2762 N N . GLY B 1 79 ? 9.961 21.172 15.453 1 81.38 79 GLY B N 1
ATOM 2763 C CA . GLY B 1 79 ? 9.211 21.594 16.625 1 81.38 79 GLY B CA 1
ATOM 2764 C C . GLY B 1 79 ? 7.707 21.578 16.406 1 81.38 79 GLY B C 1
ATOM 2765 O O . GLY B 1 79 ? 6.969 22.25 17.125 1 81.38 79 GLY B O 1
ATOM 2766 N N . ASN B 1 80 ? 7.203 20.812 15.414 1 80.88 80 ASN B N 1
ATOM 2767 C CA . ASN B 1 80 ? 5.793 20.891 15.055 1 80.88 80 ASN B CA 1
ATOM 2768 C C . ASN B 1 80 ? 4.988 19.766 15.719 1 80.88 80 ASN B C 1
ATOM 2770 O O . ASN B 1 80 ? 3.766 19.719 15.578 1 80.88 80 ASN B O 1
ATOM 2774 N N . ALA B 1 81 ? 5.68 18.891 16.484 1 83.88 81 ALA B N 1
ATOM 2775 C CA . ALA B 1 81 ? 4.969 17.812 17.172 1 83.88 81 ALA B CA 1
ATOM 2776 C C . ALA B 1 81 ? 5.793 17.25 18.328 1 83.88 81 ALA B C 1
ATOM 2778 O O . ALA B 1 81 ? 7.023 17.188 18.25 1 83.88 81 ALA B O 1
ATOM 2779 N N . VAL B 1 82 ? 5.055 16.891 19.344 1 85.31 82 VAL B N 1
ATOM 2780 C CA . VAL B 1 82 ? 5.656 16.125 20.438 1 85.31 82 VAL B CA 1
ATOM 2781 C C . VAL B 1 82 ? 5.605 14.633 20.109 1 85.31 82 VAL B C 1
ATOM 2783 O O . VAL B 1 82 ? 4.531 14.078 19.875 1 85.31 82 VAL B O 1
ATOM 2786 N N . THR B 1 83 ? 6.77 14 20.094 1 90.69 83 THR B N 1
ATOM 2787 C CA . THR B 1 83 ? 6.805 12.586 19.734 1 90.69 83 THR B CA 1
ATOM 2788 C C . THR B 1 83 ? 6.918 11.703 20.969 1 90.69 83 THR B C 1
ATOM 2790 O O . THR B 1 83 ? 6.645 10.5 20.906 1 90.69 83 THR B O 1
ATOM 2793 N N . ASP B 1 84 ? 7.336 12.258 22.125 1 90.44 84 ASP B N 1
ATOM 2794 C CA . ASP B 1 84 ? 7.473 11.484 23.359 1 90.44 84 ASP B CA 1
ATOM 2795 C C . ASP B 1 84 ? 6.133 10.891 23.781 1 90.44 84 ASP B C 1
ATOM 2797 O O . ASP B 1 84 ? 5.113 11.586 23.797 1 90.44 84 ASP B O 1
ATOM 2801 N N . GLY B 1 85 ? 6.164 9.625 24.078 1 91.25 85 GLY B N 1
ATOM 2802 C CA . GLY B 1 85 ? 4.945 8.961 24.516 1 91.25 85 GLY B CA 1
ATOM 2803 C C . GLY B 1 85 ? 4.012 8.609 23.375 1 91.25 85 GLY B C 1
ATOM 2804 O O . GLY B 1 85 ? 2.893 8.148 23.609 1 91.25 85 GLY B O 1
ATOM 2805 N N . ARG B 1 86 ? 4.434 8.875 22.219 1 93.5 86 ARG B N 1
ATOM 2806 C CA . ARG B 1 86 ? 3.6 8.555 21.078 1 93.5 86 ARG B CA 1
ATOM 2807 C C . ARG B 1 86 ? 4.215 7.438 20.234 1 93.5 86 ARG B C 1
ATOM 2809 O O . ARG B 1 86 ? 5.438 7.293 20.188 1 93.5 86 ARG B O 1
ATOM 2816 N N . GLU B 1 87 ? 3.352 6.699 19.625 1 95.12 87 GLU B N 1
ATOM 2817 C CA . GLU B 1 87 ? 3.795 5.664 18.688 1 95.12 87 GLU B CA 1
ATOM 2818 C C . GLU B 1 87 ? 3.852 6.195 17.266 1 95.12 87 GLU B C 1
ATOM 2820 O O . GLU B 1 87 ? 2.98 6.961 16.844 1 95.12 87 GLU B O 1
ATOM 2825 N N . VAL B 1 88 ? 4.93 5.777 16.625 1 94.5 88 VAL B N 1
ATOM 2826 C CA . VAL B 1 88 ? 5.066 6.125 15.211 1 94.5 88 VAL B CA 1
ATOM 2827 C C . VAL B 1 88 ? 4.562 4.977 14.344 1 94.5 88 VAL B C 1
ATOM 2829 O O . VAL B 1 88 ? 4.973 3.826 14.523 1 94.5 88 VAL B O 1
ATOM 2832 N N . VAL B 1 89 ? 3.613 5.242 13.445 1 93.19 89 VAL B N 1
ATOM 2833 C CA . VAL B 1 89 ? 3.143 4.281 12.453 1 93.19 89 VAL B CA 1
ATOM 2834 C C . VAL B 1 89 ? 3.506 4.766 11.055 1 93.19 89 VAL B C 1
ATOM 2836 O O . VAL B 1 89 ? 2.992 5.785 10.586 1 93.19 89 VAL B O 1
ATOM 2839 N N . VAL B 1 90 ? 4.375 4.02 10.383 1 92.81 90 VAL B N 1
ATOM 2840 C CA . VAL B 1 90 ? 4.781 4.363 9.023 1 92.81 90 VAL B CA 1
ATOM 2841 C C . VAL B 1 90 ? 3.82 3.725 8.023 1 92.81 90 VAL B C 1
ATOM 2843 O O . VAL B 1 90 ? 3.426 2.568 8.188 1 92.81 90 VAL B O 1
ATOM 2846 N N . GLY B 1 91 ? 3.434 4.512 7.016 1 90.31 91 GLY B N 1
ATOM 2847 C CA . GLY B 1 91 ? 2.508 4.012 6.012 1 90.31 91 GLY B CA 1
ATOM 2848 C C . GLY B 1 91 ? 2.895 4.398 4.598 1 90.31 91 GLY B C 1
ATOM 2849 O O . GLY B 1 91 ? 3.92 5.047 4.383 1 90.31 91 GLY B O 1
ATOM 2850 N N . ILE B 1 92 ? 2.074 3.93 3.641 1 89.25 92 ILE B N 1
ATOM 2851 C CA . ILE B 1 92 ? 2.248 4.246 2.227 1 89.25 92 ILE B CA 1
ATOM 2852 C C . ILE B 1 92 ? 1.566 5.574 1.905 1 89.25 92 ILE B C 1
ATOM 2854 O O . ILE B 1 92 ? 0.531 5.598 1.235 1 89.25 92 ILE B O 1
ATOM 2858 N N . GLY B 1 93 ? 2.219 6.613 2.381 1 86.5 93 GLY B N 1
ATOM 2859 C CA . GLY B 1 93 ? 1.63 7.941 2.307 1 86.5 93 GLY B CA 1
ATOM 2860 C C . GLY B 1 93 ? 0.591 8.195 3.383 1 86.5 93 GLY B C 1
ATOM 2861 O O . GLY B 1 93 ? 0.185 7.27 4.09 1 86.5 93 GLY B O 1
ATOM 2862 N N . SER B 1 94 ? 0.249 9.492 3.516 1 87.81 94 SER B N 1
ATOM 2863 C CA . SER B 1 94 ? -0.767 9.82 4.512 1 87.81 94 SER B CA 1
ATOM 2864 C C . SER B 1 94 ? -2.145 9.336 4.074 1 87.81 94 SER B C 1
ATOM 2866 O O . SER B 1 94 ? -3.025 9.117 4.906 1 87.81 94 SER B O 1
ATOM 2868 N N . THR B 1 95 ? -2.32 9.102 2.777 1 85.31 95 THR B N 1
ATOM 2869 C CA . THR B 1 95 ? -3.607 8.633 2.279 1 85.31 95 THR B CA 1
ATOM 2870 C C . THR B 1 95 ? -3.943 7.262 2.865 1 85.31 95 THR B C 1
ATOM 2872 O O . THR B 1 95 ? -5.047 7.055 3.377 1 85.31 95 THR B O 1
ATOM 2875 N N . GLU B 1 96 ? -3.012 6.336 2.773 1 88.19 96 GLU B N 1
ATOM 2876 C CA . GLU B 1 96 ? -3.246 5.031 3.387 1 88.19 96 GLU B CA 1
ATOM 2877 C C . GLU B 1 96 ? -3.475 5.16 4.891 1 88.19 96 GLU B C 1
ATOM 2879 O O . GLU B 1 96 ? -4.273 4.422 5.465 1 88.19 96 GLU B O 1
ATOM 2884 N N . LEU B 1 97 ? -2.777 6.066 5.477 1 90.88 97 LEU B N 1
ATOM 2885 C CA . LEU B 1 97 ? -2.859 6.234 6.926 1 90.88 97 LEU B CA 1
ATOM 2886 C C . LEU B 1 97 ? -4.211 6.809 7.328 1 90.88 97 LEU B C 1
ATOM 2888 O O . LEU B 1 97 ? -4.688 6.566 8.438 1 90.88 97 LEU B O 1
ATOM 2892 N N . ILE B 1 98 ? -4.852 7.625 6.465 1 91.06 98 ILE B N 1
ATOM 2893 C CA . ILE B 1 98 ? -6.211 8.086 6.719 1 91.06 98 ILE B CA 1
ATOM 2894 C C . ILE B 1 98 ? -7.148 6.883 6.836 1 91.06 98 ILE B C 1
ATOM 2896 O O . ILE B 1 98 ? -7.914 6.773 7.797 1 91.06 98 ILE B O 1
ATOM 2900 N N . ALA B 1 99 ? -7.027 5.977 5.902 1 88.81 99 ALA B N 1
ATOM 2901 C CA . ALA B 1 99 ? -7.852 4.77 5.926 1 88.81 99 ALA B CA 1
ATOM 2902 C C . ALA B 1 99 ? -7.535 3.918 7.152 1 88.81 99 ALA B C 1
ATOM 2904 O O . ALA B 1 99 ? -8.438 3.377 7.793 1 88.81 99 ALA B O 1
ATOM 2905 N N . ALA B 1 100 ? -6.277 3.779 7.438 1 90.19 100 ALA B N 1
ATOM 2906 C CA . ALA B 1 100 ? -5.859 3.008 8.609 1 90.19 100 ALA B CA 1
ATOM 2907 C C . ALA B 1 100 ? -6.434 3.602 9.891 1 90.19 100 ALA B C 1
ATOM 2909 O O . ALA B 1 100 ? -6.859 2.867 10.781 1 90.19 100 ALA B O 1
ATOM 2910 N N . ALA B 1 101 ? -6.398 4.918 9.969 1 93.31 101 ALA B N 1
ATOM 2911 C CA . ALA B 1 101 ? -6.938 5.598 11.148 1 93.31 101 ALA B CA 1
ATOM 2912 C C . ALA B 1 101 ? -8.445 5.363 11.266 1 93.31 101 ALA B C 1
ATOM 2914 O O . ALA B 1 101 ? -8.953 5.121 12.367 1 93.31 101 ALA B O 1
ATOM 2915 N N . LEU B 1 102 ? -9.148 5.445 10.18 1 92.44 102 LEU B N 1
ATOM 2916 C CA . LEU B 1 102 ? -10.586 5.184 10.188 1 92.44 102 LEU B CA 1
ATOM 2917 C C . LEU B 1 102 ? -10.875 3.77 10.688 1 92.44 102 LEU B C 1
ATOM 2919 O O . LEU B 1 102 ? -11.742 3.574 11.547 1 92.44 102 LEU B O 1
ATOM 2923 N N . TYR B 1 103 ? -10.117 2.855 10.203 1 89.88 103 TYR B N 1
ATOM 2924 C CA . TYR B 1 103 ? -10.258 1.473 10.648 1 89.88 103 TYR B CA 1
ATOM 2925 C C . TYR B 1 103 ? -9.984 1.354 12.141 1 89.88 103 TYR B C 1
ATOM 2927 O O . TYR B 1 103 ? -10.758 0.727 12.875 1 89.88 103 TYR B O 1
ATOM 2935 N N . ALA B 1 104 ? -8.953 1.953 12.555 1 92.38 104 ALA B N 1
ATOM 2936 C CA . ALA B 1 104 ? -8.469 1.803 13.922 1 92.38 104 ALA B CA 1
ATOM 2937 C C . ALA B 1 104 ? -9.445 2.428 14.922 1 92.38 104 ALA B C 1
ATOM 2939 O O . ALA B 1 104 ? -9.586 1.943 16.047 1 92.38 104 ALA B O 1
ATOM 2940 N N . LEU B 1 105 ? -10.102 3.498 14.531 1 93.31 105 LEU B N 1
ATOM 2941 C CA . LEU B 1 105 ? -10.953 4.262 15.438 1 93.31 105 LEU B CA 1
ATOM 2942 C C . LEU B 1 105 ? -12.406 3.799 15.344 1 93.31 105 LEU B C 1
ATOM 2944 O O . LEU B 1 105 ? -13.25 4.238 16.125 1 93.31 105 LEU B O 1
ATOM 2948 N N . SER B 1 106 ? -12.688 2.93 14.375 1 92.88 106 SER B N 1
ATOM 2949 C CA . SER B 1 106 ? -14.039 2.426 14.18 1 92.88 106 SER B CA 1
ATOM 2950 C C . SER B 1 106 ? -14.312 1.223 15.078 1 92.88 106 SER B C 1
ATOM 2952 O O . SER B 1 106 ? -13.391 0.507 15.461 1 92.88 106 SER B O 1
ATOM 2954 N N . PRO B 1 107 ? -15.586 1.04 15.375 1 89.56 107 PRO B N 1
ATOM 2955 C CA . PRO B 1 107 ? -15.945 -0.127 16.188 1 89.56 107 PRO B CA 1
ATOM 2956 C C . PRO B 1 107 ? -15.641 -1.448 15.484 1 89.56 107 PRO B C 1
ATOM 2958 O O . PRO B 1 107 ? -15.719 -1.534 14.25 1 89.56 107 PRO B O 1
ATOM 2961 N N . THR B 1 108 ? -15.242 -2.41 16.234 1 79.88 108 THR B N 1
ATOM 2962 C CA . THR B 1 108 ? -14.945 -3.738 15.711 1 79.88 108 THR B CA 1
ATOM 2963 C C . THR B 1 108 ? -16.188 -4.633 15.766 1 79.88 108 THR B C 1
ATOM 2965 O O . THR B 1 108 ? -16.219 -5.695 15.148 1 79.88 108 THR B O 1
ATOM 2968 N N . GLN B 1 109 ? -17.078 -4.176 16.484 1 73.69 109 GLN B N 1
ATOM 2969 C CA . GLN B 1 109 ? -18.297 -4.949 16.703 1 73.69 109 GLN B CA 1
ATOM 2970 C C . GLN B 1 109 ? -19.266 -4.754 15.547 1 73.69 109 GLN B C 1
ATOM 2972 O O . GLN B 1 109 ? -19.375 -3.658 14.992 1 73.69 109 GLN B O 1
ATOM 2977 N N . ASP B 1 110 ? -19.969 -5.758 15.273 1 69.75 110 ASP B N 1
ATOM 2978 C CA . ASP B 1 110 ? -20.859 -5.801 14.109 1 69.75 110 ASP B CA 1
ATOM 2979 C C . ASP B 1 110 ? -22.031 -4.832 14.273 1 69.75 110 ASP B C 1
ATOM 2981 O O . ASP B 1 110 ? -22.562 -4.32 13.281 1 69.75 110 ASP B O 1
ATOM 2985 N N . GLU B 1 111 ? -22.219 -4.469 15.359 1 75.06 111 GLU B N 1
ATOM 2986 C CA . GLU B 1 111 ? -23.469 -3.732 15.523 1 75.06 111 GLU B CA 1
ATOM 2987 C C . GLU B 1 111 ? -23.219 -2.229 15.586 1 75.06 111 GLU B C 1
ATOM 2989 O O . GLU B 1 111 ? -24.156 -1.444 15.766 1 75.06 111 GLU B O 1
ATOM 2994 N N . ALA B 1 112 ? -22.109 -1.763 15.367 1 87.44 112 ALA B N 1
ATOM 2995 C CA . ALA B 1 112 ? -21.844 -0.328 15.453 1 87.44 112 ALA B CA 1
ATOM 2996 C C . ALA B 1 112 ? -21.094 0.168 14.227 1 87.44 112 ALA B C 1
ATOM 2998 O O . ALA B 1 112 ? -20.281 -0.565 13.648 1 87.44 112 ALA B O 1
ATOM 2999 N N . THR B 1 113 ? -21.484 1.381 13.781 1 93.19 113 THR B N 1
ATOM 3000 C CA . THR B 1 113 ? -20.844 2.037 12.648 1 93.19 113 THR B CA 1
ATOM 3001 C C . THR B 1 113 ? -20.422 3.457 13.008 1 93.19 113 THR B C 1
ATOM 3003 O O . THR B 1 113 ? -21.219 4.227 13.562 1 93.19 113 THR B O 1
ATOM 3006 N N . ALA B 1 114 ? -19.219 3.773 12.805 1 95.44 114 ALA B N 1
ATOM 3007 C CA . ALA B 1 114 ? -18.75 5.125 13.078 1 95.44 114 ALA B CA 1
ATOM 3008 C C . ALA B 1 114 ? -19.188 6.094 11.984 1 95.44 114 ALA B C 1
ATOM 3010 O O . ALA B 1 114 ? -19.219 5.73 10.805 1 95.44 114 ALA B O 1
ATOM 3011 N N . SER B 1 115 ? -19.516 7.285 12.445 1 95.5 115 SER B N 1
ATOM 3012 C CA . SER B 1 115 ? -19.719 8.391 11.516 1 95.5 115 SER B CA 1
ATOM 3013 C C . SER B 1 115 ? -18.438 9.156 11.258 1 95.5 115 SER B C 1
ATOM 3015 O O . SER B 1 115 ? -17.734 9.539 12.203 1 95.5 115 SER B O 1
ATOM 3017 N N . VAL B 1 116 ? -18.109 9.359 9.961 1 96.31 116 VAL B N 1
ATOM 3018 C CA . VAL B 1 116 ? -16.922 10.133 9.586 1 96.31 116 VAL B CA 1
ATOM 3019 C C . VAL B 1 116 ? -17.359 11.5 9.062 1 96.31 116 VAL B C 1
ATOM 3021 O O . VAL B 1 116 ? -18.25 11.602 8.211 1 96.31 116 VAL B O 1
ATOM 3024 N N . TRP B 1 117 ? -16.672 12.516 9.602 1 95.25 117 TRP B N 1
ATOM 3025 C CA . TRP B 1 117 ? -17.078 13.875 9.266 1 95.25 117 TRP B CA 1
ATOM 3026 C C . TRP B 1 117 ? -15.867 14.797 9.172 1 95.25 117 TRP B C 1
ATOM 3028 O O . TRP B 1 117 ? -14.852 14.57 9.836 1 95.25 117 TRP B O 1
ATOM 3038 N N . SER B 1 118 ? -15.992 15.797 8.32 1 93.62 118 SER B N 1
ATOM 3039 C CA . SER B 1 118 ? -15.039 16.891 8.227 1 93.62 118 SER B CA 1
ATOM 3040 C C . SER B 1 118 ? -15.742 18.219 7.961 1 93.62 118 SER B C 1
ATOM 3042 O O . SER B 1 118 ? -16.703 18.281 7.184 1 93.62 118 SER B O 1
ATOM 3044 N N . ARG B 1 119 ? -15.258 19.234 8.617 1 90.06 119 ARG B N 1
ATOM 3045 C CA . ARG B 1 119 ? -15.828 20.562 8.375 1 90.06 119 ARG B CA 1
ATOM 3046 C C . ARG B 1 119 ? -15.484 21.062 6.977 1 90.06 119 ARG B C 1
ATOM 3048 O O . ARG B 1 119 ? -14.312 21.078 6.59 1 90.06 119 ARG B O 1
ATOM 3055 N N . ALA B 1 120 ? -16.453 21.516 6.25 1 87 120 ALA B N 1
ATOM 3056 C CA . ALA B 1 120 ? -16.219 22.031 4.906 1 87 120 ALA B CA 1
ATOM 3057 C C . ALA B 1 120 ? -15.516 23.391 4.961 1 87 120 ALA B C 1
ATOM 3059 O O . ALA B 1 120 ? -15.766 24.188 5.859 1 87 120 ALA B O 1
ATOM 3060 N N . PRO B 1 121 ? -14.703 23.781 3.92 1 84.56 121 PRO B N 1
ATOM 3061 C CA . PRO B 1 121 ? -14.211 22.906 2.854 1 84.56 121 PRO B CA 1
ATOM 3062 C C . PRO B 1 121 ? -13.141 21.922 3.34 1 84.56 121 PRO B C 1
ATOM 3064 O O . PRO B 1 121 ? -12.43 22.219 4.301 1 84.56 121 PRO B O 1
ATOM 3067 N N . TYR B 1 122 ? -13.164 20.703 2.842 1 86 122 TYR B N 1
ATOM 3068 C CA . TYR B 1 122 ? -12.219 19.672 3.264 1 86 122 TYR B CA 1
ATOM 3069 C C . TYR B 1 122 ? -11.586 18.984 2.059 1 86 122 TYR B C 1
ATOM 3071 O O . TYR B 1 122 ? -12.062 19.141 0.93 1 86 122 TYR B O 1
ATOM 3079 N N . TYR B 1 123 ? -10.477 18.359 2.285 1 83.12 123 TYR B N 1
ATOM 3080 C CA . TYR B 1 123 ? -9.789 17.547 1.289 1 83.12 123 TYR B CA 1
ATOM 3081 C C . TYR B 1 123 ? -10.695 16.438 0.769 1 83.12 123 TYR B C 1
ATOM 3083 O O . TYR B 1 123 ? -11.195 15.625 1.546 1 83.12 123 TYR B O 1
ATOM 3091 N N . SER B 1 124 ? -10.867 16.234 -0.504 1 78.12 124 SER B N 1
ATOM 3092 C CA . SER B 1 124 ? -11.82 15.32 -1.121 1 78.12 124 SER B CA 1
ATOM 3093 C C . SER B 1 124 ? -11.438 13.867 -0.848 1 78.12 124 SER B C 1
ATOM 3095 O O . SER B 1 124 ? -12.297 12.984 -0.842 1 78.12 124 SER B O 1
ATOM 3097 N N . GLY B 1 125 ? -10.18 13.648 -0.576 1 84.19 125 GLY B N 1
ATOM 3098 C CA . GLY B 1 125 ? -9.719 12.297 -0.298 1 84.19 125 GLY B CA 1
ATOM 3099 C C . GLY B 1 125 ? -10.312 11.711 0.968 1 84.19 125 GLY B C 1
ATOM 3100 O O . GLY B 1 125 ? -10.367 10.492 1.127 1 84.19 125 GLY B O 1
ATOM 3101 N N . TYR B 1 126 ? -10.844 12.562 1.826 1 89.25 126 TYR B N 1
ATOM 3102 C CA . TYR B 1 126 ? -11.438 12.078 3.066 1 89.25 126 TYR B CA 1
ATOM 3103 C C . TYR B 1 126 ? -12.703 11.273 2.789 1 89.25 126 TYR B C 1
ATOM 3105 O O . TYR B 1 126 ? -12.844 10.141 3.262 1 89.25 126 TYR B O 1
ATOM 3113 N N . LYS B 1 127 ? -13.555 11.883 2.037 1 88.62 127 LYS B N 1
ATOM 3114 C CA . LYS B 1 127 ? -14.789 11.188 1.688 1 88.62 127 LYS B CA 1
ATOM 3115 C C . LYS B 1 127 ? -14.492 9.898 0.92 1 88.62 127 LYS B C 1
ATOM 3117 O O . LYS B 1 127 ? -15.117 8.867 1.164 1 88.62 127 LYS B O 1
ATOM 3122 N N . GLN B 1 128 ? -13.57 9.977 0.089 1 84.75 128 GLN B N 1
ATOM 3123 C CA . GLN B 1 128 ? -13.188 8.805 -0.684 1 84.75 128 GLN B CA 1
ATOM 3124 C C . GLN B 1 128 ? -12.727 7.672 0.23 1 84.75 128 GLN B C 1
ATOM 3126 O O . GLN B 1 128 ? -13.148 6.527 0.075 1 84.75 128 GLN B O 1
ATOM 3131 N N . SER B 1 129 ? -11.875 7.992 1.164 1 86.94 129 SER B N 1
ATOM 3132 C CA . SER B 1 129 ? -11.359 6.988 2.088 1 86.94 129 SER B CA 1
ATOM 3133 C C . SER B 1 129 ? -12.477 6.391 2.936 1 86.94 129 SER B C 1
ATOM 3135 O O . SER B 1 129 ? -12.438 5.207 3.275 1 86.94 129 SER B O 1
ATOM 3137 N N . ALA B 1 130 ? -13.461 7.188 3.23 1 90 130 ALA B N 1
ATOM 3138 C CA . ALA B 1 130 ? -14.539 6.762 4.117 1 90 130 ALA B CA 1
ATOM 3139 C C . ALA B 1 130 ? -15.562 5.914 3.369 1 90 130 ALA B C 1
ATOM 3141 O O . ALA B 1 130 ? -16.344 5.18 3.984 1 90 130 ALA B O 1
ATOM 3142 N N . THR B 1 131 ? -15.555 6.016 2.01 1 86.81 131 THR B N 1
ATOM 3143 C CA . THR B 1 131 ? -16.656 5.391 1.289 1 86.81 131 THR B CA 1
ATOM 3144 C C . THR B 1 131 ? -16.141 4.281 0.376 1 86.81 131 THR B C 1
ATOM 3146 O O . THR B 1 131 ? -16.906 3.387 -0.004 1 86.81 131 THR B O 1
ATOM 3149 N N . PHE B 1 132 ? -14.938 4.348 0.075 1 80.69 132 PHE B N 1
ATOM 3150 C CA . PHE B 1 132 ? -14.398 3.506 -0.985 1 80.69 132 PHE B CA 1
ATOM 3151 C C . PHE B 1 132 ? -14.578 2.031 -0.648 1 80.69 132 PHE B C 1
ATOM 3153 O O . PHE B 1 132 ? -14.977 1.237 -1.502 1 80.69 132 PHE B O 1
ATOM 3160 N N . PHE B 1 133 ? -14.359 1.682 0.545 1 77.88 133 PHE B N 1
ATOM 3161 C CA . PHE B 1 133 ? -14.375 0.278 0.94 1 77.88 133 PHE B CA 1
ATOM 3162 C C . PHE B 1 133 ? -15.797 -0.187 1.232 1 77.88 133 PHE B C 1
ATOM 3164 O O . PHE B 1 133 ? -16.047 -1.382 1.413 1 77.88 133 PHE B O 1
ATOM 3171 N N . ARG B 1 134 ? -16.719 0.702 1.238 1 86.5 134 ARG B N 1
ATOM 3172 C CA . ARG B 1 134 ? -18.078 0.377 1.655 1 86.5 134 ARG B CA 1
ATOM 3173 C C . ARG B 1 134 ? -18.078 -0.47 2.924 1 86.5 134 ARG B C 1
ATOM 3175 O O . ARG B 1 134 ? -18.719 -1.528 2.971 1 86.5 134 ARG B O 1
ATOM 3182 N N . SER B 1 135 ? -17.297 -0.077 3.846 1 87.44 135 SER B N 1
ATOM 3183 C CA . SER B 1 135 ? -17.094 -0.792 5.102 1 87.44 135 SER B CA 1
ATOM 3184 C C . SER B 1 135 ? -18.312 -0.661 6.008 1 87.44 135 SER B C 1
ATOM 3186 O O . SER B 1 135 ? -18.922 0.409 6.086 1 87.44 135 SER B O 1
ATOM 3188 N N . ALA B 1 136 ? -18.609 -1.695 6.734 1 88.5 136 ALA B N 1
ATOM 3189 C CA . ALA B 1 136 ? -19.688 -1.653 7.727 1 88.5 136 ALA B CA 1
ATOM 3190 C C . ALA B 1 136 ? -19.234 -0.914 8.984 1 88.5 136 ALA B C 1
ATOM 3192 O O . ALA B 1 136 ? -20.062 -0.537 9.82 1 88.5 136 ALA B O 1
ATOM 3193 N N . GLY B 1 137 ? -17.969 -0.654 9.094 1 91.19 137 GLY B N 1
ATOM 3194 C CA . GLY B 1 137 ? -17.422 -0.094 10.32 1 91.19 137 GLY B CA 1
ATOM 3195 C C . GLY B 1 137 ? -17.516 1.42 10.375 1 91.19 137 GLY B C 1
ATOM 3196 O O . GLY B 1 137 ? -17.422 2.016 11.445 1 91.19 137 GLY B O 1
ATOM 3197 N N . PHE B 1 138 ? -17.609 2.061 9.266 1 92.94 138 PHE B N 1
ATOM 3198 C CA . PHE B 1 138 ? -17.672 3.518 9.227 1 92.94 138 PHE B CA 1
ATOM 3199 C C . PHE B 1 138 ? -18.359 3.99 7.945 1 92.94 138 PHE B C 1
ATOM 3201 O O . PHE B 1 138 ? -18.344 3.287 6.93 1 92.94 138 PHE B O 1
ATOM 3208 N N . GLU B 1 139 ? -18.922 5.164 7.988 1 92.75 139 GLU B N 1
ATOM 3209 C CA . GLU B 1 139 ? -19.594 5.781 6.848 1 92.75 139 GLU B CA 1
ATOM 3210 C C . GLU B 1 139 ? -19.438 7.301 6.875 1 92.75 139 GLU B C 1
ATOM 3212 O O . GLU B 1 139 ? -19.266 7.895 7.941 1 92.75 139 GLU B O 1
ATOM 3217 N N . TRP B 1 140 ? -19.391 7.875 5.727 1 94.31 140 TRP B N 1
ATOM 3218 C CA . TRP B 1 140 ? -19.359 9.328 5.613 1 94.31 140 TRP B CA 1
ATOM 3219 C C . TRP B 1 140 ? -20.688 9.93 6.074 1 94.31 140 TRP B C 1
ATOM 3221 O O . TRP B 1 140 ? -21.75 9.516 5.625 1 94.31 140 TRP B O 1
ATOM 3231 N N . ALA B 1 141 ? -20.625 10.852 6.973 1 91.69 141 ALA B N 1
ATOM 3232 C CA . ALA B 1 141 ? -21.828 11.375 7.602 1 91.69 141 ALA B CA 1
ATOM 3233 C C . ALA B 1 141 ? -22.609 12.258 6.633 1 91.69 141 ALA B C 1
ATOM 3235 O O . ALA B 1 141 ? -23.797 12.023 6.387 1 91.69 141 ALA B O 1
ATOM 3236 N N . ALA B 1 142 ? -22.047 13.352 6.25 1 82.25 142 ALA B N 1
ATOM 3237 C CA . ALA B 1 142 ? -22.75 14.297 5.375 1 82.25 142 ALA B CA 1
ATOM 3238 C C . ALA B 1 142 ? -21.75 15.18 4.625 1 82.25 142 ALA B C 1
ATOM 3240 O O . ALA B 1 142 ? -20.641 15.422 5.102 1 82.25 142 ALA B O 1
ATOM 3241 N N . ASP B 1 143 ? -22.344 15.516 3.514 1 77 143 ASP B N 1
ATOM 3242 C CA . ASP B 1 143 ? -21.578 16.516 2.756 1 77 143 ASP B CA 1
ATOM 3243 C C . ASP B 1 143 ? -21.859 17.922 3.273 1 77 143 ASP B C 1
ATOM 3245 O O . ASP B 1 143 ? -23 18.25 3.607 1 77 143 ASP B O 1
ATOM 3249 N N . ASN B 1 144 ? -20.938 18.703 3.391 1 74.62 144 ASN B N 1
ATOM 3250 C CA . ASN B 1 144 ? -21.031 20.141 3.57 1 74.62 144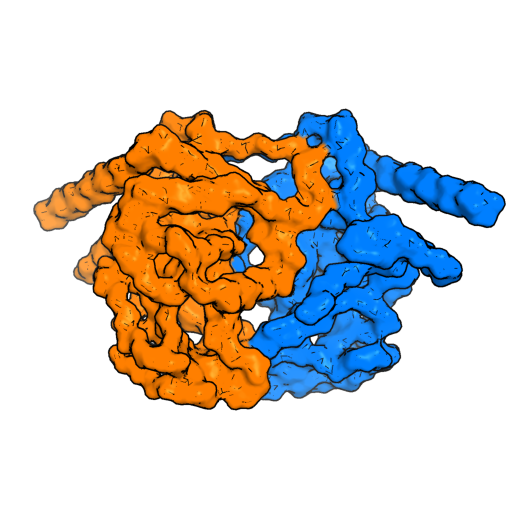 ASN B CA 1
ATOM 3251 C C . ASN B 1 144 ? -21.734 20.5 4.875 1 74.62 144 ASN B C 1
ATOM 3253 O O . ASN B 1 144 ? -22.422 21.531 4.953 1 74.62 144 ASN B O 1
ATOM 3257 N N . ALA B 1 145 ? -21.688 19.641 5.844 1 78.06 145 ALA B N 1
ATOM 3258 C CA . ALA B 1 145 ? -22.266 19.984 7.145 1 78.06 145 ALA B CA 1
ATOM 3259 C C . ALA B 1 145 ? -21.312 20.875 7.938 1 78.06 145 ALA B C 1
ATOM 3261 O O . ALA B 1 145 ? -20.141 20.562 8.094 1 78.06 145 ALA B O 1
ATOM 3262 N N . SER B 1 146 ? -21.844 21.938 8.391 1 81.56 146 SER B N 1
ATOM 3263 C CA . SER B 1 146 ? -21.031 22.906 9.109 1 81.56 146 SER B CA 1
ATOM 3264 C C . SER B 1 146 ? -20.781 22.453 10.547 1 81.56 146 SER B C 1
ATOM 3266 O O . SER B 1 146 ? -19.844 22.938 11.195 1 81.56 146 SER B O 1
ATOM 3268 N N . SER B 1 147 ? -21.734 21.609 11.047 1 89.88 147 SER B N 1
ATOM 3269 C CA . SER B 1 147 ? -21.578 21.094 12.406 1 89.88 147 SER B CA 1
ATOM 3270 C C . SER B 1 147 ? -21.484 19.578 12.422 1 89.88 147 SER B C 1
ATOM 3272 O O . SER B 1 147 ? -22.078 18.906 11.57 1 89.88 147 SER B O 1
ATOM 3274 N N . PRO B 1 148 ? -20.719 19.109 13.414 1 93.06 148 PRO B N 1
ATOM 3275 C CA . PRO B 1 148 ? -20.609 17.641 13.5 1 93.06 148 PRO B CA 1
ATOM 3276 C C . PRO B 1 148 ? -21.906 16.984 13.938 1 93.06 148 PRO B C 1
ATOM 3278 O O . PRO B 1 148 ? -22.672 17.547 14.734 1 93.06 148 PRO B O 1
ATOM 3281 N N . PRO B 1 149 ? -22.188 15.844 13.43 1 93.06 149 PRO B N 1
ATOM 3282 C CA . PRO B 1 149 ? -23.297 15.078 13.984 1 93.06 149 PRO B CA 1
ATOM 3283 C C . PRO B 1 149 ? -23.031 14.617 15.414 1 93.06 149 PRO B C 1
ATOM 3285 O O . PRO B 1 149 ? -21.891 14.609 15.867 1 93.06 149 PRO B O 1
ATOM 3288 N N . PRO B 1 150 ? -24.141 14.281 16.094 1 91.88 150 PRO B N 1
ATOM 3289 C CA . PRO B 1 150 ? -23.938 13.789 17.453 1 91.88 150 PRO B CA 1
ATOM 3290 C C . PRO B 1 150 ? -23.156 12.477 17.5 1 91.88 150 PRO B C 1
ATOM 3292 O O . PRO B 1 150 ? -23.312 11.633 16.609 1 91.88 150 PRO B O 1
ATOM 3295 N N . ALA B 1 151 ? -22.328 12.336 18.562 1 94.12 151 ALA B N 1
ATOM 3296 C CA . ALA B 1 151 ? -21.562 11.109 18.797 1 94.12 151 ALA B CA 1
ATOM 3297 C C . ALA B 1 151 ? -22.188 10.289 19.922 1 94.12 151 ALA B C 1
ATOM 3299 O O . ALA B 1 151 ? -22.484 10.828 21 1 94.12 151 ALA B O 1
ATOM 3300 N N . THR B 1 152 ? -22.453 9.031 19.641 1 93.06 152 THR B N 1
ATOM 3301 C CA . THR B 1 152 ? -22.953 8.102 20.656 1 93.06 152 THR B CA 1
ATOM 3302 C C . THR B 1 152 ? -22.109 6.836 20.688 1 93.06 152 THR B C 1
ATOM 3304 O O . THR B 1 152 ? -21.203 6.664 19.875 1 93.06 152 THR B O 1
ATOM 3307 N N . ALA B 1 153 ? -22.422 6.047 21.672 1 89 153 ALA B N 1
ATOM 3308 C CA . ALA B 1 153 ? -21.703 4.773 21.797 1 89 153 ALA B CA 1
ATOM 3309 C C . ALA B 1 153 ? -21.984 3.883 20.578 1 89 153 ALA B C 1
ATOM 3311 O O . ALA B 1 153 ? -21.094 3.143 20.141 1 89 153 ALA B O 1
ATOM 3312 N N . GLU B 1 154 ? -23.172 3.98 20.047 1 90.25 154 GLU B N 1
ATOM 3313 C CA . GLU B 1 154 ? -23.594 3.15 18.906 1 90.25 154 GLU B CA 1
ATOM 3314 C C . GLU B 1 154 ? -23.141 3.75 17.594 1 90.25 154 GLU B C 1
ATOM 3316 O O . GLU B 1 154 ? -23.047 3.049 16.578 1 90.25 154 GLU B O 1
ATOM 3321 N N . ARG B 1 155 ? -22.906 5.016 17.625 1 93.62 155 ARG B N 1
ATOM 3322 C CA . ARG B 1 155 ? -22.453 5.727 16.422 1 93.62 155 ARG B CA 1
ATOM 3323 C C . ARG B 1 155 ? -21.375 6.746 16.766 1 93.62 155 ARG B C 1
ATOM 3325 O O . ARG B 1 155 ? -21.594 7.953 16.672 1 93.62 155 ARG B O 1
ATOM 3332 N N . PRO B 1 156 ? -20.172 6.215 17.125 1 94.75 156 PRO B N 1
ATOM 3333 C CA . PRO B 1 156 ? -19.094 7.16 17.422 1 94.75 156 PRO B CA 1
ATOM 3334 C C . PRO B 1 156 ? -18.75 8.055 16.234 1 94.75 156 PRO B C 1
ATOM 3336 O O . PRO B 1 156 ? -19.125 7.754 15.094 1 94.75 156 PRO B O 1
ATOM 3339 N N . LEU B 1 157 ? -18.109 9.172 16.609 1 95.12 157 LEU B N 1
ATOM 3340 C CA . LEU B 1 157 ? -17.797 10.156 15.578 1 95.12 157 LEU B CA 1
ATOM 3341 C C . LEU B 1 157 ? -16.281 10.297 15.391 1 95.12 157 LEU B C 1
ATOM 3343 O O . LEU B 1 157 ? -15.539 10.391 16.375 1 95.12 157 LEU B O 1
ATOM 3347 N N . ILE B 1 158 ? -15.859 10.219 14.141 1 95.25 158 ILE B N 1
ATOM 3348 C CA . ILE B 1 158 ? -14.477 10.492 13.773 1 95.25 158 ILE B CA 1
ATOM 3349 C C . ILE B 1 158 ? -14.414 11.75 12.906 1 95.25 158 ILE B C 1
ATOM 3351 O O . ILE B 1 158 ? -15 11.797 11.828 1 95.25 158 ILE B O 1
ATOM 3355 N N . GLU B 1 159 ? -13.703 12.758 13.352 1 94.5 159 GLU B N 1
ATOM 3356 C CA . GLU B 1 159 ? -13.484 13.961 12.562 1 94.5 159 GLU B CA 1
ATOM 3357 C C . GLU B 1 159 ? -12.109 13.945 11.891 1 94.5 159 GLU B C 1
ATOM 3359 O O . GLU B 1 159 ? -11.102 13.656 12.539 1 94.5 159 GLU B O 1
ATOM 3364 N N . LEU B 1 160 ? -12.094 14.172 10.625 1 93.56 160 LEU B N 1
ATOM 3365 C CA . LEU B 1 160 ? -10.852 14.398 9.898 1 93.56 160 LEU B CA 1
ATOM 3366 C C . LEU B 1 160 ? -10.586 15.891 9.711 1 93.56 160 LEU B C 1
ATOM 3368 O O . LEU B 1 160 ? -11.445 16.609 9.195 1 93.56 160 LEU B O 1
ATOM 3372 N N . VAL B 1 161 ? -9.367 16.359 10.164 1 89.69 161 VAL B N 1
ATOM 3373 C CA . VAL B 1 161 ? -9.055 17.781 10.172 1 89.69 161 VAL B CA 1
ATOM 3374 C C . VAL B 1 161 ? -7.703 18.016 9.5 1 89.69 161 VAL B C 1
ATOM 3376 O O . VAL B 1 161 ? -6.676 17.531 9.977 1 89.69 161 VAL B O 1
ATOM 3379 N N . THR B 1 162 ? -7.77 18.672 8.422 1 86.25 162 THR B N 1
ATOM 3380 C CA . THR B 1 162 ? -6.516 19.125 7.836 1 86.25 162 THR B CA 1
ATOM 3381 C C . THR B 1 162 ? -6.152 20.516 8.375 1 86.25 162 THR B C 1
ATOM 3383 O O . THR B 1 162 ? -6.977 21.422 8.359 1 86.25 162 THR B O 1
ATOM 3386 N N . SER B 1 163 ? -4.938 20.641 8.898 1 83.06 163 SER B N 1
ATOM 3387 C CA . SER B 1 163 ? -4.48 21.922 9.445 1 83.06 163 SER B CA 1
ATOM 3388 C C . SER B 1 163 ? -2.988 22.125 9.203 1 83.06 163 SER B C 1
ATOM 3390 O O . SER B 1 163 ? -2.162 21.391 9.758 1 83.06 163 SER B O 1
ATOM 3392 N N . PRO B 1 164 ? -2.523 23.156 8.484 1 79.31 164 PRO B N 1
ATOM 3393 C CA . PRO B 1 164 ? -3.342 24.109 7.727 1 79.31 164 PRO B CA 1
ATOM 3394 C C . PRO B 1 164 ? -4.238 23.422 6.695 1 79.31 164 PRO B C 1
ATOM 3396 O O . PRO B 1 164 ? -3.822 22.453 6.055 1 79.31 164 PRO B O 1
ATOM 3399 N N . ASN B 1 165 ? -5.469 23.922 6.633 1 77 165 ASN B N 1
ATOM 3400 C CA . ASN B 1 165 ? -6.508 23.266 5.852 1 77 165 ASN B CA 1
ATOM 3401 C C . ASN B 1 165 ? -6.23 23.344 4.355 1 77 165 ASN B C 1
ATOM 3403 O O . ASN B 1 165 ? -5.559 24.281 3.896 1 77 165 ASN B O 1
ATOM 3407 N N . ASN B 1 166 ? -6.605 22.359 3.639 1 70.19 166 ASN B N 1
ATOM 3408 C CA . ASN B 1 166 ? -6.73 22.328 2.186 1 70.19 166 ASN B CA 1
ATOM 3409 C C . ASN B 1 166 ? -8.188 22.422 1.746 1 70.19 166 ASN B C 1
ATOM 3411 O O . ASN B 1 166 ? -9.016 21.609 2.148 1 70.19 166 ASN B O 1
ATOM 3415 N N . PRO B 1 167 ? -8.578 23.438 1.151 1 64.25 167 PRO B N 1
ATOM 3416 C CA . PRO B 1 167 ? -7.777 24.25 0.235 1 64.25 167 PRO B CA 1
ATOM 3417 C C . PRO B 1 167 ? -7.516 25.656 0.77 1 64.25 167 PRO B C 1
ATOM 3419 O O . PRO B 1 167 ? -6.711 26.391 0.204 1 64.25 167 PRO B O 1
ATOM 3422 N N . ASP B 1 168 ? -8.062 25.969 1.895 1 64.94 168 ASP B N 1
ATOM 3423 C CA . ASP B 1 168 ? -8.125 27.391 2.215 1 64.94 168 ASP B CA 1
ATOM 3424 C C . ASP B 1 168 ? -6.945 27.812 3.092 1 64.94 168 ASP B C 1
ATOM 3426 O O . ASP B 1 168 ? -6.777 28.984 3.395 1 64.94 168 ASP B O 1
ATOM 3430 N N . GLY B 1 169 ? -6.105 26.859 3.553 1 72.06 169 GLY B N 1
ATOM 3431 C CA . GLY B 1 169 ? -4.852 27.141 4.227 1 72.06 169 GLY B CA 1
ATOM 3432 C C . GLY B 1 169 ? -5.031 27.578 5.668 1 72.06 169 GLY B C 1
ATOM 3433 O O . GLY B 1 169 ? -4.055 27.812 6.379 1 72.06 169 GLY B O 1
ATOM 3434 N N . HIS B 1 170 ? -6.242 27.594 6.199 1 74.69 170 HIS B N 1
ATOM 3435 C CA . HIS B 1 170 ? -6.504 28.062 7.555 1 74.69 170 HIS B CA 1
ATOM 3436 C C . HIS B 1 170 ? -6.113 27 8.586 1 74.69 170 HIS B C 1
ATOM 3438 O O . HIS B 1 170 ? -6.312 25.812 8.359 1 74.69 170 HIS B O 1
ATOM 3444 N N . ALA B 1 171 ? -5.566 27.531 9.656 1 81.56 171 ALA B N 1
ATOM 3445 C CA . ALA B 1 171 ? -5.375 26.641 10.797 1 81.56 171 ALA B CA 1
ATOM 3446 C C . ALA B 1 171 ? -6.715 26.203 11.383 1 81.56 171 ALA B C 1
ATOM 3448 O O . ALA B 1 171 ? -7.637 27 11.508 1 81.56 171 ALA B O 1
ATOM 3449 N N . ARG B 1 172 ? -6.812 24.953 11.648 1 83.69 172 ARG B N 1
ATOM 3450 C CA . ARG B 1 172 ? -8.047 24.406 12.195 1 83.69 172 ARG B CA 1
ATOM 3451 C C . ARG B 1 172 ? -7.77 23.5 13.391 1 83.69 172 ARG B C 1
ATOM 3453 O O . ARG B 1 172 ? -6.781 22.766 13.406 1 83.69 172 ARG B O 1
ATOM 3460 N N . ALA B 1 173 ? -8.602 23.656 14.383 1 87.06 173 ALA B N 1
ATOM 3461 C CA . ALA B 1 173 ? -8.625 22.703 15.492 1 87.06 173 ALA B CA 1
ATOM 3462 C C . ALA B 1 173 ? -9.75 21.688 15.328 1 87.06 173 ALA B C 1
ATOM 3464 O O . ALA B 1 173 ? -10.656 21.891 14.508 1 87.06 173 ALA B O 1
ATOM 3465 N N . ALA B 1 174 ? -9.602 20.594 16.062 1 90.06 174 ALA B N 1
ATOM 3466 C CA . ALA B 1 174 ? -10.711 19.641 16.078 1 90.06 174 ALA B CA 1
ATOM 3467 C C . ALA B 1 174 ? -11.984 20.297 16.609 1 90.06 174 ALA B C 1
ATOM 3469 O O . ALA B 1 174 ? -11.938 21.094 17.547 1 90.06 174 ALA B O 1
ATOM 3470 N N . SER B 1 175 ? -13.07 19.922 15.984 1 90.44 175 SER B N 1
ATOM 3471 C CA . SER B 1 175 ? -14.367 20.453 16.406 1 90.44 175 SER B CA 1
ATOM 3472 C C . SER B 1 175 ? -15.039 19.547 17.422 1 90.44 175 SER B C 1
ATOM 3474 O O . SER B 1 175 ? -16.031 19.922 18.047 1 90.44 175 SER B O 1
ATOM 3476 N N . VAL B 1 176 ? -14.562 18.328 17.547 1 89.62 176 VAL B N 1
ATOM 3477 C CA . VAL B 1 176 ? -15.266 17.328 18.344 1 89.62 176 VAL B CA 1
ATOM 3478 C C . VAL B 1 176 ? -14.453 17.016 19.594 1 89.62 176 VAL B C 1
ATOM 3480 O O . VAL B 1 176 ? -13.227 17.141 19.609 1 89.62 176 VAL B O 1
ATOM 3483 N N . ALA B 1 177 ? -15.234 16.719 20.688 1 86.06 177 ALA B N 1
ATOM 3484 C CA . ALA B 1 177 ? -14.664 16.281 21.953 1 86.06 177 ALA B CA 1
ATOM 3485 C C . ALA B 1 177 ? -15.609 15.336 22.688 1 86.06 177 ALA B C 1
ATOM 3487 O O . ALA B 1 177 ? -16.797 15.273 22.375 1 86.06 177 ALA B O 1
ATOM 3488 N N . GLY B 1 178 ? -15.047 14.461 23.531 1 87.56 178 GLY B N 1
ATOM 3489 C CA . GLY B 1 178 ? -15.883 13.562 24.312 1 87.56 178 GLY B CA 1
ATOM 3490 C C . GLY B 1 178 ? -15.492 12.102 24.156 1 87.56 178 GLY B C 1
ATOM 3491 O O . GLY B 1 178 ? -14.617 11.773 23.344 1 87.56 178 GLY B O 1
ATOM 3492 N N . PRO B 1 179 ? -16.172 11.266 24.828 1 89.75 179 PRO B N 1
ATOM 3493 C CA . PRO B 1 179 ? -15.742 9.867 24.922 1 89.75 179 PRO B CA 1
ATOM 3494 C C . PRO B 1 179 ? -16.062 9.07 23.656 1 89.75 179 PRO B C 1
ATOM 3496 O O . PRO B 1 179 ? -15.469 8.016 23.422 1 89.75 179 PRO B O 1
ATOM 3499 N N . HIS B 1 180 ? -16.984 9.609 22.859 1 92.81 180 HIS B N 1
ATOM 3500 C CA . HIS B 1 180 ? -17.359 8.859 21.672 1 92.81 180 HIS B CA 1
ATOM 3501 C C . HIS B 1 180 ? -16.953 9.586 20.406 1 92.81 180 HIS B C 1
ATOM 3503 O O . HIS B 1 180 ? -17.5 9.336 19.328 1 92.81 180 HIS B O 1
ATOM 3509 N N . SER B 1 181 ? -16.031 10.516 20.594 1 92.94 181 SER B N 1
ATOM 3510 C CA . SER B 1 181 ? -15.516 11.258 19.438 1 92.94 181 SER B CA 1
ATOM 3511 C C . SER B 1 181 ? -13.992 11.195 19.375 1 92.94 181 SER B C 1
ATOM 3513 O O . SER B 1 181 ? -13.32 11.188 20.406 1 92.94 181 SER B O 1
ATOM 3515 N N . SER B 1 182 ? -13.492 11.102 18.188 1 92.88 182 SER B N 1
ATOM 3516 C CA . SER B 1 182 ? -12.062 11.156 17.938 1 92.88 182 SER B CA 1
ATOM 3517 C C . SER B 1 182 ? -11.742 12.07 16.75 1 92.88 182 SER B C 1
ATOM 3519 O O . SER B 1 182 ? -12.539 12.195 15.828 1 92.88 182 SER B O 1
ATOM 3521 N N . ALA B 1 183 ? -10.594 12.711 16.906 1 92.94 183 ALA B N 1
ATOM 3522 C CA . ALA B 1 183 ? -10.125 13.547 15.797 1 92.94 183 ALA B CA 1
ATOM 3523 C C . ALA B 1 183 ? -8.82 13.008 15.219 1 92.94 183 ALA B C 1
ATOM 3525 O O . ALA B 1 183 ? -7.934 12.578 15.961 1 92.94 183 ALA B O 1
ATOM 3526 N N . VAL B 1 184 ? -8.719 12.961 13.961 1 93.06 184 VAL B N 1
ATOM 3527 C CA . VAL B 1 184 ? -7.492 12.719 13.211 1 93.06 184 VAL B CA 1
ATOM 3528 C C . VAL B 1 184 ? -6.996 14.023 12.594 1 93.06 184 VAL B C 1
ATOM 3530 O O . VAL B 1 184 ? -7.656 14.602 11.727 1 93.06 184 VAL B O 1
ATOM 3533 N N . MET B 1 185 ? -5.844 14.461 13.023 1 90.12 185 MET B N 1
ATOM 3534 C CA . MET B 1 185 ? -5.254 15.688 12.492 1 90.12 185 MET B CA 1
ATOM 3535 C C . MET B 1 185 ? -4.324 15.383 11.32 1 90.12 185 MET B C 1
ATOM 3537 O O . MET B 1 185 ? -3.367 14.625 11.469 1 90.12 185 MET B O 1
ATOM 3541 N N . ASP B 1 186 ? -4.664 15.883 10.203 1 88 186 ASP B N 1
ATOM 3542 C CA . ASP B 1 186 ? -3.834 15.797 9 1 88 186 ASP B CA 1
ATOM 3543 C C . ASP B 1 186 ? -2.926 17.016 8.867 1 88 186 ASP B C 1
ATOM 3545 O O . ASP B 1 186 ? -3.389 18.109 8.523 1 88 186 ASP B O 1
ATOM 3549 N N . HIS B 1 187 ? -1.655 16.812 9.078 1 82.81 187 HIS B N 1
ATOM 3550 C CA . HIS B 1 187 ? -0.671 17.875 9.078 1 82.81 187 HIS B CA 1
ATOM 3551 C C . HIS B 1 187 ? 0.212 17.828 7.84 1 82.81 187 HIS B C 1
ATOM 3553 O O . HIS B 1 187 ? 1.414 18.094 7.914 1 82.81 187 HIS B O 1
ATOM 3559 N N . ALA B 1 188 ? -0.35 17.453 6.754 1 75.94 188 ALA B N 1
ATOM 3560 C CA . ALA B 1 188 ? 0.378 17.359 5.492 1 75.94 188 ALA B CA 1
ATOM 3561 C C . ALA B 1 188 ? 1.106 18.656 5.172 1 75.94 188 ALA B C 1
ATOM 3563 O O . ALA B 1 188 ? 2.199 18.641 4.602 1 75.94 188 ALA B O 1
ATOM 3564 N N . TYR B 1 189 ? 0.584 19.766 5.672 1 71.44 189 TYR B N 1
ATOM 3565 C CA . TYR B 1 189 ? 1.107 21.062 5.25 1 71.44 189 TYR B CA 1
ATOM 3566 C C . TYR B 1 189 ? 1.785 21.781 6.406 1 71.44 189 TYR B C 1
ATOM 3568 O O . TYR B 1 189 ? 2.232 22.922 6.262 1 71.44 189 TYR B O 1
ATOM 3576 N N . LEU B 1 190 ? 1.833 21.172 7.473 1 66.75 190 LEU B N 1
ATOM 3577 C CA . LEU B 1 190 ? 2.348 21.844 8.664 1 66.75 190 LEU B CA 1
ATOM 3578 C C . LEU B 1 190 ? 3.871 21.828 8.68 1 66.75 190 LEU B C 1
ATOM 3580 O O . LEU B 1 190 ? 4.488 21.203 9.531 1 66.75 190 LEU B O 1
ATOM 3584 N N . TRP B 1 191 ? 4.43 22.297 7.719 1 64.81 191 TRP B N 1
ATOM 3585 C CA . TRP B 1 191 ? 5.883 22.422 7.68 1 64.81 191 TRP B CA 1
ATOM 3586 C C . TRP B 1 191 ? 6.305 23.875 7.434 1 64.81 191 TRP B C 1
ATOM 3588 O O . TRP B 1 191 ? 5.691 24.578 6.629 1 64.81 191 TRP B O 1
ATOM 3598 N N . PRO B 1 192 ? 7.199 24.469 8.031 1 55.12 192 PRO B N 1
ATOM 3599 C CA . PRO B 1 192 ? 7.867 24.078 9.273 1 55.12 192 PRO B CA 1
ATOM 3600 C C . PRO B 1 192 ? 7.141 24.578 10.523 1 55.12 192 PRO B C 1
ATOM 3602 O O . PRO B 1 192 ? 7.766 24.766 11.562 1 55.12 192 PRO B O 1
ATOM 3605 N N . HIS B 1 193 ? 5.941 24.688 10.406 1 48.12 193 HIS B N 1
ATOM 3606 C CA . HIS B 1 193 ? 5.27 25.406 11.484 1 48.12 193 HIS B CA 1
ATOM 3607 C C . HIS B 1 193 ? 5.043 24.5 12.695 1 48.12 193 HIS B C 1
ATOM 3609 O O . HIS B 1 193 ? 5 23.281 12.562 1 48.12 193 HIS B O 1
ATOM 3615 N N . PHE B 1 194 ? 5.293 25.203 13.859 1 47.28 194 PHE B N 1
ATOM 3616 C CA . PHE B 1 194 ? 5.125 24.531 15.148 1 47.28 194 PHE B CA 1
ATOM 3617 C C . PHE B 1 194 ? 3.65 24.453 15.523 1 47.28 194 PHE B C 1
ATOM 3619 O O . PHE B 1 194 ? 2.9 25.406 15.328 1 47.28 194 PHE B O 1
ATOM 3626 N N . THR B 1 195 ? 2.969 23.391 15.406 1 45 195 THR B N 1
ATOM 3627 C CA . THR B 1 195 ? 1.725 23.281 16.156 1 45 195 THR B CA 1
ATOM 3628 C C . THR B 1 195 ? 1.772 22.078 17.094 1 45 195 THR B C 1
ATOM 3630 O O . THR B 1 195 ? 2.324 21.031 16.75 1 45 195 THR B O 1
ATOM 3633 N N . ALA B 1 196 ? 1.624 22.344 18.5 1 44.75 196 ALA B N 1
ATOM 3634 C CA . ALA B 1 196 ? 1.51 21.234 19.438 1 44.75 196 ALA B CA 1
ATOM 3635 C C . ALA B 1 196 ? 0.431 20.25 19 1 44.75 196 ALA B C 1
ATOM 3637 O O . ALA B 1 196 ? -0.709 20.641 18.75 1 44.75 196 ALA B O 1
ATOM 3638 N N . VAL B 1 197 ? 0.844 19.109 18.484 1 52.25 197 VAL B N 1
ATOM 3639 C CA . VAL B 1 197 ? -0.121 18.094 18.078 1 52.25 197 VAL B CA 1
ATOM 3640 C C . VAL B 1 197 ? -0.7 17.406 19.312 1 52.25 197 VAL B C 1
ATOM 3642 O O . VAL B 1 197 ? 0.04 16.828 20.125 1 52.25 197 VAL B O 1
ATOM 3645 N N . GLY B 1 198 ? -1.934 17.766 19.844 1 55.34 198 GLY B N 1
ATOM 3646 C CA . GLY B 1 198 ? -2.633 17.156 20.969 1 55.34 198 GLY B CA 1
ATOM 3647 C C . GLY B 1 198 ? -3.465 15.945 20.562 1 55.34 198 GLY B C 1
ATOM 3648 O O . GLY B 1 198 ? -3.625 15.008 21.344 1 55.34 198 GLY B O 1
ATOM 3649 N N . PRO B 1 199 ? -3.738 15.766 19.312 1 62.5 199 PRO B N 1
ATOM 3650 C CA . PRO B 1 199 ? -4.793 14.797 19.016 1 62.5 199 PRO B CA 1
ATOM 3651 C C . PRO B 1 199 ? -4.293 13.352 19.031 1 62.5 199 PRO B C 1
ATOM 3653 O O . PRO B 1 199 ? -3.082 13.117 19 1 62.5 199 PRO B O 1
ATOM 3656 N N . PRO B 1 200 ? -5.223 12.422 19.141 1 72.94 200 PRO B N 1
ATOM 3657 C CA . PRO B 1 200 ? -4.918 10.992 19.188 1 72.94 200 PRO B CA 1
ATOM 3658 C C . PRO B 1 200 ? -4.109 10.516 17.984 1 72.94 200 PRO B C 1
ATOM 3660 O O . PRO B 1 200 ? -3.207 9.688 18.125 1 72.94 200 PRO B O 1
ATOM 3663 N N . VAL B 1 201 ? -4.371 11.141 16.875 1 87.06 201 VAL B N 1
ATOM 3664 C CA . VAL B 1 201 ? -3.645 10.742 15.672 1 87.06 201 VAL B CA 1
ATOM 3665 C C . VAL B 1 201 ? -3.275 11.977 14.852 1 87.06 201 VAL B C 1
ATOM 3667 O O . VAL B 1 201 ? -4.133 12.805 14.555 1 87.06 201 VAL B O 1
ATOM 3670 N N . ALA B 1 202 ? -2.039 12.164 14.609 1 91.19 202 ALA B N 1
ATOM 3671 C CA . ALA B 1 202 ? -1.525 13.188 13.703 1 91.19 202 ALA B CA 1
ATOM 3672 C C . ALA B 1 202 ? -0.814 12.562 12.508 1 91.19 202 ALA B C 1
ATOM 3674 O O . ALA B 1 202 ? 0.044 11.695 12.68 1 91.19 202 ALA B O 1
ATOM 3675 N N . LEU B 1 203 ? -1.188 12.977 11.328 1 92.5 203 LEU B N 1
ATOM 3676 C CA . LEU B 1 203 ? -0.635 12.406 10.109 1 92.5 203 LEU B CA 1
ATOM 3677 C C . LEU B 1 203 ? 0.34 13.375 9.445 1 92.5 203 LEU B C 1
ATOM 3679 O O . LEU B 1 203 ? 0.097 14.586 9.422 1 92.5 203 LEU B O 1
ATOM 3683 N N . PHE B 1 204 ? 1.372 12.867 8.914 1 90.12 204 PHE B N 1
ATOM 3684 C CA . PHE B 1 204 ? 2.381 13.602 8.164 1 90.12 204 PHE B CA 1
ATOM 3685 C C . PHE B 1 204 ? 2.732 12.875 6.871 1 90.12 204 PHE B C 1
ATOM 3687 O O . PHE B 1 204 ? 2.475 11.68 6.738 1 90.12 204 PHE B O 1
ATOM 3694 N N . THR B 1 205 ? 3.311 13.562 5.879 1 89.69 205 THR B N 1
ATOM 3695 C CA . THR B 1 205 ? 3.688 12.961 4.602 1 89.69 205 THR B CA 1
ATOM 3696 C C . THR B 1 205 ? 4.992 13.562 4.09 1 89.69 205 THR B C 1
ATOM 3698 O O . THR B 1 205 ? 5.246 14.75 4.266 1 89.69 205 THR B O 1
ATOM 3701 N N . LEU B 1 206 ? 5.73 12.773 3.447 1 89.62 206 LEU B N 1
ATOM 3702 C CA . LEU B 1 206 ? 6.969 13.195 2.805 1 89.62 206 LEU B CA 1
ATOM 3703 C C . LEU B 1 206 ? 6.684 14.062 1.587 1 89.62 206 LEU B C 1
ATOM 3705 O O . LEU B 1 206 ? 7.496 14.922 1.226 1 89.62 206 LEU B O 1
ATOM 3709 N N . SER B 1 207 ? 5.57 13.945 0.939 1 85.31 207 SER B N 1
ATOM 3710 C CA . SER B 1 207 ? 5.215 14.539 -0.348 1 85.31 207 SER B CA 1
ATOM 3711 C C . SER B 1 207 ? 5.289 16.062 -0.299 1 85.31 207 SER B C 1
ATOM 3713 O O . SER B 1 207 ? 5.832 16.688 -1.209 1 85.31 207 SER B O 1
ATOM 3715 N N . LYS B 1 208 ? 4.754 16.562 0.77 1 77.88 208 LYS B N 1
ATOM 3716 C CA . LYS B 1 208 ? 4.602 18.016 0.838 1 77.88 208 LYS B CA 1
ATOM 3717 C C . LYS B 1 208 ? 5.781 18.656 1.559 1 77.88 208 LYS B C 1
ATOM 3719 O O . LYS B 1 208 ? 5.918 19.891 1.569 1 77.88 208 LYS B O 1
ATOM 3724 N N . MET B 1 209 ? 6.578 17.875 2.107 1 83.06 209 MET B N 1
ATOM 3725 C CA . MET B 1 209 ? 7.719 18.375 2.867 1 83.06 209 MET B CA 1
ATOM 3726 C C . MET B 1 209 ? 8.969 18.438 1.996 1 83.06 209 MET B C 1
ATOM 3728 O O . MET B 1 209 ? 9.742 19.391 2.084 1 83.06 209 MET B O 1
ATOM 3732 N N . THR B 1 210 ? 9.148 17.391 1.182 1 88.88 210 THR B N 1
ATOM 3733 C CA . THR B 1 210 ? 10.406 17.312 0.438 1 88.88 210 THR B CA 1
ATOM 3734 C C . THR B 1 210 ? 10.141 17.062 -1.043 1 88.88 210 THR B C 1
ATOM 3736 O O . THR B 1 210 ? 11.07 17 -1.845 1 88.88 210 THR B O 1
ATOM 3739 N N . GLY B 1 211 ? 8.898 16.844 -1.407 1 86.81 211 GLY B N 1
ATOM 3740 C CA . GLY B 1 211 ? 8.531 16.672 -2.805 1 86.81 211 GLY B CA 1
ATOM 3741 C C . GLY B 1 211 ? 8.508 15.219 -3.236 1 86.81 211 GLY B C 1
ATOM 3742 O O . GLY B 1 211 ? 8.102 14.906 -4.355 1 86.81 211 GLY B O 1
ATOM 3743 N N . HIS B 1 212 ? 8.906 14.328 -2.387 1 90.19 212 HIS B N 1
ATOM 3744 C CA . HIS B 1 212 ? 9.008 12.914 -2.732 1 90.19 212 HIS B CA 1
ATOM 3745 C C . HIS B 1 212 ? 7.656 12.219 -2.609 1 90.19 212 HIS B C 1
ATOM 3747 O O . HIS B 1 212 ? 7.531 11.219 -1.893 1 90.19 212 HIS B O 1
ATOM 3753 N N . ALA B 1 213 ? 6.73 12.672 -3.445 1 86.81 213 ALA B N 1
ATOM 3754 C CA . ALA B 1 213 ? 5.363 12.156 -3.408 1 86.81 213 ALA B CA 1
ATOM 3755 C C . ALA B 1 213 ? 5.301 10.727 -3.939 1 86.81 213 ALA B C 1
ATOM 3757 O O . ALA B 1 213 ? 4.547 9.898 -3.426 1 86.81 213 ALA B O 1
ATOM 3758 N N . SER B 1 214 ? 6.125 10.375 -4.859 1 86.94 214 SER B N 1
ATOM 3759 C CA . SER B 1 214 ? 6.07 9.055 -5.465 1 86.94 214 SER B CA 1
ATOM 3760 C C . SER B 1 214 ? 6.738 8.008 -4.578 1 86.94 214 SER B C 1
ATOM 3762 O O . SER B 1 214 ? 6.59 6.805 -4.801 1 86.94 214 SER B O 1
ATOM 3764 N N . THR B 1 215 ? 7.434 8.477 -3.568 1 90.12 215 THR B N 1
ATOM 3765 C CA . THR B 1 215 ? 8.031 7.559 -2.607 1 90.12 215 THR B CA 1
ATOM 3766 C C . THR B 1 215 ? 6.961 6.938 -1.713 1 90.12 215 THR B C 1
ATOM 3768 O O . THR B 1 215 ? 7.156 5.855 -1.158 1 90.12 215 THR B O 1
ATOM 3771 N N . ARG B 1 216 ? 5.875 7.598 -1.599 1 89.12 216 ARG B N 1
ATOM 3772 C CA . ARG B 1 216 ? 4.695 7.117 -0.884 1 89.12 216 ARG B CA 1
ATOM 3773 C C . ARG B 1 216 ? 5.039 6.758 0.557 1 89.12 216 ARG B C 1
ATOM 3775 O O . ARG B 1 216 ? 4.703 5.668 1.025 1 89.12 216 ARG B O 1
ATOM 3782 N N . VAL B 1 217 ? 5.562 7.68 1.261 1 91.44 217 VAL B N 1
ATOM 3783 C CA . VAL B 1 217 ? 5.801 7.457 2.684 1 91.44 217 VAL B CA 1
ATOM 3784 C C . VAL B 1 217 ? 5.125 8.562 3.496 1 91.44 217 VAL B C 1
ATOM 3786 O O . VAL B 1 217 ? 5.238 9.742 3.166 1 91.44 217 VAL B O 1
ATOM 3789 N N . GLY B 1 218 ? 4.414 8.211 4.43 1 92 218 GLY B N 1
ATOM 3790 C CA . GLY B 1 218 ? 3.871 9.023 5.508 1 92 218 GLY B CA 1
ATOM 3791 C C . GLY B 1 218 ? 3.953 8.344 6.863 1 92 218 GLY B C 1
ATOM 3792 O O . GLY B 1 218 ? 4.355 7.184 6.961 1 92 218 GLY B O 1
ATOM 3793 N N . TRP B 1 219 ? 3.658 9.117 7.879 1 93.19 219 TRP B N 1
ATOM 3794 C CA . TRP B 1 219 ? 3.662 8.508 9.211 1 93.19 219 TRP B CA 1
ATOM 3795 C C . TRP B 1 219 ? 2.611 9.156 10.102 1 93.19 219 TRP B C 1
ATOM 3797 O O . TRP B 1 219 ? 2.168 10.281 9.844 1 93.19 219 TRP B O 1
ATOM 3807 N N . ALA B 1 220 ? 2.193 8.398 11.07 1 93.75 220 ALA B N 1
ATOM 3808 C CA . ALA B 1 220 ? 1.265 8.867 12.094 1 93.75 220 ALA B CA 1
ATOM 3809 C C . ALA B 1 220 ? 1.933 8.898 13.469 1 93.75 220 ALA B C 1
ATOM 3811 O O . ALA B 1 220 ? 2.754 8.031 13.781 1 93.75 220 ALA B O 1
ATOM 3812 N N . LEU B 1 221 ? 1.68 9.898 14.203 1 92.19 221 LEU B N 1
ATOM 3813 C CA . LEU B 1 221 ? 1.938 9.938 15.641 1 92.19 221 LEU B CA 1
ATOM 3814 C C . LEU B 1 221 ? 0.663 9.664 16.422 1 92.19 221 LEU B C 1
ATOM 3816 O O . LEU B 1 221 ? -0.303 10.422 16.328 1 92.19 221 LEU B O 1
ATOM 3820 N N . CYS B 1 222 ? 0.695 8.586 17.172 1 93.88 222 CYS B N 1
ATOM 3821 C CA . CYS B 1 222 ? -0.492 8.148 17.891 1 93.88 222 CYS B CA 1
ATOM 3822 C C . CYS B 1 222 ? -0.263 8.211 19.391 1 93.88 222 CYS B C 1
ATOM 3824 O O . CYS B 1 222 ? 0.715 7.652 19.906 1 93.88 222 CYS B O 1
ATOM 3826 N N . SER B 1 223 ? -1.187 8.836 20.109 1 91.38 223 SER B N 1
ATOM 3827 C CA . SER B 1 223 ? -1.07 8.898 21.562 1 91.38 223 SER B CA 1
ATOM 3828 C C . SER B 1 223 ? -1.577 7.621 22.203 1 91.38 223 SER B C 1
ATOM 3830 O O . SER B 1 223 ? -1.157 7.27 23.312 1 91.38 223 SER B O 1
ATOM 3832 N N . ASP B 1 224 ? -2.488 6.922 21.609 1 92.62 224 ASP B N 1
ATOM 3833 C CA . ASP B 1 224 ? -3.057 5.672 22.109 1 92.62 224 ASP B CA 1
ATOM 3834 C C . ASP B 1 224 ? -2.402 4.465 21.438 1 92.62 224 ASP B C 1
ATOM 3836 O O . ASP B 1 224 ? -2.574 4.246 20.234 1 92.62 224 ASP B O 1
ATOM 3840 N N . PRO B 1 225 ? -1.742 3.627 22.219 1 94.06 225 PRO B N 1
ATOM 3841 C CA . PRO B 1 225 ? -1.064 2.463 21.641 1 94.06 225 PRO B CA 1
ATOM 3842 C C . PRO B 1 225 ? -2.031 1.487 20.969 1 94.06 225 PRO B C 1
ATOM 3844 O O . PRO B 1 225 ? -1.657 0.796 20.016 1 94.06 225 PRO B O 1
ATOM 3847 N N . HIS B 1 226 ? -3.232 1.48 21.453 1 93.31 226 HIS B N 1
ATOM 3848 C CA . HIS B 1 226 ? -4.219 0.592 20.844 1 93.31 226 HIS B CA 1
ATOM 3849 C C . HIS B 1 226 ? -4.582 1.051 19.438 1 93.31 226 HIS B C 1
ATOM 3851 O O . HIS B 1 226 ? -4.719 0.229 18.531 1 93.31 226 HIS B O 1
ATOM 3857 N N . VAL B 1 227 ? -4.711 2.314 19.25 1 93.69 227 VAL B N 1
ATOM 3858 C CA . VAL B 1 227 ? -5.008 2.869 17.938 1 93.69 227 VAL B CA 1
ATOM 3859 C C . VAL B 1 227 ? -3.846 2.596 16.984 1 93.69 227 VAL B C 1
ATOM 3861 O O . VAL B 1 227 ? -4.055 2.154 15.852 1 93.69 227 VAL B O 1
ATOM 3864 N N . ALA B 1 228 ? -2.631 2.77 17.5 1 94.62 228 ALA B N 1
ATOM 3865 C CA . ALA B 1 228 ? -1.441 2.51 16.688 1 94.62 228 ALA B CA 1
ATOM 3866 C C . ALA B 1 228 ? -1.385 1.051 16.25 1 94.62 228 ALA B C 1
ATOM 3868 O O . ALA B 1 228 ? -1.098 0.756 15.086 1 94.62 228 ALA B O 1
ATOM 3869 N N . ALA B 1 229 ? -1.688 0.191 17.141 1 93 229 ALA B N 1
ATOM 3870 C CA . ALA B 1 229 ? -1.651 -1.238 16.844 1 93 229 ALA B CA 1
ATOM 3871 C C . ALA B 1 229 ? -2.68 -1.604 15.773 1 93 229 ALA B C 1
ATOM 3873 O O . ALA B 1 229 ? -2.383 -2.367 14.859 1 93 229 ALA B O 1
ATOM 3874 N N . ARG B 1 230 ? -3.812 -1.032 15.859 1 91.25 230 ARG B N 1
ATOM 3875 C CA . ARG B 1 230 ? -4.871 -1.314 14.891 1 91.25 230 ARG B CA 1
ATOM 3876 C C . ARG B 1 230 ? -4.543 -0.723 13.531 1 91.25 230 ARG B C 1
ATOM 3878 O O . ARG B 1 230 ? -4.898 -1.294 12.492 1 91.25 230 ARG B O 1
ATOM 3885 N N . MET B 1 231 ? -3.914 0.401 13.562 1 91.62 231 MET B N 1
ATOM 3886 C CA . MET B 1 231 ? -3.463 0.965 12.289 1 91.62 231 MET B CA 1
ATOM 3887 C C . MET B 1 231 ? -2.438 0.053 11.625 1 91.62 231 MET B C 1
ATOM 3889 O O . MET B 1 231 ? -2.479 -0.149 10.414 1 91.62 231 MET B O 1
ATOM 3893 N N . ARG B 1 232 ? -1.561 -0.501 12.391 1 89.5 232 ARG B N 1
ATOM 3894 C CA . ARG B 1 232 ? -0.576 -1.438 11.859 1 89.5 232 ARG B CA 1
ATOM 3895 C C . ARG B 1 232 ? -1.25 -2.697 11.328 1 89.5 232 ARG B C 1
ATOM 3897 O O . ARG B 1 232 ? -0.815 -3.262 10.32 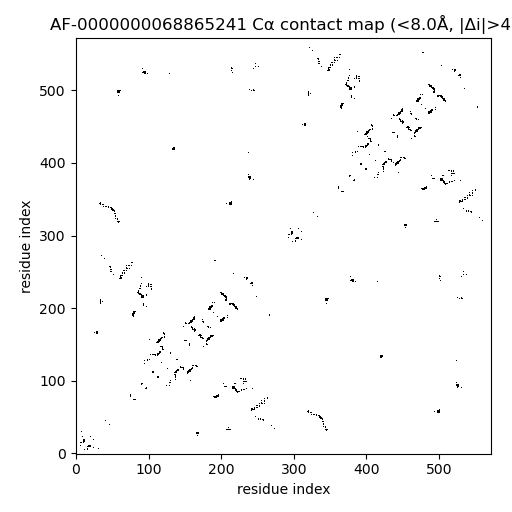1 89.5 232 ARG B O 1
ATOM 3904 N N . ASP B 1 233 ? -2.295 -3.094 11.992 1 84.94 233 ASP B N 1
ATOM 3905 C CA . ASP B 1 233 ? -3.057 -4.246 11.516 1 84.94 233 ASP B CA 1
ATOM 3906 C C . ASP B 1 233 ? -3.66 -3.977 10.141 1 84.94 233 ASP B C 1
ATOM 3908 O O . ASP B 1 233 ? -3.658 -4.855 9.273 1 84.94 233 ASP B O 1
ATOM 3912 N N . PHE B 1 234 ? -4.156 -2.803 9.984 1 85.56 234 PHE B N 1
ATO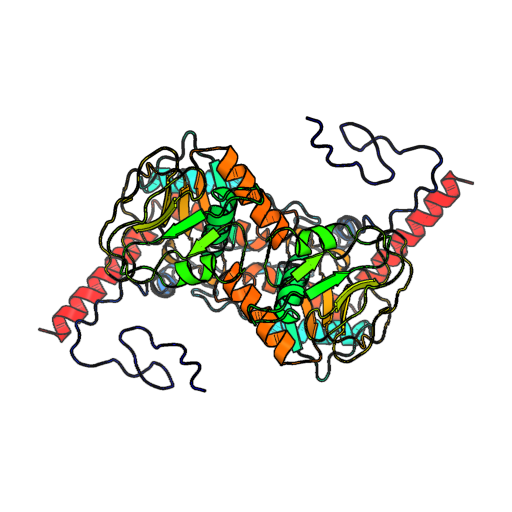M 3913 C CA . PHE B 1 234 ? -4.703 -2.412 8.695 1 85.56 234 PHE B CA 1
ATOM 3914 C C . PHE B 1 234 ? -3.646 -2.535 7.602 1 85.56 234 PHE B C 1
ATOM 3916 O O . PHE B 1 234 ? -3.896 -3.135 6.555 1 85.56 234 PHE B O 1
ATOM 3923 N N . SER B 1 235 ? -2.537 -1.982 7.867 1 82.25 235 SER B N 1
ATOM 3924 C CA . SER B 1 235 ? -1.451 -2 6.895 1 82.25 235 SER B CA 1
ATOM 3925 C C . SER B 1 235 ? -0.996 -3.426 6.598 1 82.25 235 SER B C 1
ATOM 3927 O O . SER B 1 235 ? -0.725 -3.77 5.445 1 82.25 235 SER B O 1
ATOM 3929 N N . ALA B 1 236 ? -0.979 -4.195 7.582 1 76 236 ALA B N 1
ATOM 3930 C CA . ALA B 1 236 ? -0.546 -5.582 7.422 1 76 236 ALA B CA 1
ATOM 3931 C C . ALA B 1 236 ? -1.538 -6.371 6.578 1 76 236 ALA B C 1
ATOM 3933 O O . ALA B 1 236 ? -1.142 -7.215 5.766 1 76 236 ALA B O 1
ATOM 3934 N N . CYS B 1 237 ? -2.746 -6.051 6.746 1 72.94 237 CYS B N 1
ATOM 3935 C CA . CYS B 1 237 ? -3.783 -6.82 6.066 1 72.94 237 CYS B CA 1
ATOM 3936 C C . CYS B 1 237 ? -3.953 -6.352 4.625 1 72.94 237 CYS B C 1
ATOM 3938 O O . CYS B 1 237 ? -4.297 -7.145 3.746 1 72.94 237 CYS B O 1
ATOM 3940 N N . THR B 1 238 ? -3.799 -5.086 4.438 1 70.69 238 THR B N 1
ATOM 3941 C CA . THR B 1 238 ? -4.008 -4.559 3.094 1 70.69 238 THR B CA 1
ATOM 3942 C C . THR B 1 238 ? -2.756 -4.742 2.24 1 70.69 238 THR B C 1
ATOM 3944 O O . THR B 1 238 ? -2.844 -4.848 1.016 1 70.69 238 THR B O 1
ATOM 3947 N N . GLN B 1 239 ? -1.663 -4.414 2.701 1 61.31 239 GLN B N 1
ATOM 3948 C CA . GLN B 1 239 ? -0.412 -4.523 1.958 1 61.31 239 GLN B CA 1
ATOM 3949 C C . GLN B 1 239 ? 0.344 -5.793 2.332 1 61.31 239 GLN B C 1
ATOM 3951 O O . GLN B 1 239 ? 1.315 -6.164 1.669 1 61.31 239 GLN B O 1
ATOM 3956 N N . ALA B 1 240 ? -0.338 -6.613 2.898 1 50.44 240 ALA B N 1
ATOM 3957 C CA . ALA B 1 240 ? 0.238 -7.824 3.477 1 50.44 240 ALA B CA 1
ATOM 3958 C C . ALA B 1 240 ? 1.092 -7.496 4.699 1 50.44 240 ALA B C 1
ATOM 3960 O O . ALA B 1 240 ? 1.341 -6.324 4.992 1 50.44 240 ALA B O 1
ATOM 3961 N N . THR B 1 241 ? 1.623 -8.609 5.328 1 40.31 241 THR B N 1
ATOM 3962 C CA . THR B 1 241 ? 2.154 -8.852 6.668 1 40.31 241 THR B CA 1
ATOM 3963 C C . THR B 1 241 ? 3.107 -7.734 7.078 1 40.31 241 THR B C 1
ATOM 3965 O O . THR B 1 241 ? 3.236 -7.43 8.266 1 40.31 241 THR B O 1
ATOM 3968 N N . PHE B 1 242 ? 3.723 -7.039 6.008 1 51.41 242 PHE B N 1
ATOM 3969 C CA . PHE B 1 242 ? 4.926 -6.543 6.668 1 51.41 242 PHE B CA 1
ATOM 3970 C C . PHE B 1 242 ? 5.082 -5.043 6.453 1 51.41 242 PHE B C 1
ATOM 3972 O O . PHE B 1 242 ? 6.16 -4.488 6.68 1 51.41 242 PHE B O 1
ATOM 3979 N N . GLY B 1 243 ? 3.947 -4.324 6.129 1 62.72 243 GLY B N 1
ATOM 3980 C CA . GLY B 1 243 ? 4.145 -2.883 6.191 1 62.72 243 GLY B CA 1
ATOM 3981 C C . GLY B 1 243 ? 4.621 -2.287 4.883 1 62.72 243 GLY B C 1
ATOM 3982 O O . GLY B 1 243 ? 4.457 -2.895 3.822 1 62.72 243 GLY B O 1
ATOM 3983 N N . SER B 1 244 ? 5.051 -1.05 4.801 1 82.56 244 SER B N 1
ATOM 3984 C CA . SER B 1 244 ? 5.586 -0.3 3.668 1 82.56 244 SER B CA 1
ATOM 3985 C C . SER B 1 244 ? 6.824 -0.977 3.096 1 82.56 244 SER B C 1
ATOM 3987 O O . SER B 1 244 ? 7.617 -1.566 3.836 1 82.56 244 SER B O 1
ATOM 3989 N N . PRO B 1 245 ? 6.949 -0.998 1.739 1 89.12 245 PRO B N 1
ATOM 3990 C CA . PRO B 1 245 ? 8.164 -1.555 1.142 1 89.12 245 PRO B CA 1
ATOM 3991 C C . PRO B 1 245 ? 9.438 -1.007 1.778 1 89.12 245 PRO B C 1
ATOM 3993 O O . PRO B 1 245 ? 9.469 0.146 2.217 1 89.12 245 PRO B O 1
ATOM 3996 N N . ARG B 1 246 ? 10.445 -1.798 1.791 1 88.5 246 ARG B N 1
ATOM 3997 C CA . ARG B 1 246 ? 11.703 -1.411 2.436 1 88.5 246 ARG B CA 1
ATOM 3998 C C . ARG B 1 246 ? 12.391 -0.289 1.666 1 88.5 246 ARG B C 1
ATOM 4000 O O . ARG B 1 246 ? 12.953 0.626 2.268 1 88.5 246 ARG B O 1
ATOM 4007 N N . GLU B 1 247 ? 12.406 -0.328 0.351 1 90.44 247 GLU B N 1
ATOM 4008 C CA . GLU B 1 247 ? 13.125 0.643 -0.466 1 90.44 247 GLU B CA 1
ATOM 4009 C C . GLU B 1 247 ? 12.594 2.057 -0.241 1 90.44 247 GLU B C 1
ATOM 4011 O O . GLU B 1 247 ? 13.375 3.008 -0.145 1 90.44 247 GLU B O 1
ATOM 4016 N N . ASN B 1 248 ? 11.297 2.158 -0.208 1 91.5 248 ASN B N 1
ATOM 4017 C CA . ASN B 1 248 ? 10.75 3.498 -0.007 1 91.5 248 ASN B CA 1
ATOM 4018 C C . ASN B 1 248 ? 11.039 4.012 1.401 1 91.5 248 ASN B C 1
ATOM 4020 O O . ASN B 1 248 ? 11.266 5.207 1.596 1 91.5 248 ASN B O 1
ATOM 4024 N N . GLN B 1 249 ? 11.062 3.135 2.395 1 92.44 249 GLN B N 1
ATOM 4025 C CA . GLN B 1 249 ? 11.43 3.533 3.752 1 92.44 249 GLN B CA 1
ATOM 4026 C C . GLN B 1 249 ? 12.875 4.004 3.818 1 92.44 249 GLN B C 1
ATOM 4028 O O . GLN B 1 249 ? 13.188 4.973 4.516 1 92.44 249 GLN B O 1
ATOM 4033 N N . LEU B 1 250 ? 13.734 3.297 3.076 1 92.44 250 LEU B N 1
ATOM 4034 C CA . LEU B 1 250 ? 15.141 3.686 3.047 1 92.44 250 LEU B CA 1
ATOM 4035 C C . LEU B 1 250 ? 15.32 5.031 2.355 1 92.44 250 LEU B C 1
ATOM 4037 O O . LEU B 1 250 ? 16.172 5.836 2.756 1 92.44 250 LEU B O 1
ATOM 4041 N N . ARG B 1 251 ? 14.547 5.262 1.345 1 93.44 251 ARG B N 1
ATOM 4042 C CA . ARG B 1 251 ? 14.547 6.582 0.724 1 93.44 251 ARG B CA 1
ATOM 4043 C C . ARG B 1 251 ? 14.117 7.656 1.718 1 93.44 251 ARG B C 1
ATOM 4045 O O . ARG B 1 251 ? 14.766 8.695 1.834 1 93.44 251 ARG B O 1
ATOM 4052 N N . ALA B 1 252 ? 13.07 7.414 2.404 1 94.56 252 ALA B N 1
ATOM 4053 C CA . ALA B 1 252 ? 12.594 8.359 3.408 1 94.56 252 ALA B CA 1
ATOM 4054 C C . ALA B 1 252 ? 13.648 8.617 4.473 1 94.56 252 ALA B C 1
ATOM 4056 O O . ALA B 1 252 ? 13.875 9.758 4.875 1 94.56 252 ALA B O 1
ATOM 4057 N N . LEU B 1 253 ? 14.297 7.523 4.883 1 95.25 253 LEU B N 1
ATOM 4058 C CA . LEU B 1 253 ? 15.359 7.645 5.883 1 95.25 253 LEU B CA 1
ATOM 4059 C C . LEU B 1 253 ? 16.453 8.578 5.395 1 95.25 253 LEU B C 1
ATOM 4061 O O . LEU B 1 253 ? 16.844 9.508 6.102 1 95.25 253 LEU B O 1
ATOM 4065 N N . ALA B 1 254 ? 16.922 8.375 4.188 1 95.25 254 ALA B N 1
ATOM 4066 C CA . ALA B 1 254 ? 18 9.188 3.623 1 95.25 254 ALA B CA 1
ATOM 4067 C C . ALA B 1 254 ? 17.594 10.656 3.529 1 95.25 254 ALA B C 1
ATOM 4069 O O . ALA B 1 254 ? 18.375 11.547 3.859 1 95.25 254 ALA B O 1
ATOM 4070 N N . VAL B 1 255 ? 16.406 10.875 3.125 1 95.75 255 VAL B N 1
ATOM 4071 C CA . VAL B 1 255 ? 15.898 12.227 2.943 1 95.75 255 VAL B CA 1
ATOM 4072 C C . VAL B 1 255 ? 15.773 12.914 4.301 1 95.75 255 VAL B C 1
ATOM 4074 O O . VAL B 1 255 ? 16.203 14.062 4.461 1 95.75 255 VAL B O 1
ATOM 4077 N N . LEU B 1 256 ? 15.227 12.211 5.289 1 96.44 256 LEU B N 1
ATOM 4078 C CA . LEU B 1 256 ? 15.031 12.797 6.609 1 96.44 256 LEU B CA 1
ATOM 4079 C C . LEU B 1 256 ? 16.375 13.078 7.281 1 96.44 256 LEU B C 1
ATOM 4081 O O . LEU B 1 256 ? 16.531 14.117 7.934 1 96.44 256 LEU B O 1
ATOM 4085 N N . GLU B 1 257 ? 17.312 12.18 7.113 1 96.5 257 GLU B N 1
ATOM 4086 C CA . GLU B 1 257 ? 18.641 12.406 7.68 1 96.5 257 GLU B CA 1
ATOM 4087 C C . GLU B 1 257 ? 19.297 13.641 7.066 1 96.5 257 GLU B C 1
ATOM 4089 O O . GLU B 1 257 ? 19.969 14.406 7.77 1 96.5 257 GLU B O 1
ATOM 4094 N N . HIS B 1 258 ? 19.125 13.82 5.797 1 96.44 258 HIS B N 1
ATOM 4095 C CA . HIS B 1 258 ? 19.641 15.016 5.145 1 96.44 258 HIS B CA 1
ATOM 4096 C C . HIS B 1 258 ? 18.984 16.281 5.684 1 96.44 258 HIS B C 1
ATOM 4098 O O . HIS B 1 258 ? 19.656 17.281 5.945 1 96.44 258 HIS B O 1
ATOM 4104 N N . VAL B 1 259 ? 17.688 16.234 5.832 1 93.5 259 VAL B N 1
ATOM 4105 C CA . VAL B 1 259 ? 16.938 17.406 6.309 1 93.5 259 VAL B CA 1
ATOM 4106 C C . VAL B 1 259 ? 17.406 17.766 7.715 1 93.5 259 VAL B C 1
ATOM 4108 O O . VAL B 1 259 ? 17.719 18.938 7.992 1 93.5 259 VAL B O 1
ATOM 4111 N N . VAL B 1 260 ? 17.516 16.781 8.555 1 95.38 260 VAL B N 1
ATOM 4112 C CA . VAL B 1 260 ? 17.938 17.016 9.938 1 95.38 260 VAL B CA 1
ATOM 4113 C C . VAL B 1 260 ? 19.391 17.469 9.969 1 95.38 260 VAL B C 1
ATOM 4115 O O . VAL B 1 260 ? 19.734 18.438 10.633 1 95.38 260 VAL B O 1
ATOM 4118 N N . GLY B 1 261 ? 20.219 16.828 9.234 1 96.5 261 GLY B N 1
ATOM 4119 C CA . GLY B 1 261 ? 21.641 17.109 9.219 1 96.5 261 GLY B CA 1
ATOM 4120 C C . GLY B 1 261 ? 21.969 18.484 8.688 1 96.5 261 GLY B C 1
ATOM 4121 O O . GLY B 1 261 ? 22.984 19.078 9.07 1 96.5 261 GLY B O 1
ATOM 4122 N N . SER B 1 262 ? 21.156 19 7.809 1 95.38 262 SER B N 1
ATOM 4123 C CA . SER B 1 262 ? 21.391 20.297 7.203 1 95.38 262 SER B CA 1
ATOM 4124 C C . SER B 1 262 ? 20.703 21.406 7.992 1 95.38 262 SER B C 1
ATOM 4126 O O . SER B 1 262 ? 20.688 22.562 7.562 1 95.38 262 SER B O 1
ATOM 4128 N N . GLY B 1 263 ? 20.031 21.062 9.062 1 91.56 263 GLY B N 1
ATOM 4129 C CA . GLY B 1 263 ? 19.344 22.062 9.875 1 91.56 263 GLY B CA 1
ATOM 4130 C C . GLY B 1 263 ? 18.062 22.562 9.234 1 91.56 263 GLY B C 1
ATOM 4131 O O . GLY B 1 263 ? 17.656 23.719 9.461 1 91.56 263 GLY B O 1
ATOM 4132 N N . GLY B 1 264 ? 17.547 21.797 8.32 1 89.69 264 GLY B N 1
ATOM 4133 C CA . GLY B 1 264 ? 16.297 22.188 7.688 1 89.69 264 GLY B CA 1
ATOM 4134 C C . GLY B 1 264 ? 16.484 23.172 6.547 1 89.69 264 GLY B C 1
ATOM 4135 O O . GLY B 1 264 ? 15.609 23.984 6.289 1 89.69 264 GLY B O 1
ATOM 4136 N N . GLU B 1 265 ? 17.531 23.125 5.871 1 89.62 265 GLU B N 1
ATOM 4137 C CA . GLU B 1 265 ? 17.828 24.031 4.758 1 89.62 265 GLU B CA 1
ATOM 4138 C C . GLU B 1 265 ? 16.719 24 3.715 1 89.62 265 GLU B C 1
ATOM 4140 O O . GLU B 1 265 ? 16.438 25.016 3.078 1 89.62 265 GLU B O 1
ATOM 4145 N N . ILE B 1 266 ? 16.141 22.875 3.609 1 88.38 266 ILE B N 1
ATOM 4146 C CA . ILE B 1 266 ? 15.117 22.719 2.584 1 88.38 266 ILE B CA 1
ATOM 4147 C C . ILE B 1 266 ? 13.914 23.594 2.918 1 88.38 266 ILE B C 1
ATOM 4149 O O . ILE B 1 266 ? 13.242 24.109 2.021 1 88.38 266 ILE B O 1
ATOM 4153 N N . PHE B 1 267 ? 13.664 23.797 4.137 1 83.19 267 PHE B N 1
ATOM 4154 C CA . PHE B 1 267 ? 12.547 24.641 4.539 1 83.19 267 PHE B CA 1
ATOM 4155 C C . PHE B 1 267 ? 12.836 26.109 4.23 1 83.19 267 PHE B C 1
ATOM 4157 O O . PHE B 1 267 ? 11.945 26.844 3.805 1 83.19 267 PHE B O 1
ATOM 4164 N N . THR B 1 268 ? 14.031 26.5 4.457 1 82.5 268 THR B N 1
ATOM 4165 C CA . THR B 1 268 ? 14.445 27.844 4.09 1 82.5 268 THR B CA 1
ATOM 4166 C C . THR B 1 268 ? 14.375 28.047 2.578 1 82.5 268 THR B C 1
ATOM 4168 O O . THR B 1 268 ? 13.922 29.094 2.105 1 82.5 268 THR B O 1
ATOM 4171 N N . PHE B 1 269 ? 14.867 27.047 1.886 1 82.5 269 PHE B N 1
ATOM 4172 C CA . PHE B 1 269 ? 14.789 27.062 0.43 1 82.5 269 PHE B CA 1
ATOM 4173 C C . PHE B 1 269 ? 13.352 27.25 -0.034 1 82.5 269 PHE B C 1
ATOM 4175 O O . PHE B 1 269 ? 13.07 28.094 -0.888 1 82.5 269 PHE B O 1
ATOM 4182 N N . ALA B 1 270 ? 12.461 26.438 0.486 1 77.94 270 ALA B N 1
ATOM 4183 C CA . ALA B 1 270 ? 11.055 26.469 0.1 1 77.94 270 ALA B CA 1
ATOM 4184 C C . ALA B 1 270 ? 10.422 27.828 0.418 1 77.94 270 ALA B C 1
ATOM 4186 O O . ALA B 1 270 ? 9.656 28.375 -0.384 1 77.94 270 ALA B O 1
ATOM 4187 N N . ARG B 1 271 ? 10.75 28.359 1.541 1 73.88 271 ARG B N 1
ATOM 4188 C CA . ARG B 1 271 ? 10.25 29.688 1.928 1 73.88 271 ARG B CA 1
ATOM 4189 C C . ARG B 1 271 ? 10.719 30.75 0.947 1 73.88 271 ARG B C 1
ATOM 4191 O O . ARG B 1 271 ? 9.945 31.641 0.575 1 73.88 271 ARG B O 1
ATOM 4198 N N . GLY B 1 272 ? 11.883 30.656 0.631 1 70.06 272 GLY B N 1
ATOM 4199 C CA . GLY B 1 272 ? 12.422 31.609 -0.329 1 70.06 272 GLY B CA 1
ATOM 4200 C C . GLY B 1 272 ? 11.75 31.531 -1.688 1 70.06 272 GLY B C 1
ATOM 4201 O O . GLY B 1 272 ? 11.469 32.562 -2.307 1 70.06 272 GLY B O 1
ATOM 4202 N N . ARG B 1 273 ? 11.508 30.375 -2.125 1 71.75 273 ARG B N 1
ATOM 4203 C CA . ARG B 1 273 ? 10.867 30.172 -3.42 1 71.75 273 ARG B CA 1
ATOM 4204 C C . ARG B 1 273 ? 9.422 30.656 -3.402 1 71.75 273 ARG B C 1
ATOM 4206 O O . ARG B 1 273 ? 8.938 31.203 -4.398 1 71.75 273 ARG B O 1
ATOM 4213 N N . MET B 1 274 ? 8.812 30.406 -2.301 1 64.75 274 MET B N 1
ATOM 4214 C CA . MET B 1 274 ? 7.426 30.828 -2.178 1 64.75 274 MET B CA 1
ATOM 4215 C C . MET B 1 274 ? 7.328 32.344 -2.107 1 64.75 274 MET B C 1
ATOM 4217 O O . MET B 1 274 ? 6.438 32.938 -2.713 1 64.75 274 MET B O 1
ATOM 4221 N N . LEU B 1 275 ? 8.211 32.938 -1.401 1 62.75 275 LEU B N 1
ATOM 4222 C CA . LEU B 1 275 ? 8.258 34.375 -1.315 1 62.75 275 LEU B CA 1
ATOM 4223 C C . LEU B 1 275 ? 8.523 35 -2.684 1 62.75 275 LEU B C 1
ATOM 4225 O O . LEU B 1 275 ? 7.91 36 -3.045 1 62.75 275 LEU B O 1
ATOM 4229 N N . ARG B 1 276 ? 9.32 34.375 -3.367 1 61.03 276 ARG B N 1
ATOM 4230 C CA . ARG B 1 276 ? 9.625 34.875 -4.699 1 61.03 276 ARG B CA 1
ATOM 4231 C C . ARG B 1 276 ? 8.422 34.75 -5.629 1 61.03 276 ARG B C 1
ATOM 4233 O O . ARG B 1 276 ? 8.172 35.625 -6.457 1 61.03 276 ARG B O 1
ATOM 4240 N N . ARG B 1 277 ? 7.77 33.656 -5.508 1 55.97 277 ARG B N 1
ATOM 4241 C CA . ARG B 1 277 ? 6.566 33.469 -6.309 1 55.97 277 ARG B CA 1
ATOM 4242 C C . ARG B 1 277 ? 5.508 34.531 -5.977 1 55.97 277 ARG B C 1
ATOM 4244 O O . ARG B 1 277 ? 4.852 35.062 -6.871 1 55.97 277 ARG B O 1
ATOM 4251 N N . TRP B 1 278 ? 5.426 34.781 -4.754 1 51.28 278 TRP B N 1
ATOM 4252 C CA . TRP B 1 278 ? 4.457 35.781 -4.312 1 51.28 278 TRP B CA 1
ATOM 4253 C C . TRP B 1 278 ? 4.844 37.188 -4.801 1 51.28 278 TRP B C 1
ATOM 4255 O O . TRP B 1 278 ? 3.994 37.938 -5.266 1 51.28 278 TRP B O 1
ATOM 4265 N N . GLU B 1 279 ? 6.062 37.469 -4.645 1 52.75 279 GLU B N 1
ATOM 4266 C CA . GLU B 1 279 ? 6.547 38.75 -5.133 1 52.75 279 GLU B CA 1
ATOM 4267 C C . GLU B 1 279 ? 6.281 38.906 -6.629 1 52.75 279 GLU B C 1
ATOM 4269 O O . GLU B 1 279 ? 5.895 39.969 -7.086 1 52.75 279 GLU B O 1
ATOM 4274 N N . ARG B 1 280 ? 6.441 37.875 -7.34 1 51.12 280 ARG B N 1
ATOM 4275 C CA . ARG B 1 280 ? 6.215 37.906 -8.781 1 51.12 280 ARG B CA 1
ATOM 4276 C C . ARG B 1 280 ? 4.734 38.062 -9.102 1 51.12 280 ARG B C 1
ATOM 4278 O O . ARG B 1 280 ? 4.375 38.812 -10.031 1 51.12 280 ARG B O 1
ATOM 4285 N N . LEU B 1 281 ? 3.965 37.281 -8.367 1 45.44 281 LEU B N 1
ATOM 4286 C CA . LEU B 1 281 ? 2.523 37.406 -8.562 1 45.44 281 LEU B CA 1
ATOM 4287 C C . LEU B 1 281 ? 2.037 38.812 -8.219 1 45.44 281 LEU B C 1
ATOM 4289 O O . LEU B 1 281 ? 1.194 39.375 -8.922 1 45.44 281 LEU B O 1
ATOM 4293 N N . GLU B 1 282 ? 2.547 39.375 -7.191 1 46.94 282 GLU B N 1
ATOM 4294 C CA . GLU B 1 282 ? 2.197 40.719 -6.816 1 46.94 282 GLU B CA 1
ATOM 4295 C C . GLU B 1 282 ? 2.648 41.719 -7.883 1 46.94 282 GLU B C 1
ATOM 4297 O O . GLU B 1 282 ? 1.952 42.688 -8.156 1 46.94 282 GLU B O 1
ATOM 4302 N N . ALA B 1 283 ? 3.678 41.312 -8.406 1 48.69 283 ALA B N 1
ATOM 4303 C CA . ALA B 1 283 ? 4.191 42.188 -9.445 1 48.69 283 ALA B CA 1
ATOM 4304 C C . ALA B 1 283 ? 3.312 42.156 -10.695 1 48.69 283 ALA B C 1
ATOM 4306 O O . ALA B 1 283 ? 3.199 43.156 -11.422 1 48.69 283 ALA B O 1
ATOM 4307 N N . LEU B 1 284 ? 2.814 40.938 -10.898 1 40.62 284 LEU B N 1
ATOM 4308 C CA . LEU B 1 284 ? 1.935 40.812 -12.047 1 40.62 284 LEU B CA 1
ATOM 4309 C C . LEU B 1 284 ? 0.603 41.531 -11.805 1 40.62 284 LEU B C 1
ATOM 4311 O O . LEU B 1 284 ? -0.053 41.969 -12.75 1 40.62 284 LEU B O 1
ATOM 4315 N N . PHE B 1 285 ? 0.199 41.5 -10.641 1 37.31 285 PHE B N 1
ATOM 4316 C CA . PHE B 1 285 ? -1.074 42.125 -10.305 1 37.31 285 PHE B CA 1
ATOM 4317 C C . PHE B 1 285 ? -0.866 43.562 -9.859 1 37.31 285 PHE B C 1
ATOM 4319 O O . PHE B 1 285 ? -1.833 44.281 -9.641 1 37.31 285 PHE B O 1
ATOM 4326 N N . ALA B 1 286 ? 0.304 43.969 -9.742 1 40.53 286 ALA B N 1
ATOM 4327 C CA . ALA B 1 286 ? 0.555 45.375 -9.578 1 40.53 286 ALA B CA 1
ATOM 4328 C C . ALA B 1 286 ? 0.556 46.094 -10.93 1 40.53 286 ALA B C 1
ATOM 4330 O O . ALA B 1 286 ? 0.965 45.531 -11.945 1 40.53 286 ALA B O 1
#

Nearest PDB structures (foldseek):
  3bwn-assembly1_A  TM=8.827E-01  e=1.417E-20  Arabidopsis thaliana
  3bwn-assembly2_D  TM=8.654E-01  e=1.190E-20  Arabidopsis thaliana
  3bwn-assembly3_E  TM=8.577E-01  e=7.468E-21  Arabidopsis thaliana
  3bwo-assembly3_F  TM=8.782E-01  e=3.813E-20  Arabidopsis thaliana
  2hox-assembly1_B  TM=8.069E-01  e=3.936E-21  Allium sativum

InterPro domains:
  IPR006948 Alliinase, C-terminal [PF04864] (29-285)
  IPR015421 Pyridoxal phosphate-dependent transferase, major domain [G3DSA:3.40.640.10] (66-264)
  IPR015424 Pyridoxal phosphate-dependent transferase [SSF53383] (25-284)
  IPR037029 Alliinase, N-terminal domain superfamily [G3DSA:2.10.25.30] (1-65)
  IPR050478 Ethylene and sulfur compound biosynthesis-related protein [PTHR43795] (63-281)

Secondary structure (DSSP, 8-state):
--------TTEESTTS-EEPSSS-----TT---GGGGHHHHHT-TTSS-EEE-TTTT-SS----HHHHHHHHHHHHHH-S---TT-EEEEESHHHHHHHHHHHHHS--STT--EEEE-PSS--HHHHHHHHTT-BTTEEE--SS-SSPPP--SSS-EEEEEESS-TTT---------STTEEEEEE-TT--S------SSEEEEESHHHHS-GGG--EEEEES-HHHHHHHHHHHHHHS-TT-S-HHHHHHHHHHHHHHHHTTSHHHHHHHHHHHHHHHHHHHHH-/--------TTEESTTS-EEPSSS-----TT---GGGGHHHHHT-TTSS-EEE-TTTT-SS----HHHHHHHHHHHHHH-S---TT-EEEEESHHHHHHHHHHHHHS--STT--EEEE-PSS--THHHHHHHTT-BTTEEE--SS-SSPPP--SSS-EEEEEESS-TTT---------STTEEEEEE-TT--S------SSEEEEESHHHHS-GGG--EEEEES-HHHHHHHHHHHHHHS-TT-S-HHHHHHHHHHHHHHHHTTSHHHHHHHHHHHHHHHHHHHHH-

Radius of gyration: 24.46 Å; Cα contacts (8 Å, |Δi|>4): 1167; chains: 2; bounding box: 55×88×50 Å

pLDDT: mean 78.28, std 19.1, range [18.61, 96.5]

Solvent-accessible surface area (backbone atoms only — not comparable to full-atom values): 29657 Å² total; per-residue (Å²): 127,85,79,64,73,73,34,58,91,45,20,38,62,100,79,41,72,40,66,59,83,84,62,80,57,60,72,52,70,58,60,57,50,16,55,79,35,37,63,61,26,62,76,39,55,77,60,29,55,36,77,46,49,57,42,60,55,48,19,56,71,23,81,56,72,68,36,59,55,35,51,49,48,39,28,63,72,49,48,31,41,71,55,82,82,36,44,80,47,72,28,37,15,42,52,26,42,52,41,20,46,52,59,34,73,25,49,87,51,89,84,24,36,19,33,34,40,48,56,61,79,57,58,68,65,55,57,47,49,38,46,70,59,43,27,60,31,35,36,62,62,59,80,77,35,86,63,82,76,83,54,35,90,61,31,25,29,38,37,53,40,46,27,38,22,38,60,79,52,46,79,57,74,78,89,72,74,60,96,34,36,47,47,39,37,34,31,51,59,44,69,69,44,63,43,84,61,80,52,51,30,35,32,29,35,40,26,60,73,62,6,40,34,14,36,30,39,15,36,30,44,17,58,42,68,68,45,45,51,38,25,50,48,41,38,16,60,48,43,23,82,45,46,45,34,33,50,31,49,52,44,50,34,31,45,38,48,37,37,50,72,58,71,39,50,63,58,54,52,49,50,52,50,50,51,50,50,49,54,49,51,48,54,68,74,92,128,85,79,62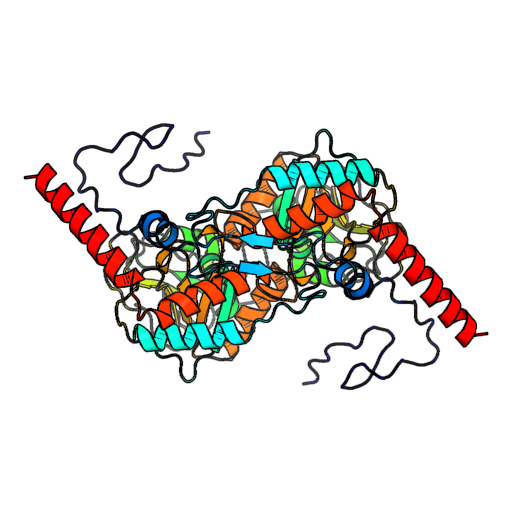,73,72,35,57,92,46,20,38,62,101,78,41,72,40,67,60,82,84,63,78,57,59,71,52,69,60,53,58,49,18,57,80,35,36,62,63,26,61,77,37,55,79,61,30,55,36,77,46,49,57,40,59,55,49,19,57,70,22,81,56,72,66,36,58,55,36,51,49,49,39,28,63,71,48,49,29,41,73,55,82,83,36,45,79,45,70,27,38,15,41,50,25,40,51,42,20,47,52,58,33,74,25,50,86,50,90,84,24,36,20,34,35,42,46,56,61,78,57,58,68,64,54,58,47,50,37,46,71,59,43,27,59,31,36,38,62,63,60,81,76,35,83,64,83,76,84,54,36,89,61,32,25,29,38,35,53,40,45,28,39,22,38,60,79,52,44,78,58,74,78,88,73,75,59,95,34,36,47,47,38,38,34,31,50,59,43,69,70,44,64,42,85,61,79,53,52,31,35,34,30,33,39,25,58,72,62,6,40,33,14,38,30,39,15,35,32,44,18,57,43,68,68,44,44,52,37,26,52,47,42,39,17,60,47,43,21,82,45,46,42,35,32,51,29,49,51,43,51,34,31,46,39,46,38,36,51,73,58,73,39,51,62,57,56,50,50,50,51,52,51,52,49,49,48,53,49,50,48,52,67,73,93

Organism: Emiliania huxleyi (strain CCMP1516) (NCBI:txid280463)